Protein AF-0000000077172255 (afdb_homodimer)

Secondary structure (DSSP, 8-state):
--------EEEEEEEEETTS-SS-SSTTS-----HHHHHHHHHHHHT-SEEEEEHHHHHHHSS------HHHHHHHHHTT--SSPEEEEE-SS----TTSGGGGSSS-EEEEE-HHHHHT-S-TTHHHHSEEEE-SSSS--HHHHHHHHHHTT--EEEE---HHHHHHHHHTT---EEEEEEESB----TTS--SS-TT---GGGSPEEEEEEEEEETTEEEEEEEEE----/--------EEEEEEEEETTS-SS-SSTTS-----HHHHHHHHHHHHT-SEEEEEHHHHHHHSS------HHHHHHHHHTT--SSPEEEEE-SS----TTSGGGGSSS-EEEEE-HHHHHT-S-TTHHHHSEEEE-SSSS--HHHHHHHHHHTT--EEEE---HHHHHHHHHTT---EEEEEEESB----TTS--SS-TT---GGGSPEEEEEEEEEETTEEEEEEEEE----

Foldseek 3Di:
DPPPLQAAAEEEQAEAAQVFFRAFLPNQDDDDDDVVSVVVVLQQQLVFQEEEEELVVCVRVLADDWRDDPVSLVVCVVVVHHSTHEYEYEDAQLPHDCPRVHLVDPHAYEYEYAPCNQVVPPCVCVVVRHPYHHAYHNDHDVVSVVVVCSVVVGHYYYYHDDQDVQQVCVVVVRHFKYKYKYAHDDRDDPNGTGNHDDPDDDPVPHWDWDFPDWDDDDRIIITMIGTDGDPD/DPPPLQAAAEEEQAEAAQVFFRAFLPNQDDDDDDVVSVVVVLQQQLVFQEEEEELVVCVRVLADDWRDDPVSLVVCVVVVHHSTHEYEYEDAQLPHDCPRVHLVDPHAYEYEYAPCNQVVPPCVCVVVRHHYHHAYHNDHDVVSVVVVCSVVVGHYYYYHDDQDVQQVCVVVVRHFKYKYKYAHDDRDDPNGTGNHDDPDDDPVPHWDWDFPDWDDDDRIIITMIGTDGPPD

Nearest PDB structures (foldseek):
  5xv0-assembly3_E  TM=9.332E-01  e=1.710E-21  Methanosarcina mazei Go1
  5xux-assembly3_F  TM=9.178E-01  e=1.350E-21  Methanosarcina mazei Go1
  5xux-assembly2_C  TM=9.307E-01  e=4.152E-21  Methanosarcina mazei Go1
  5xv2-assembly1_A-2  TM=9.307E-01  e=8.444E-21  Methanosarcina mazei Go1
  5xv0-assembly1_A  TM=9.180E-01  e=7.071E-21  Methanosarcina mazei Go1

pLDDT: mean 93.25, std 10.15, range [29.97, 98.5]

InterPro domains:
  IPR002734 Bacterial bifunctional deaminase-reductase, C-terminal [PF01872] (12-221)
  IPR024072 Dihydrofolate reductase-like domain superfamily [G3DSA:3.40.430.10] (5-231)
  IPR024072 Dihydrofolate reductase-like domain superfamily [SSF53597] (11-226)
  IPR050765 Riboflavin Biosynthesis HTP Reductase [PTHR38011] (10-226)

Organism: Gloeobacter violaceus (strain ATCC 29082 / PCC 7421) (NCBI:txid251221)

Solvent-accessible surface area (backbone atoms only — not comparable to full-atom values): 24132 Å² total; per-residue (Å²): 123,82,82,69,74,55,76,62,43,26,32,36,51,45,57,25,26,64,45,21,30,56,36,36,44,54,71,81,56,65,67,80,85,49,71,67,61,48,50,50,50,43,54,57,49,50,68,21,47,29,34,37,33,25,43,69,49,38,69,71,64,33,45,75,93,75,73,75,55,63,68,49,34,50,50,20,46,74,72,73,40,63,67,54,44,35,37,31,33,42,31,70,59,48,87,59,71,76,81,38,62,42,73,71,50,99,60,57,42,35,33,39,24,14,45,50,26,66,76,62,37,86,44,72,66,46,65,80,69,26,48,73,41,61,20,37,54,90,50,76,32,63,69,55,43,51,50,52,36,37,75,72,67,35,40,33,35,28,31,61,32,36,19,52,48,44,29,52,35,52,76,69,68,54,51,43,32,39,37,39,34,34,35,41,34,40,29,35,11,60,73,22,43,32,54,27,16,51,80,40,37,57,54,83,71,24,55,40,40,42,78,74,44,79,45,76,55,93,64,32,37,41,37,33,29,37,49,53,70,76,83,126,123,82,83,69,75,55,75,62,43,24,31,38,50,46,57,25,25,64,42,21,31,56,36,37,43,52,71,81,55,65,64,80,86,51,69,67,61,47,52,51,50,42,55,57,48,50,68,22,46,28,35,37,34,24,43,67,49,38,70,71,64,33,45,76,91,74,73,74,54,65,69,48,33,51,50,20,45,74,71,71,40,63,67,56,44,34,39,31,33,42,29,71,59,48,87,59,71,77,80,39,60,42,73,72,50,98,59,55,42,35,34,40,25,15,44,52,26,65,76,62,37,85,42,72,66,44,66,79,70,25,49,74,40,60,18,38,54,89,50,75,31,64,69,54,43,51,50,52,37,37,76,71,66,36,42,32,35,27,31,61,32,37,20,54,48,43,28,52,36,53,75,68,68,54,50,43,32,39,38,38,34,35,34,41,33,40,28,36,11,60,75,21,42,32,54,28,16,52,80,38,38,58,54,82,72,24,53,39,41,41,77,74,43,79,45,76,54,94,64,32,35,42,38,34,28,37,48,53,70,75,84,125

Structure (mmCIF, N/CA/C/O backbone):
data_AF-0000000077172255-model_v1
#
loop_
_entity.id
_entity.type
_entity.pdbx_description
1 polymer 'Riboflavin-specific deaminase'
#
loop_
_atom_site.group_PDB
_atom_site.id
_atom_site.type_symbol
_atom_site.label_atom_id
_atom_site.label_alt_id
_atom_site.label_comp_id
_atom_site.label_asym_id
_atom_site.label_entity_id
_atom_site.label_seq_id
_atom_site.pdbx_PDB_ins_code
_atom_site.Cartn_x
_atom_site.Cartn_y
_atom_site.Cartn_z
_atom_site.occupancy
_atom_site.B_iso_or_equiv
_atom_site.auth_seq_id
_atom_site.auth_comp_id
_atom_site.auth_asym_id
_atom_site.auth_atom_id
_atom_site.pdbx_PDB_model_num
ATOM 1 N N . MET A 1 1 ? 11.172 -45.688 2.016 1 30.52 1 MET A N 1
ATOM 2 C CA . MET A 1 1 ? 10.789 -44.875 0.867 1 30.52 1 MET A CA 1
ATOM 3 C C . MET A 1 1 ? 10.859 -43.406 1.201 1 30.52 1 MET A C 1
ATOM 5 O O . MET A 1 1 ? 10.281 -42.938 2.195 1 30.52 1 MET A O 1
ATOM 9 N N . VAL A 1 2 ? 11.977 -42.781 1.051 1 37.72 2 VAL A N 1
ATOM 10 C CA . VAL A 1 2 ? 12.109 -41.375 1.406 1 37.72 2 VAL A CA 1
ATOM 11 C C . VAL A 1 2 ? 10.82 -40.625 1.043 1 37.72 2 VAL A C 1
ATOM 13 O O . VAL A 1 2 ? 10.375 -40.688 -0.107 1 37.72 2 VAL A O 1
ATOM 16 N N . ASP A 1 3 ? 9.781 -40.656 1.691 1 39.75 3 ASP A N 1
ATOM 17 C CA . ASP A 1 3 ? 8.547 -39.906 1.476 1 39.75 3 ASP A CA 1
ATOM 18 C C . ASP A 1 3 ? 8.844 -38.5 0.929 1 39.75 3 ASP A C 1
ATOM 20 O O . ASP A 1 3 ? 9.281 -37.625 1.67 1 39.75 3 ASP A O 1
ATOM 24 N N . SER A 1 4 ? 9.625 -38.312 -0.141 1 43.28 4 SER A N 1
ATOM 25 C CA . SER A 1 4 ? 10.219 -37.25 -0.945 1 43.28 4 SER A CA 1
ATOM 26 C C . SER A 1 4 ? 9.195 -36.188 -1.261 1 43.28 4 SER A C 1
ATOM 28 O O . SER A 1 4 ? 9.164 -35.656 -2.375 1 43.28 4 SER A O 1
ATOM 30 N N . THR A 1 5 ? 8.008 -36.219 -0.681 1 52 5 THR A N 1
ATOM 31 C CA . THR A 1 5 ? 6.969 -35.281 -1.038 1 52 5 THR A CA 1
ATOM 32 C C . THR A 1 5 ? 7.508 -33.844 -0.984 1 52 5 THR A C 1
ATOM 34 O O . THR A 1 5 ? 8.062 -33.438 0.034 1 52 5 THR A O 1
ATOM 37 N N . VAL A 1 6 ? 8.164 -33.438 -2.051 1 59.06 6 VAL A N 1
ATOM 38 C CA . VAL A 1 6 ? 8.758 -32.094 -2.207 1 59.06 6 VAL A CA 1
ATOM 39 C C . VAL A 1 6 ? 7.832 -31.047 -1.623 1 59.06 6 VAL A C 1
ATOM 41 O O . VAL A 1 6 ? 6.648 -30.984 -1.972 1 59.06 6 VAL A O 1
ATOM 44 N N . ALA A 1 7 ? 8.148 -30.438 -0.528 1 84.62 7 ALA A N 1
ATOM 45 C CA . ALA A 1 7 ? 7.387 -29.328 0.049 1 84.62 7 ALA A CA 1
ATOM 46 C C . ALA A 1 7 ? 7.289 -28.156 -0.927 1 84.62 7 ALA A C 1
ATOM 48 O O . ALA A 1 7 ? 8.305 -27.672 -1.433 1 84.62 7 ALA A O 1
ATOM 49 N N . THR A 1 8 ? 6.008 -27.875 -1.511 1 95 8 THR A N 1
ATOM 50 C CA . THR A 1 8 ? 5.754 -26.797 -2.453 1 95 8 THR A CA 1
ATOM 51 C C . THR A 1 8 ? 5.957 -25.438 -1.783 1 95 8 THR A C 1
ATOM 53 O O . THR A 1 8 ? 5.414 -25.188 -0.706 1 95 8 THR A O 1
ATOM 56 N N . SER A 1 9 ? 6.898 -24.688 -2.291 1 96.94 9 SER A N 1
ATOM 57 C CA . SER A 1 9 ? 7.113 -23.328 -1.811 1 96.94 9 SER A CA 1
ATOM 58 C C . SER A 1 9 ? 6.359 -22.312 -2.668 1 96.94 9 SER A C 1
ATOM 60 O O . SER A 1 9 ? 6.23 -22.484 -3.881 1 96.94 9 SER A O 1
ATOM 62 N N . THR A 1 10 ? 5.84 -21.312 -2.033 1 98.12 10 THR A N 1
ATOM 63 C CA . THR A 1 10 ?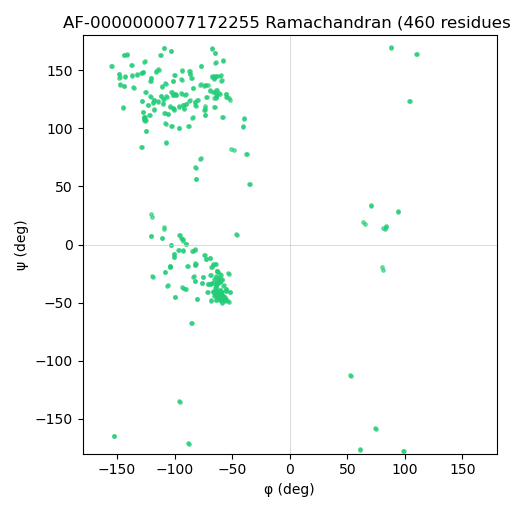 5.082 -20.297 -2.746 1 98.12 10 THR A CA 1
ATOM 64 C C . THR A 1 10 ? 5.703 -18.922 -2.543 1 98.12 10 THR A C 1
ATOM 66 O O . THR A 1 10 ? 5.949 -18.5 -1.409 1 98.12 10 THR A O 1
ATOM 69 N N . THR A 1 11 ? 5.969 -18.234 -3.65 1 98.44 11 THR A N 1
ATOM 70 C CA . THR A 1 11 ? 6.492 -16.875 -3.66 1 98.44 11 THR A CA 1
ATOM 71 C C . THR A 1 11 ? 5.504 -15.914 -4.328 1 98.44 11 THR A C 1
ATOM 73 O O . THR A 1 11 ? 5.051 -16.172 -5.445 1 98.44 11 THR A O 1
ATOM 76 N N . ILE A 1 12 ? 5.141 -14.883 -3.602 1 98.44 12 ILE A N 1
ATOM 77 C CA . ILE A 1 12 ? 4.363 -13.805 -4.199 1 98.44 12 ILE A CA 1
ATOM 78 C C . ILE A 1 12 ? 5.297 -12.82 -4.902 1 98.44 12 ILE A C 1
ATOM 80 O O . ILE A 1 12 ? 6.355 -12.469 -4.371 1 98.44 12 ILE A O 1
ATOM 84 N N . VAL A 1 13 ? 4.965 -12.422 -6.09 1 98 13 VAL A N 1
ATOM 85 C CA . VAL A 1 13 ? 5.723 -11.414 -6.832 1 98 13 VAL A CA 1
ATOM 86 C C . VAL A 1 13 ? 4.789 -10.297 -7.293 1 98 13 VAL A C 1
ATOM 88 O O . VAL A 1 13 ? 3.959 -10.5 -8.18 1 98 13 VAL A O 1
ATOM 91 N N . LEU A 1 14 ? 4.969 -9.133 -6.66 1 97 14 LEU A N 1
ATOM 92 C CA . LEU A 1 14 ? 4.062 -8.023 -6.957 1 97 14 LEU A CA 1
ATOM 93 C C . LEU A 1 14 ? 4.832 -6.719 -7.102 1 97 14 LEU A C 1
ATOM 95 O O . LEU A 1 14 ? 5.855 -6.52 -6.445 1 97 14 LEU A O 1
ATOM 99 N N . GLY A 1 15 ? 4.348 -5.887 -7.996 1 96.06 15 GLY A N 1
ATOM 100 C CA . GLY A 1 15 ? 4.699 -4.477 -8.023 1 96.06 15 GLY A CA 1
ATOM 101 C C . GLY A 1 15 ? 3.629 -3.584 -7.418 1 96.06 15 GLY A C 1
ATOM 102 O O . GLY A 1 15 ? 2.436 -3.807 -7.633 1 96.06 15 GLY A O 1
ATOM 103 N N . MET A 1 16 ? 4.098 -2.613 -6.711 1 96.62 16 MET A N 1
ATOM 104 C CA . MET A 1 16 ? 3.133 -1.73 -6.059 1 96.62 16 MET A CA 1
ATOM 105 C C . MET A 1 16 ? 3.623 -0.286 -6.074 1 96.62 16 MET A C 1
ATOM 107 O O . MET A 1 16 ? 4.828 -0.034 -6.055 1 96.62 16 MET A O 1
ATOM 111 N N . SER A 1 17 ? 2.699 0.69 -6.203 1 96.81 17 SER A N 1
ATOM 112 C CA . SER A 1 17 ? 3.043 2.1 -6.043 1 96.81 17 SER A CA 1
ATOM 113 C C . SER A 1 17 ? 3.484 2.402 -4.613 1 96.81 17 SER A C 1
ATOM 115 O O . SER A 1 17 ? 3.281 1.588 -3.711 1 96.81 17 SER A O 1
ATOM 117 N N . ALA A 1 18 ? 4.078 3.508 -4.422 1 97.56 18 ALA A N 1
ATOM 118 C CA . ALA A 1 18 ? 4.609 3.885 -3.115 1 97.56 18 ALA A CA 1
ATOM 119 C C . ALA A 1 18 ? 3.502 3.939 -2.068 1 97.56 18 ALA A C 1
ATOM 121 O O . ALA A 1 18 ? 3.748 3.705 -0.882 1 97.56 18 ALA A O 1
ATOM 122 N N . ASP A 1 19 ? 2.305 4.176 -2.514 1 98.06 19 ASP A N 1
ATOM 123 C CA . ASP A 1 19 ? 1.179 4.289 -1.59 1 98.06 19 ASP A CA 1
ATOM 124 C C . ASP A 1 19 ? 0.438 2.959 -1.466 1 98.06 19 ASP A C 1
ATOM 126 O O . ASP A 1 19 ? -0.684 2.914 -0.956 1 98.06 19 ASP A O 1
ATOM 130 N N . GLY A 1 20 ? 0.945 1.886 -2.025 1 98.06 20 GLY A N 1
ATOM 131 C CA . GLY A 1 20 ? 0.476 0.55 -1.695 1 98.06 20 GLY A CA 1
ATOM 132 C C . GLY A 1 20 ? -0.599 0.045 -2.639 1 98.06 20 GLY A C 1
ATOM 133 O O . GLY A 1 20 ? -1.466 -0.736 -2.24 1 98.06 20 GLY A O 1
ATOM 134 N N . LYS A 1 21 ? -0.567 0.507 -3.875 1 97.81 21 LYS A N 1
ATOM 135 C CA . LYS A 1 21 ? -1.55 0.049 -4.852 1 97.81 21 LYS A CA 1
ATOM 136 C C . LYS A 1 21 ? -0.894 -0.811 -5.93 1 97.81 21 LYS A C 1
ATOM 138 O O . LYS A 1 21 ? 0.198 -0.492 -6.406 1 97.81 21 LYS A O 1
ATOM 143 N N . ILE A 1 22 ? -1.538 -1.947 -6.289 1 96.5 22 ILE A N 1
ATOM 144 C CA . ILE A 1 22 ? -0.952 -2.809 -7.309 1 96.5 22 ILE A CA 1
ATOM 145 C C . ILE A 1 22 ? -1.647 -2.572 -8.648 1 96.5 22 ILE A C 1
ATOM 147 O O . ILE A 1 22 ? -1.208 -3.08 -9.68 1 96.5 22 ILE A O 1
ATOM 151 N N . ALA A 1 23 ? -2.734 -1.855 -8.672 1 94.69 23 ALA A N 1
ATOM 152 C CA . ALA A 1 23 ? -3.443 -1.366 -9.852 1 94.69 23 ALA A CA 1
ATOM 153 C C . ALA A 1 23 ? -4.125 -0.031 -9.57 1 94.69 23 ALA A C 1
ATOM 155 O O . ALA A 1 23 ? -4.535 0.235 -8.438 1 94.69 23 ALA A O 1
ATOM 156 N N . PRO A 1 24 ? -4.191 0.836 -10.594 1 94.31 24 PRO A N 1
ATOM 157 C CA . PRO A 1 24 ? -4.938 2.078 -10.383 1 94.31 24 PRO A CA 1
ATOM 158 C C . PRO A 1 24 ? -6.441 1.844 -10.219 1 94.31 24 PRO A C 1
ATOM 160 O O . PRO A 1 24 ? -6.914 0.717 -10.383 1 94.31 24 PRO A O 1
ATOM 163 N N . ALA A 1 25 ? -7.121 2.9 -9.805 1 94.25 25 ALA A N 1
ATOM 164 C CA . ALA A 1 25 ? -8.562 2.811 -9.609 1 94.25 25 ALA A CA 1
ATOM 165 C C . ALA A 1 25 ? -9.266 2.334 -10.883 1 94.25 25 ALA A C 1
ATOM 167 O O . ALA A 1 25 ? -10.211 1.544 -10.82 1 94.25 25 ALA A O 1
ATOM 168 N N . ASP A 1 26 ? -8.773 2.801 -11.961 1 93.19 26 ASP A N 1
ATOM 169 C CA . ASP A 1 26 ? -9.125 2.238 -13.258 1 93.19 26 ASP A CA 1
ATOM 170 C C . ASP A 1 26 ? -8.086 1.222 -13.719 1 93.19 26 ASP A C 1
ATOM 172 O O . ASP A 1 26 ? -7.035 1.596 -14.25 1 93.19 26 ASP A O 1
ATOM 176 N N . PRO A 1 27 ? -8.406 0.037 -13.547 1 88.56 27 PRO A N 1
ATOM 177 C CA . PRO A 1 27 ? -7.391 -0.985 -13.828 1 88.56 27 PRO A CA 1
ATOM 178 C C . PRO A 1 27 ? -6.992 -1.025 -15.305 1 88.56 27 PRO A C 1
ATOM 180 O O . PRO A 1 27 ? -5.957 -1.6 -15.648 1 88.56 27 PRO A O 1
ATOM 183 N N . LEU A 1 28 ? -7.773 -0.45 -16.172 1 89.12 28 LEU A N 1
ATOM 184 C CA . LEU A 1 28 ? -7.492 -0.486 -17.594 1 89.12 28 LEU A CA 1
ATOM 185 C C . LEU A 1 28 ? -6.68 0.732 -18.031 1 89.12 28 LEU A C 1
ATOM 187 O O . LEU A 1 28 ? -6.219 0.807 -19.172 1 89.12 28 LEU A O 1
ATOM 191 N N . ALA A 1 29 ? -6.488 1.612 -17.078 1 90.94 29 ALA A N 1
ATOM 192 C CA . ALA A 1 29 ? -5.695 2.795 -17.406 1 90.94 29 ALA A CA 1
ATOM 193 C C . ALA A 1 29 ? -4.262 2.414 -17.75 1 90.94 29 ALA A C 1
ATOM 195 O O . ALA A 1 29 ? -3.652 1.575 -17.094 1 90.94 29 ALA A O 1
ATOM 196 N N . PRO A 1 30 ? -3.797 2.969 -18.812 1 87 30 PRO A N 1
ATOM 197 C CA . PRO A 1 30 ? -2.412 2.67 -19.172 1 87 30 PRO A CA 1
ATOM 198 C C . PRO A 1 30 ? -1.412 3.078 -18.094 1 87 30 PRO A C 1
ATOM 200 O O . PRO A 1 30 ? -1.64 4.055 -17.375 1 87 30 PRO A O 1
ATOM 203 N N . ARG A 1 31 ? -0.385 2.309 -17.984 1 86.31 31 ARG A N 1
ATOM 204 C CA . ARG A 1 31 ? 0.669 2.572 -17.016 1 86.31 31 ARG A CA 1
ATOM 205 C C . ARG A 1 31 ? 2.037 2.607 -17.688 1 86.31 31 ARG A C 1
ATOM 207 O O . ARG A 1 31 ? 2.213 2.068 -18.781 1 86.31 31 ARG A O 1
ATOM 214 N N . ARG A 1 32 ? 2.934 3.26 -17.047 1 83.75 32 ARG A N 1
ATOM 215 C CA . ARG A 1 32 ? 4.309 3.285 -17.547 1 83.75 32 ARG A CA 1
ATOM 216 C C . ARG A 1 32 ? 4.965 1.916 -17.406 1 83.75 32 ARG A C 1
ATOM 218 O O . ARG A 1 32 ? 4.797 1.241 -16.391 1 83.75 32 ARG A O 1
ATOM 225 N N . SER A 1 33 ? 5.578 1.551 -18.547 1 82.5 33 SER A N 1
ATOM 226 C CA . SER A 1 33 ? 6.348 0.311 -18.469 1 82.5 33 SER A CA 1
ATOM 227 C C . SER A 1 33 ? 7.543 0.453 -17.531 1 82.5 33 SER A C 1
ATOM 229 O O . SER A 1 33 ? 8.141 1.527 -17.438 1 82.5 33 SER A O 1
ATOM 231 N N . ASP A 1 34 ? 7.812 -0.536 -16.859 1 89.69 34 ASP A N 1
ATOM 232 C CA . ASP A 1 34 ? 9 -0.61 -16 1 89.69 34 ASP A CA 1
ATOM 233 C C . ASP A 1 34 ? 9.844 -1.839 -16.344 1 89.69 34 ASP A C 1
ATOM 235 O O . ASP A 1 34 ? 9.617 -2.922 -15.805 1 89.69 34 ASP A O 1
ATOM 239 N N . PRO A 1 35 ? 10.883 -1.612 -17.156 1 90.75 35 PRO A N 1
ATOM 240 C CA . PRO A 1 35 ? 11.68 -2.752 -17.609 1 90.75 35 PRO A CA 1
ATOM 241 C C . PRO A 1 35 ? 12.391 -3.473 -16.469 1 90.75 35 PRO A C 1
ATOM 243 O O . PRO A 1 35 ? 12.617 -4.684 -16.531 1 90.75 35 PRO A O 1
ATOM 246 N N . VAL A 1 36 ? 12.766 -2.734 -15.492 1 91.75 36 VAL A N 1
ATOM 247 C CA . VAL A 1 36 ? 13.477 -3.328 -14.367 1 91.75 36 VAL A CA 1
ATOM 248 C C . VAL A 1 36 ? 12.539 -4.238 -13.586 1 91.75 36 VAL A C 1
ATOM 250 O O . VAL A 1 36 ? 12.898 -5.367 -13.242 1 91.75 36 VAL A O 1
ATOM 253 N N . ASP A 1 37 ? 11.383 -3.734 -13.273 1 91.81 37 ASP A N 1
ATOM 254 C CA . ASP A 1 37 ? 10.367 -4.539 -12.594 1 91.81 37 ASP A CA 1
ATOM 255 C C . ASP A 1 37 ? 10 -5.766 -13.43 1 91.81 37 ASP A C 1
ATOM 257 O O . ASP A 1 37 ? 9.852 -6.867 -12.891 1 91.81 37 ASP A O 1
ATOM 261 N N . HIS A 1 38 ? 9.891 -5.566 -14.727 1 93.38 38 HIS A N 1
ATOM 262 C CA . HIS A 1 38 ? 9.562 -6.668 -15.625 1 93.38 38 HIS A CA 1
ATOM 263 C C . HIS A 1 38 ? 10.648 -7.742 -15.594 1 93.38 38 HIS A C 1
ATOM 265 O O . HIS A 1 38 ? 10.344 -8.938 -15.562 1 93.38 38 HIS A O 1
ATOM 271 N N . ALA A 1 39 ? 11.836 -7.289 -15.656 1 93.88 39 ALA A N 1
ATOM 272 C CA . ALA A 1 39 ? 12.953 -8.234 -15.617 1 93.88 39 ALA A CA 1
ATOM 273 C C . ALA A 1 39 ? 12.93 -9.047 -14.328 1 93.88 39 ALA A C 1
ATOM 275 O O . ALA A 1 39 ? 13.211 -10.25 -14.336 1 93.88 39 ALA A O 1
ATOM 276 N N . HIS A 1 40 ? 12.648 -8.414 -13.273 1 94.94 40 HIS A N 1
ATOM 277 C CA . HIS A 1 40 ? 12.562 -9.102 -11.992 1 94.94 40 HIS A CA 1
ATOM 278 C C . HIS A 1 40 ? 11.43 -10.125 -11.992 1 94.94 40 HIS A C 1
ATOM 280 O O . HIS A 1 40 ? 11.609 -11.258 -11.539 1 94.94 40 HIS A O 1
ATOM 286 N N . LEU A 1 41 ? 10.297 -9.727 -12.438 1 95.94 41 LEU A N 1
ATOM 287 C CA . LEU A 1 41 ? 9.148 -10.625 -12.555 1 95.94 41 LEU A CA 1
ATOM 288 C C . LEU A 1 41 ? 9.508 -11.844 -13.406 1 95.94 41 LEU A C 1
ATOM 290 O O . LEU A 1 41 ? 9.203 -12.977 -13.023 1 95.94 41 LEU A O 1
ATOM 294 N N . GLU A 1 42 ? 10.125 -11.562 -14.523 1 96.69 42 GLU A N 1
ATOM 295 C CA . GLU A 1 42 ? 10.5 -12.648 -15.43 1 96.69 42 GLU A CA 1
ATOM 296 C C . GLU A 1 42 ? 11.469 -13.609 -14.758 1 96.69 42 GLU A C 1
ATOM 298 O O . GLU A 1 42 ? 11.32 -14.828 -14.867 1 96.69 42 GLU A O 1
ATOM 303 N N . TYR A 1 43 ? 12.406 -13.109 -14.102 1 96.56 43 TYR A N 1
ATOM 304 C CA . TYR A 1 43 ? 13.359 -13.953 -13.383 1 96.56 43 TYR A CA 1
ATOM 305 C C . TYR A 1 43 ? 12.656 -14.836 -12.367 1 96.56 43 TYR A C 1
ATOM 307 O O . TYR A 1 43 ? 12.836 -16.062 -12.359 1 96.56 43 TYR A O 1
ATOM 315 N N . GLN A 1 44 ? 11.812 -14.211 -11.531 1 96.38 44 GLN A N 1
ATOM 316 C CA . GLN A 1 44 ? 11.117 -14.969 -10.492 1 96.38 44 GLN A CA 1
ATOM 317 C C . GLN A 1 44 ? 10.195 -16.016 -11.102 1 96.38 44 GLN A C 1
ATOM 319 O O . GLN A 1 44 ? 10.133 -17.156 -10.617 1 96.38 44 GLN A O 1
ATOM 324 N N . THR A 1 45 ? 9.5 -15.633 -12.156 1 96.75 45 THR A N 1
ATOM 325 C CA . THR A 1 45 ? 8.57 -16.547 -12.812 1 96.75 45 THR A CA 1
ATOM 326 C C . THR A 1 45 ? 9.328 -17.672 -13.508 1 96.75 45 THR A C 1
ATOM 328 O O . THR A 1 45 ? 8.844 -18.812 -13.578 1 96.75 45 THR A O 1
ATOM 331 N N . SER A 1 46 ? 10.516 -17.359 -14.023 1 97.62 46 SER A N 1
ATOM 332 C CA . SER A 1 46 ? 11.32 -18.375 -14.703 1 97.62 46 SER A CA 1
ATOM 333 C C . SER A 1 46 ? 11.727 -19.5 -13.742 1 97.62 46 SER A C 1
ATOM 335 O O . SER A 1 46 ? 12.023 -20.609 -14.164 1 97.62 46 SER A O 1
ATOM 337 N N . LEU A 1 47 ? 11.742 -19.234 -12.484 1 97.38 47 LEU A N 1
ATOM 338 C CA . LEU A 1 47 ? 12.125 -20.203 -11.469 1 97.38 47 LEU A CA 1
ATOM 339 C C . LEU A 1 47 ? 10.945 -21.109 -11.117 1 97.38 47 LEU A C 1
ATOM 341 O O . LEU A 1 47 ? 11.125 -22.188 -10.539 1 97.38 47 LEU A O 1
ATOM 345 N N . ALA A 1 48 ? 9.773 -20.75 -11.43 1 98 48 ALA A N 1
ATOM 346 C CA . ALA A 1 48 ? 8.562 -21.391 -10.938 1 98 48 ALA A CA 1
ATOM 347 C C . ALA A 1 48 ? 8.172 -22.562 -11.812 1 98 48 ALA A C 1
ATOM 349 O O . ALA A 1 48 ? 8.398 -22.562 -13.023 1 98 48 ALA A O 1
ATOM 350 N N . ASP A 1 49 ? 7.594 -23.562 -11.156 1 97.88 49 ASP A N 1
ATOM 351 C CA . ASP A 1 49 ? 6.941 -24.656 -11.875 1 97.88 49 ASP A CA 1
ATOM 352 C C . ASP A 1 49 ? 5.523 -24.266 -12.281 1 97.88 49 ASP A C 1
ATOM 354 O O . ASP A 1 49 ? 5.016 -24.719 -13.312 1 97.88 49 ASP A O 1
ATOM 358 N N . LEU A 1 50 ? 4.914 -23.453 -11.484 1 98.19 50 LEU A N 1
ATOM 359 C CA . LEU A 1 50 ? 3.516 -23.078 -11.648 1 98.19 50 LEU A CA 1
ATOM 360 C C . LEU A 1 50 ? 3.301 -21.609 -11.258 1 98.19 50 LEU A C 1
ATOM 362 O O . LEU A 1 50 ? 3.836 -21.156 -10.242 1 98.19 50 LEU A O 1
ATOM 366 N N . ILE A 1 51 ? 2.549 -20.922 -12.07 1 98.25 51 ILE A N 1
ATOM 367 C CA . ILE A 1 51 ? 2.092 -19.562 -11.766 1 98.25 51 ILE A CA 1
ATOM 368 C C . ILE A 1 51 ? 0.644 -19.609 -11.289 1 98.25 51 ILE A C 1
ATOM 370 O O . ILE A 1 51 ? -0.204 -20.25 -11.906 1 98.25 51 ILE A O 1
ATOM 374 N N . LEU A 1 52 ? 0.423 -19 -10.195 1 98.19 52 LEU A N 1
ATOM 375 C CA . LEU A 1 52 ? -0.925 -18.859 -9.656 1 98.19 52 LEU A CA 1
ATOM 376 C C . LEU A 1 52 ? -1.453 -17.453 -9.891 1 98.19 52 LEU A C 1
ATOM 378 O O . LEU A 1 52 ? -0.761 -16.469 -9.602 1 98.19 52 LEU A O 1
ATOM 382 N N . ILE A 1 53 ? -2.645 -17.328 -10.406 1 97.94 53 ILE A N 1
ATOM 383 C CA . ILE A 1 53 ? -3.207 -16.016 -10.711 1 97.94 53 ILE A CA 1
ATOM 384 C C . ILE A 1 53 ? -4.723 -16.047 -10.523 1 97.94 53 ILE A C 1
ATOM 386 O O . ILE A 1 53 ? -5.363 -17.062 -10.797 1 97.94 53 ILE A O 1
ATOM 390 N N . GLY A 1 54 ? -5.273 -15 -10.062 1 97.06 54 GLY A N 1
ATOM 391 C CA . GLY A 1 54 ? -6.711 -14.922 -9.852 1 97.06 54 GLY A CA 1
ATOM 392 C C . GLY A 1 54 ? -7.488 -14.711 -11.141 1 97.06 54 GLY A C 1
ATOM 393 O O . GLY A 1 54 ? -7.012 -14.039 -12.055 1 97.06 54 GLY A O 1
ATOM 394 N N . ALA A 1 55 ? -8.719 -15.148 -11.141 1 96.19 55 ALA A N 1
ATOM 395 C CA . ALA A 1 55 ? -9.586 -15.023 -12.305 1 96.19 55 ALA A CA 1
ATOM 396 C C . ALA A 1 55 ? -9.867 -13.555 -12.625 1 96.19 55 ALA A C 1
ATOM 398 O O . ALA A 1 55 ? -10 -13.18 -13.797 1 96.19 55 ALA A O 1
ATOM 399 N N . GLY A 1 56 ? -10.016 -12.773 -11.578 1 93.69 56 GLY A N 1
ATOM 400 C CA . GLY A 1 56 ? -10.234 -11.352 -11.797 1 93.69 56 GLY A CA 1
ATOM 401 C C . GLY A 1 56 ? -9.141 -10.695 -12.617 1 93.69 56 GLY A C 1
ATOM 402 O O . GLY A 1 56 ? -9.422 -9.914 -13.523 1 93.69 56 GLY A O 1
ATOM 403 N N . THR A 1 57 ? -7.934 -10.984 -12.312 1 93.56 57 THR A N 1
ATOM 404 C CA . THR A 1 57 ? -6.785 -10.461 -13.039 1 93.56 57 THR A CA 1
ATOM 405 C C . THR A 1 57 ? -6.828 -10.898 -14.5 1 93.56 57 THR A C 1
ATOM 407 O O . THR A 1 57 ? -6.609 -10.094 -15.406 1 93.56 57 THR A O 1
ATOM 410 N N . ILE A 1 58 ? -7.152 -12.148 -14.734 1 95.62 58 ILE A N 1
ATOM 411 C CA . ILE A 1 58 ? -7.211 -12.688 -16.094 1 95.62 58 ILE A CA 1
ATOM 412 C C . ILE A 1 58 ? -8.312 -11.984 -16.875 1 95.62 58 ILE A C 1
ATOM 414 O O . ILE A 1 58 ? -8.125 -11.648 -18.047 1 95.62 58 ILE A O 1
ATOM 418 N N . ARG A 1 59 ? -9.453 -11.758 -16.25 1 94 59 ARG A N 1
ATOM 419 C CA . ARG A 1 59 ? -10.555 -11.086 -16.938 1 94 59 ARG A CA 1
ATOM 420 C C . ARG A 1 59 ? -10.172 -9.664 -17.328 1 94 59 ARG A C 1
ATOM 422 O O . ARG A 1 59 ? -10.562 -9.188 -18.406 1 94 59 ARG A O 1
ATOM 429 N N . ILE A 1 60 ? -9.375 -9.047 -16.5 1 90.88 60 ILE A N 1
ATOM 430 C CA . ILE A 1 60 ? -8.992 -7.652 -16.719 1 90.88 60 ILE A CA 1
ATOM 431 C C . ILE A 1 60 ? -7.863 -7.586 -17.75 1 90.88 60 ILE A C 1
ATOM 433 O O . ILE A 1 60 ? -7.934 -6.816 -18.703 1 90.88 60 ILE A O 1
ATOM 437 N N . GLU A 1 61 ? -6.852 -8.398 -17.609 1 91.62 61 GLU A N 1
ATOM 438 C CA . GLU A 1 61 ? -5.656 -8.328 -18.453 1 91.62 61 GLU A CA 1
ATOM 439 C C . GLU A 1 61 ? -5.859 -9.07 -19.766 1 91.62 61 GLU A C 1
ATOM 441 O O . GLU A 1 61 ? -5.156 -8.812 -20.75 1 91.62 61 GLU A O 1
ATOM 446 N N . GLY A 1 62 ? -6.734 -10.062 -19.75 1 93.62 62 GLY A N 1
ATOM 447 C CA . GLY A 1 62 ? -7.02 -10.859 -20.938 1 93.62 62 GLY A CA 1
ATOM 448 C C . GLY A 1 62 ? -5.98 -11.93 -21.203 1 93.62 62 GLY A C 1
ATOM 449 O O . GLY A 1 62 ? -6.219 -12.859 -21.969 1 93.62 62 GLY A O 1
ATOM 450 N N . GLN A 1 63 ? -4.828 -11.789 -20.641 1 94.56 63 GLN A N 1
ATOM 451 C CA . GLN A 1 63 ? -3.729 -12.727 -20.812 1 94.56 63 GLN A CA 1
ATOM 452 C C . GLN A 1 63 ? -2.918 -12.875 -19.531 1 94.56 63 GLN A C 1
ATOM 454 O O . GLN A 1 63 ? -3.064 -12.078 -18.609 1 94.56 63 GLN A O 1
ATOM 459 N N . THR A 1 64 ? -2.135 -13.969 -19.5 1 93.75 64 THR A N 1
ATOM 460 C CA . THR A 1 64 ? -1.213 -14.141 -18.375 1 93.75 64 THR A CA 1
ATOM 461 C C . THR A 1 64 ? 0.213 -13.789 -18.797 1 93.75 64 THR A C 1
ATOM 463 O O . THR A 1 64 ? 0.498 -13.633 -19.984 1 93.75 64 THR A O 1
ATOM 466 N N . TYR A 1 65 ? 0.992 -13.664 -17.812 1 92.56 65 TYR A N 1
ATOM 467 C CA . TYR A 1 65 ? 2.414 -13.414 -18.031 1 92.56 65 TYR A CA 1
ATOM 468 C C . TYR A 1 65 ? 3.111 -14.664 -18.547 1 92.56 65 TYR A C 1
ATOM 470 O O . TYR A 1 65 ? 2.824 -15.781 -18.094 1 92.56 65 TYR A O 1
ATOM 478 N N . THR A 1 66 ? 4.027 -14.547 -19.562 1 95.25 66 THR A N 1
ATOM 479 C CA . THR A 1 66 ? 4.852 -15.633 -20.078 1 95.25 66 THR A CA 1
ATOM 480 C C . THR A 1 66 ? 6.324 -15.227 -20.109 1 95.25 66 THR A C 1
ATOM 482 O O . THR A 1 66 ? 6.648 -14.062 -20.328 1 95.25 66 THR A O 1
ATOM 485 N N . VAL A 1 67 ? 7.137 -16.219 -19.891 1 96.88 67 VAL A N 1
ATOM 486 C CA . VAL A 1 67 ? 8.578 -16 -19.984 1 96.88 67 VAL A CA 1
ATOM 487 C C . VAL A 1 67 ? 8.977 -15.828 -21.453 1 96.88 67 VAL A C 1
ATOM 489 O O . VAL A 1 67 ? 8.633 -16.656 -22.297 1 96.88 67 VAL A O 1
ATOM 492 N N . SER A 1 68 ? 9.672 -14.742 -21.75 1 95.31 68 SER A N 1
ATOM 493 C CA . SER A 1 68 ? 9.984 -14.461 -23.141 1 95.31 68 SER A CA 1
ATOM 494 C C . SER A 1 68 ? 11.492 -14.43 -23.375 1 95.31 68 SER A C 1
ATOM 496 O O . SER A 1 68 ? 11.961 -14.695 -24.484 1 95.31 68 SER A O 1
ATOM 498 N N . ASP A 1 69 ? 12.234 -14.102 -22.391 1 96.06 69 ASP A N 1
ATOM 499 C CA . ASP A 1 69 ? 13.688 -14.023 -22.516 1 96.06 69 ASP A CA 1
ATOM 500 C C . ASP A 1 69 ? 14.289 -15.391 -22.828 1 96.06 69 ASP A C 1
ATOM 502 O O . ASP A 1 69 ? 14.117 -16.344 -22.062 1 96.06 69 ASP A O 1
ATOM 506 N N . PRO A 1 70 ? 15.078 -15.477 -23.891 1 96.44 70 PRO A N 1
ATOM 507 C CA . PRO A 1 70 ? 15.656 -16.766 -24.281 1 96.44 70 PRO A CA 1
ATOM 508 C C . PRO A 1 70 ? 16.594 -17.344 -23.219 1 96.44 70 PRO A C 1
ATOM 510 O O . PRO A 1 70 ? 16.672 -18.562 -23.062 1 96.44 70 PRO A O 1
ATOM 513 N N . GLN A 1 71 ? 17.203 -16.469 -22.562 1 97.25 71 GLN A N 1
ATOM 514 C CA . GLN A 1 71 ? 18.109 -16.922 -21.516 1 97.25 71 GLN A CA 1
ATOM 515 C C . GLN A 1 71 ? 17.344 -17.672 -20.422 1 97.25 71 GLN A C 1
ATOM 517 O O . GLN A 1 71 ? 17.812 -18.703 -19.938 1 97.25 71 GLN A O 1
ATOM 522 N N . TRP A 1 72 ? 16.234 -17.172 -20.078 1 97.12 72 TRP A N 1
ATOM 523 C CA . TRP A 1 72 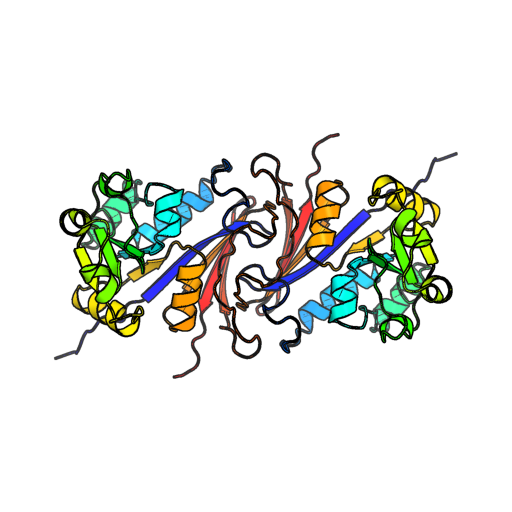? 15.453 -17.797 -19.016 1 97.12 72 TRP A CA 1
ATOM 524 C C . TRP A 1 72 ? 14.766 -19.062 -19.531 1 97.12 72 TRP A C 1
ATOM 526 O O . TRP A 1 72 ? 14.633 -20.047 -18.781 1 97.12 72 TRP A O 1
ATOM 536 N N . ILE A 1 73 ? 14.391 -19.078 -20.75 1 96.88 73 ILE A N 1
ATOM 537 C CA . ILE A 1 73 ? 13.82 -20.266 -21.359 1 96.88 73 ILE A CA 1
ATOM 538 C C . ILE A 1 73 ? 14.859 -21.391 -21.375 1 96.88 73 ILE A C 1
ATOM 540 O O . ILE A 1 73 ? 14.562 -22.531 -21.016 1 96.88 73 ILE A O 1
ATOM 544 N N . ALA A 1 74 ? 16.078 -21.016 -21.719 1 97.5 74 ALA A N 1
ATOM 545 C CA . ALA A 1 74 ? 17.172 -21.969 -21.734 1 97.5 74 ALA A CA 1
ATOM 546 C C . ALA A 1 74 ? 17.469 -22.484 -20.328 1 97.5 74 ALA A C 1
ATOM 548 O O . ALA A 1 74 ? 17.75 -23.672 -20.141 1 97.5 74 ALA A O 1
ATOM 549 N N . ALA A 1 75 ? 17.422 -21.594 -19.422 1 97.56 75 ALA A N 1
ATOM 550 C CA . ALA A 1 75 ? 17.672 -21.969 -18.031 1 97.56 75 ALA A CA 1
ATOM 551 C C . ALA A 1 75 ? 16.625 -22.953 -17.516 1 97.56 75 ALA A C 1
ATOM 553 O O . ALA A 1 75 ? 16.969 -23.906 -16.797 1 97.56 75 ALA A O 1
ATOM 554 N N . ARG A 1 76 ? 15.422 -22.766 -17.859 1 97.62 76 ARG A N 1
ATOM 555 C CA . ARG A 1 76 ? 14.359 -23.688 -17.484 1 97.62 76 ARG A CA 1
ATOM 556 C C . ARG A 1 76 ? 14.602 -25.062 -18.094 1 97.62 76 ARG A C 1
ATOM 558 O O . ARG A 1 76 ? 14.5 -26.078 -17.406 1 97.62 76 ARG A O 1
ATOM 565 N N . GLN A 1 77 ? 14.938 -25.062 -19.328 1 96.5 77 GLN A N 1
ATOM 566 C CA . GLN A 1 77 ? 15.219 -26.312 -20 1 96.5 77 GLN A CA 1
ATOM 567 C C . GLN A 1 77 ? 16.359 -27.062 -19.344 1 96.5 77 GLN A C 1
ATOM 569 O O . GLN A 1 77 ? 16.312 -28.281 -19.172 1 96.5 77 GLN A O 1
ATOM 574 N N . ALA A 1 78 ? 17.297 -26.312 -18.969 1 97.5 78 ALA A N 1
ATOM 575 C CA . ALA A 1 78 ? 18.469 -26.891 -18.312 1 97.5 78 ALA A CA 1
ATOM 576 C C . ALA A 1 78 ? 18.094 -27.531 -16.984 1 97.5 78 ALA A C 1
ATOM 578 O O . ALA A 1 78 ? 18.703 -28.531 -16.562 1 97.5 78 ALA A O 1
ATOM 579 N N . ARG A 1 79 ? 17.062 -27.047 -16.359 1 96.44 79 ARG A N 1
ATOM 580 C CA . ARG A 1 79 ? 16.594 -27.578 -15.078 1 96.44 79 ARG A CA 1
ATOM 581 C C . ARG A 1 79 ? 15.562 -28.688 -15.297 1 96.44 79 ARG A C 1
ATOM 583 O O . ARG A 1 79 ? 14.953 -29.172 -14.344 1 96.44 79 ARG A O 1
ATOM 590 N N . GLY A 1 80 ? 15.297 -28.953 -16.531 1 96.06 80 GLY A N 1
ATOM 591 C CA . GLY A 1 80 ? 14.352 -30 -16.859 1 96.06 80 GLY A CA 1
ATOM 592 C C . GLY A 1 80 ? 12.906 -29.547 -16.812 1 96.06 80 GLY A C 1
ATOM 593 O O . GLY A 1 80 ? 11.984 -30.375 -16.734 1 96.06 80 GLY A O 1
ATOM 594 N N . GLN A 1 81 ? 12.688 -28.266 -16.797 1 96.44 81 GLN A N 1
ATOM 595 C CA . GLN A 1 81 ? 11.344 -27.672 -16.766 1 96.44 81 GLN A CA 1
ATOM 596 C C . GLN A 1 81 ? 10.852 -27.359 -18.172 1 96.44 81 GLN A C 1
ATOM 598 O O . GLN A 1 81 ? 11.648 -27.125 -19.078 1 96.44 81 GLN A O 1
ATOM 603 N N . PRO A 1 82 ? 9.562 -27.422 -18.344 1 96.5 82 PRO A N 1
ATOM 604 C CA . PRO A 1 82 ? 9.039 -26.906 -19.609 1 96.5 82 PRO A CA 1
ATOM 605 C C . PRO A 1 82 ? 9.406 -25.453 -19.844 1 96.5 82 PRO A C 1
ATOM 607 O O . PRO A 1 82 ? 9.727 -24.719 -18.906 1 96.5 82 PRO A O 1
ATOM 610 N N . PRO A 1 83 ? 9.375 -25.031 -21.125 1 96.38 83 PRO A N 1
ATOM 611 C CA . PRO A 1 83 ? 9.758 -23.641 -21.438 1 96.38 83 PRO A CA 1
ATOM 612 C C . PRO A 1 83 ? 8.898 -22.609 -20.719 1 96.38 83 PRO A C 1
ATOM 614 O O . PRO A 1 83 ? 9.352 -21.5 -20.453 1 96.38 83 PRO A O 1
ATOM 617 N N . GLN A 1 84 ? 7.668 -22.953 -20.453 1 97.75 84 GLN A N 1
ATOM 618 C CA . GLN A 1 84 ? 6.746 -22.094 -19.719 1 97.75 84 GLN A CA 1
ATOM 619 C C . GLN A 1 84 ? 6.242 -22.797 -18.453 1 97.75 84 GLN A C 1
ATOM 621 O O . GLN A 1 84 ? 6 -24.016 -18.469 1 97.75 84 GLN A O 1
ATOM 626 N N . PRO A 1 85 ? 6.113 -22.031 -17.359 1 97.94 85 PRO A N 1
ATOM 627 C CA . PRO A 1 85 ? 5.402 -22.625 -16.219 1 97.94 85 PRO A CA 1
ATOM 628 C C . PRO A 1 85 ? 3.932 -22.906 -16.531 1 97.94 85 PRO A C 1
ATOM 630 O O . PRO A 1 85 ? 3.357 -22.281 -17.438 1 97.94 85 PRO A O 1
ATOM 633 N N . ILE A 1 86 ? 3.381 -23.844 -15.781 1 98.12 86 ILE A N 1
ATOM 634 C CA . ILE A 1 86 ? 1.936 -24.031 -15.836 1 98.12 86 ILE A CA 1
ATOM 635 C C . ILE A 1 86 ? 1.23 -22.797 -15.273 1 98.12 86 ILE A C 1
ATOM 637 O O . ILE A 1 86 ? 1.65 -22.25 -14.258 1 98.12 86 ILE A O 1
ATOM 641 N N . THR A 1 87 ? 0.263 -22.281 -15.953 1 98.38 87 THR A N 1
ATOM 642 C CA . THR A 1 87 ? -0.548 -21.219 -15.367 1 98.38 87 THR A CA 1
ATOM 643 C C . THR A 1 87 ? -1.819 -21.797 -14.742 1 98.38 87 THR A C 1
ATOM 645 O O . THR A 1 87 ? -2.602 -22.469 -15.43 1 98.38 87 THR A O 1
ATOM 648 N N . CYS A 1 88 ? -1.923 -21.609 -13.523 1 98.5 88 CYS A N 1
ATOM 649 C CA . CYS A 1 88 ? -3.105 -22.047 -12.789 1 98.5 88 CYS A CA 1
ATOM 650 C C . CYS A 1 88 ? -3.961 -20.859 -12.375 1 98.5 88 CYS A C 1
ATOM 652 O O . CYS A 1 88 ? -3.547 -20.047 -11.531 1 98.5 88 CYS A O 1
ATOM 654 N N . VAL A 1 89 ? -5.152 -20.734 -12.93 1 98.38 89 VAL A N 1
ATOM 655 C CA . VAL A 1 89 ? -6.086 -19.672 -12.594 1 98.38 89 VAL A CA 1
ATOM 656 C C . VAL A 1 89 ? -7 -20.109 -11.461 1 98.38 89 VAL A C 1
ATOM 658 O O . VAL A 1 89 ? -7.551 -21.219 -11.492 1 98.38 89 VAL A O 1
ATOM 661 N N . VAL A 1 90 ? -7.086 -19.312 -10.469 1 98.06 90 VAL A N 1
ATOM 662 C CA . VAL A 1 90 ? -7.992 -19.594 -9.359 1 98.06 90 VAL A CA 1
ATOM 663 C C . VAL A 1 90 ? -9.336 -18.922 -9.609 1 98.06 90 VAL A C 1
ATOM 665 O O . VAL A 1 90 ? -9.414 -17.688 -9.719 1 98.06 90 VAL A O 1
ATOM 668 N N . SER A 1 91 ? -10.344 -19.719 -9.672 1 95.94 91 SER A N 1
ATOM 669 C CA . SER A 1 91 ? -11.688 -19.203 -9.914 1 95.94 91 SER A CA 1
ATOM 670 C C . SER A 1 91 ? -12.734 -20 -9.148 1 95.94 91 SER A C 1
ATOM 672 O O . SER A 1 91 ? -12.977 -21.172 -9.453 1 95.94 91 SER A O 1
ATOM 674 N N . ARG A 1 92 ? -13.398 -19.328 -8.266 1 89.75 92 ARG A N 1
ATOM 675 C CA . ARG A 1 92 ? -14.438 -20.016 -7.508 1 89.75 92 ARG A CA 1
ATOM 676 C C . ARG A 1 92 ? -15.68 -20.234 -8.359 1 89.75 92 ARG A C 1
ATOM 678 O O . ARG A 1 92 ? -16.406 -21.219 -8.172 1 89.75 92 ARG A O 1
ATOM 685 N N . SER A 1 93 ? -15.953 -19.438 -9.297 1 87.94 93 SER A N 1
ATOM 686 C CA . SER A 1 93 ? -17.203 -19.469 -10.047 1 87.94 93 SER A CA 1
ATOM 687 C C . SER A 1 93 ? -17 -20.078 -11.43 1 87.94 93 SER A C 1
ATOM 689 O O . SER A 1 93 ? -17.969 -20.422 -12.109 1 87.94 93 SER A O 1
ATOM 691 N N . LEU A 1 94 ? -15.781 -20.156 -11.93 1 93 94 LEU A N 1
ATOM 692 C CA . LEU A 1 94 ? -15.43 -20.578 -13.273 1 93 94 LEU A CA 1
ATOM 693 C C . LEU A 1 94 ? -16 -19.625 -14.32 1 93 94 LEU A C 1
ATOM 695 O O . LEU A 1 94 ? -16.219 -20.016 -15.469 1 93 94 LEU A O 1
ATOM 699 N N . ASP A 1 95 ? -16.328 -18.453 -13.844 1 91.25 95 ASP A N 1
ATOM 700 C CA . ASP A 1 95 ? -16.812 -17.438 -14.781 1 91.25 95 ASP A CA 1
ATOM 701 C C . ASP A 1 95 ? -15.648 -16.812 -15.555 1 91.25 95 ASP A C 1
ATOM 703 O O . ASP A 1 95 ? -15.266 -15.672 -15.297 1 91.25 95 ASP A O 1
ATOM 707 N N . LEU A 1 96 ? -15.094 -17.562 -16.484 1 95.5 96 LEU A N 1
ATOM 708 C CA . LEU A 1 96 ? -14.023 -17.172 -17.406 1 95.5 96 LEU A CA 1
ATOM 709 C C . LEU A 1 96 ? -14.438 -17.406 -18.844 1 95.5 96 LEU A C 1
ATOM 711 O O . LEU A 1 96 ? -14.5 -18.547 -19.312 1 95.5 96 LEU A O 1
ATOM 715 N N . PRO A 1 97 ? -14.719 -16.375 -19.562 1 95.12 97 PRO A N 1
ATOM 716 C CA . PRO A 1 97 ? -15.094 -16.547 -20.969 1 95.12 97 PRO A CA 1
ATOM 717 C C . PRO A 1 97 ? -14.047 -17.312 -21.766 1 95.12 97 PRO A C 1
ATOM 719 O O . PRO A 1 97 ? -12.867 -16.953 -21.75 1 95.12 97 PRO A O 1
ATOM 722 N N . PRO A 1 98 ? -14.477 -18.328 -22.484 1 95.06 98 PRO A N 1
ATOM 723 C CA . PRO A 1 98 ? -13.531 -19.188 -23.203 1 95.06 98 PRO A CA 1
ATOM 724 C C . PRO A 1 98 ? -12.859 -18.469 -24.375 1 95.06 98 PRO A C 1
ATOM 726 O O . PRO A 1 98 ? -11.898 -18.984 -24.938 1 95.06 98 PRO A O 1
ATOM 729 N N . ASP A 1 99 ? -13.375 -17.297 -24.734 1 95.31 99 ASP A N 1
ATOM 730 C CA . ASP A 1 99 ? -12.836 -16.578 -25.875 1 95.31 99 ASP A CA 1
ATOM 731 C C . ASP A 1 99 ? -11.773 -15.57 -25.453 1 95.31 99 ASP A C 1
ATOM 733 O O . ASP A 1 99 ? -11.25 -14.82 -26.281 1 95.31 99 ASP A O 1
ATOM 737 N N . LEU A 1 100 ? -11.43 -15.555 -24.188 1 96.38 100 LEU A N 1
ATOM 738 C CA . LEU A 1 100 ? -10.336 -14.703 -23.734 1 96.38 100 LEU A CA 1
ATOM 739 C C . LEU A 1 100 ? -9.039 -15.062 -24.453 1 96.38 100 LEU A C 1
ATOM 741 O O . LEU A 1 100 ? -8.742 -16.25 -24.656 1 96.38 100 LEU A O 1
ATOM 745 N N . PRO A 1 101 ? -8.227 -14.055 -24.812 1 97.25 101 PRO A N 1
ATOM 746 C CA . PRO A 1 101 ? -6.922 -14.328 -25.422 1 97.25 101 PRO A CA 1
ATOM 747 C C . PRO A 1 101 ? -6.062 -15.273 -24.578 1 97.25 101 PRO A C 1
ATOM 749 O O . PRO A 1 101 ? -5.215 -15.984 -25.109 1 97.25 101 PRO A O 1
ATOM 752 N N . PHE A 1 102 ? -6.355 -15.266 -23.375 1 97.38 102 PHE A N 1
ATOM 753 C CA . PHE A 1 102 ? -5.676 -16.141 -22.438 1 97.38 102 PHE A CA 1
ATOM 754 C C . PHE A 1 102 ? -5.699 -17.594 -22.922 1 97.38 102 PHE A C 1
ATOM 756 O O . PHE A 1 102 ? -4.68 -18.281 -22.875 1 97.38 102 PHE A O 1
ATOM 763 N N . PHE A 1 103 ? -6.73 -18.031 -23.438 1 97.56 103 PHE A N 1
ATOM 764 C CA . PHE A 1 103 ? -6.93 -19.438 -23.781 1 97.56 103 PHE A CA 1
ATOM 765 C C . PHE A 1 103 ? -6.281 -19.766 -25.125 1 97.56 103 PHE A C 1
ATOM 767 O O . PHE A 1 103 ? -6.207 -20.938 -25.516 1 97.56 103 PHE A O 1
ATOM 774 N N . ALA A 1 104 ? -5.734 -18.781 -25.797 1 96.75 104 ALA A N 1
ATOM 775 C CA . ALA A 1 104 ? -5.043 -19 -27.062 1 96.75 104 ALA A CA 1
ATOM 776 C C . ALA A 1 104 ? -3.529 -19.016 -26.875 1 96.75 104 ALA A C 1
ATOM 778 O O . ALA A 1 104 ? -2.779 -19.344 -27.797 1 96.75 104 ALA A O 1
ATOM 779 N N . GLN A 1 105 ? -3.068 -18.672 -25.688 1 97 105 GLN A N 1
ATOM 780 C CA . GLN A 1 105 ? -1.636 -18.672 -25.406 1 97 105 GLN A CA 1
ATOM 781 C C . GLN A 1 105 ? -1.069 -20.078 -25.406 1 97 105 GLN A C 1
ATOM 783 O O . GLN A 1 105 ? -1.743 -21.031 -25 1 97 105 GLN A O 1
ATOM 788 N N . PRO A 1 106 ? 0.166 -20.234 -25.891 1 94.38 106 PRO A N 1
ATOM 789 C CA . PRO A 1 106 ? 0.788 -21.562 -25.953 1 94.38 106 PRO A CA 1
ATOM 790 C C . PRO A 1 106 ? 1.382 -22 -24.625 1 94.38 106 PRO A C 1
ATOM 792 O O . PRO A 1 106 ? 2.598 -22.172 -24.516 1 94.38 106 PRO A O 1
ATOM 795 N N . ILE A 1 107 ? 0.529 -22.219 -23.609 1 96.69 107 ILE A N 1
ATOM 796 C CA . ILE A 1 107 ? 0.944 -22.609 -22.266 1 96.69 107 ILE A CA 1
ATOM 797 C C . ILE A 1 107 ? 0.009 -23.703 -21.75 1 96.69 107 ILE A C 1
ATOM 799 O O . ILE A 1 107 ? -1.113 -23.844 -22.234 1 96.69 107 ILE A O 1
ATOM 803 N N . GLU A 1 108 ? 0.527 -24.5 -20.828 1 97.69 108 GLU A N 1
ATOM 804 C CA . GLU A 1 108 ? -0.35 -25.406 -20.094 1 97.69 108 GLU A CA 1
ATOM 805 C C . GLU A 1 108 ? -1.194 -24.656 -19.062 1 97.69 108 GLU A C 1
ATOM 807 O O . GLU A 1 108 ? -0.692 -23.766 -18.375 1 97.69 108 GLU A O 1
ATOM 812 N N . ARG A 1 109 ? -2.523 -25.047 -19.016 1 98.06 109 ARG A N 1
ATOM 813 C CA . ARG A 1 109 ? -3.449 -24.297 -18.172 1 98.06 109 ARG A CA 1
ATOM 814 C C . ARG A 1 109 ? -4.18 -25.203 -17.188 1 98.06 109 ARG A C 1
ATOM 816 O O . ARG A 1 109 ? -4.664 -26.266 -17.578 1 98.06 109 ARG A O 1
ATOM 823 N N . TRP A 1 110 ? -4.16 -24.766 -15.969 1 98.31 110 TRP A N 1
ATOM 824 C CA . TRP A 1 110 ? -5.039 -25.328 -14.953 1 98.31 110 TRP A CA 1
ATOM 825 C C . TRP A 1 110 ? -6.027 -24.281 -14.445 1 98.31 110 TRP A C 1
ATOM 827 O O . TRP A 1 110 ? -5.77 -23.078 -14.531 1 98.31 110 TRP A O 1
ATOM 837 N N . ILE A 1 111 ? -7.176 -24.703 -14.062 1 98 111 ILE A N 1
ATOM 838 C CA . ILE A 1 111 ? -8.117 -23.859 -13.328 1 98 111 ILE A CA 1
ATOM 839 C C . ILE A 1 111 ? -8.453 -24.516 -11.992 1 98 111 ILE A C 1
ATOM 841 O O . ILE A 1 111 ? -9.008 -25.625 -11.953 1 98 111 ILE A O 1
ATOM 845 N N . LEU A 1 112 ? -7.992 -23.891 -10.977 1 98.19 112 LEU A N 1
ATOM 846 C CA . LEU A 1 112 ? -8.305 -24.344 -9.625 1 98.19 112 LEU A CA 1
ATOM 847 C C . LEU A 1 112 ? -9.672 -23.828 -9.18 1 98.19 112 LEU A C 1
ATOM 849 O O . LEU A 1 112 ? -9.906 -22.609 -9.172 1 98.19 112 LEU A O 1
ATOM 853 N N . THR A 1 113 ? -10.523 -24.703 -8.828 1 97.38 113 THR A N 1
ATOM 854 C CA . THR A 1 113 ? -11.906 -24.359 -8.539 1 97.38 113 THR A CA 1
ATOM 855 C C . THR A 1 113 ? -12.516 -25.344 -7.539 1 97.38 113 THR A C 1
ATOM 857 O O . THR A 1 113 ? -11.797 -25.938 -6.742 1 97.38 113 THR A O 1
ATOM 860 N N . THR A 1 114 ? -13.844 -25.359 -7.414 1 95.88 114 THR A N 1
ATOM 861 C CA . THR A 1 114 ? -14.555 -26.25 -6.504 1 95.88 114 THR A CA 1
ATOM 862 C C . THR A 1 114 ? -15.383 -27.266 -7.277 1 95.88 114 THR A C 1
ATOM 864 O O . THR A 1 114 ? -15.625 -27.094 -8.477 1 95.88 114 THR A O 1
ATOM 867 N N . GLU A 1 115 ? -15.758 -28.297 -6.539 1 95.5 115 GLU A N 1
ATOM 868 C CA . GLU A 1 115 ? -16.594 -29.328 -7.145 1 95.5 115 GLU A CA 1
ATOM 869 C C . GLU A 1 115 ? -17.922 -28.75 -7.617 1 95.5 115 GLU A C 1
ATOM 871 O O . GLU A 1 115 ? -18.406 -29.078 -8.703 1 95.5 115 GLU A O 1
ATOM 876 N N . GLN A 1 116 ? -18.484 -27.938 -6.848 1 94.94 116 GLN A N 1
ATOM 877 C CA . GLN A 1 116 ? -19.75 -27.312 -7.18 1 94.94 116 GLN A CA 1
ATOM 878 C C . GLN A 1 116 ? -19.641 -26.453 -8.438 1 94.94 116 GLN A C 1
ATOM 880 O O . GLN A 1 116 ? -20.547 -26.438 -9.273 1 94.94 116 GLN A O 1
ATOM 885 N N . ALA A 1 117 ? -18.562 -25.703 -8.508 1 94.06 117 ALA A N 1
ATOM 886 C CA . ALA A 1 117 ? -18.359 -24.844 -9.672 1 94.06 117 ALA A CA 1
ATOM 887 C C . ALA A 1 117 ? -18.203 -25.672 -10.945 1 94.06 117 ALA A C 1
ATOM 889 O O . ALA A 1 117 ? -18.703 -25.266 -12.008 1 94.06 117 ALA A O 1
ATOM 890 N N . VAL A 1 118 ? -17.578 -26.812 -10.852 1 94.06 118 VAL A N 1
ATOM 891 C CA . VAL A 1 118 ? -17.406 -27.688 -12.016 1 94.06 118 VAL A CA 1
ATOM 892 C C . VAL A 1 118 ? -18.766 -28.219 -12.461 1 94.06 118 VAL A C 1
ATOM 894 O O . VAL A 1 118 ? -19.062 -28.234 -13.656 1 94.06 118 VAL A O 1
ATOM 897 N N . ALA A 1 119 ? -19.531 -28.547 -11.516 1 92.81 119 ALA A N 1
ATOM 898 C CA . ALA A 1 119 ? -20.844 -29.125 -11.812 1 92.81 119 ALA A CA 1
ATOM 899 C C . ALA A 1 119 ? -21.781 -28.094 -12.43 1 92.81 119 ALA A C 1
ATOM 901 O O . ALA A 1 119 ? -22.656 -28.422 -13.227 1 92.81 119 ALA A O 1
ATOM 902 N N . ARG A 1 120 ? -21.562 -26.859 -12.156 1 90.44 120 ARG A N 1
ATOM 903 C CA . ARG A 1 120 ? -22.484 -25.812 -12.562 1 90.44 120 ARG A CA 1
ATOM 904 C C . ARG A 1 120 ? -21.812 -24.797 -13.477 1 90.44 120 ARG A C 1
ATOM 906 O O . ARG A 1 120 ? -22.25 -23.656 -13.578 1 90.44 120 ARG A O 1
ATOM 913 N N . SER A 1 121 ? -20.828 -25.188 -14.102 1 87.75 121 SER A N 1
ATOM 914 C CA . SER A 1 121 ? -20.016 -24.25 -14.875 1 87.75 121 SER A CA 1
ATOM 915 C C . SER A 1 121 ? -20.859 -23.578 -15.969 1 87.75 121 SER A C 1
ATOM 917 O O . SER A 1 121 ? -21.531 -24.266 -16.75 1 87.75 121 SER A O 1
ATOM 919 N N . PRO A 1 122 ? -20.812 -22.266 -16.047 1 88.62 122 PRO A N 1
ATOM 920 C CA . PRO A 1 122 ? -21.5 -21.578 -17.156 1 88.62 122 PRO A CA 1
ATOM 921 C C . PRO A 1 122 ? -20.781 -21.75 -18.484 1 88.62 122 PRO A C 1
ATOM 923 O O . PRO A 1 122 ? -21.312 -21.391 -19.531 1 88.62 122 PRO A O 1
ATOM 926 N N . HIS A 1 123 ? -19.594 -22.234 -18.453 1 92.75 123 HIS A N 1
ATOM 927 C CA . HIS A 1 123 ? -18.766 -22.406 -19.641 1 92.75 123 HIS A CA 1
ATOM 928 C C . HIS A 1 123 ? -18.219 -23.812 -19.734 1 92.75 123 HIS A C 1
ATOM 930 O O . HIS A 1 123 ? -17.031 -24.031 -19.453 1 92.75 123 HIS A O 1
ATOM 936 N N . PRO A 1 124 ? -18.938 -24.766 -20.25 1 89.31 124 PRO A N 1
ATOM 937 C CA . PRO A 1 124 ? -18.5 -26.156 -20.297 1 89.31 124 PRO A CA 1
ATOM 938 C C . PRO A 1 124 ? -17.25 -26.359 -21.141 1 89.31 124 PRO A C 1
ATOM 940 O O . PRO A 1 124 ? -16.484 -27.297 -20.922 1 89.31 124 PRO A O 1
ATOM 943 N N . ARG A 1 125 ? -17.031 -25.406 -22.062 1 93.56 125 ARG A N 1
ATOM 944 C CA . ARG A 1 125 ? -15.891 -25.484 -22.969 1 93.56 125 ARG A CA 1
ATOM 945 C C . ARG A 1 125 ? -14.57 -25.344 -22.203 1 93.56 125 ARG A C 1
ATOM 947 O O . ARG A 1 125 ? -13.508 -25.672 -22.734 1 93.56 125 ARG A O 1
ATOM 954 N N . LEU A 1 126 ? -14.625 -24.844 -21 1 95.5 126 LEU A N 1
ATOM 955 C CA . LEU A 1 126 ? -13.414 -24.625 -20.203 1 95.5 126 LEU A CA 1
ATOM 956 C C . LEU A 1 126 ? -12.68 -25.938 -19.953 1 95.5 126 LEU A C 1
ATOM 958 O O . LEU A 1 126 ? -11.453 -25.969 -19.875 1 95.5 126 LEU A O 1
ATOM 962 N N . ALA A 1 127 ? -13.398 -27.016 -19.875 1 94.12 127 ALA A N 1
ATOM 963 C CA . ALA A 1 127 ? -12.812 -28.328 -19.609 1 94.12 127 ALA A CA 1
ATOM 964 C C . ALA A 1 127 ? -11.961 -28.797 -20.781 1 94.12 127 ALA A C 1
ATOM 966 O O . ALA A 1 127 ? -11.109 -29.672 -20.625 1 94.12 127 ALA A O 1
ATOM 967 N N . GLU A 1 128 ? -12.172 -28.203 -21.984 1 95.44 128 GLU A N 1
ATOM 968 C CA . GLU A 1 128 ? -11.391 -28.531 -23.172 1 95.44 128 GLU A CA 1
ATOM 969 C C . GLU A 1 128 ? -10.141 -27.656 -23.266 1 95.44 128 GLU A C 1
ATOM 971 O O . GLU A 1 128 ? -9.195 -27.984 -23.969 1 95.44 128 GLU A O 1
ATOM 976 N N . LEU A 1 129 ? -10.188 -26.609 -22.562 1 96.44 129 LEU A N 1
ATOM 977 C CA . LEU A 1 129 ? -9.172 -25.578 -22.719 1 96.44 129 LEU A CA 1
ATOM 978 C C . LEU A 1 129 ? -8.164 -25.609 -21.578 1 96.44 129 LEU A C 1
ATOM 980 O O . LEU A 1 129 ? -7.074 -25.047 -21.688 1 96.44 129 LEU A O 1
ATOM 984 N N . ALA A 1 130 ? -8.523 -26.25 -20.453 1 97.31 130 ALA A N 1
ATOM 985 C CA . ALA A 1 130 ? -7.688 -26.281 -19.25 1 97.31 130 ALA A CA 1
ATOM 986 C C . ALA A 1 130 ? -8 -27.5 -18.391 1 97.31 130 ALA A C 1
ATOM 988 O O . ALA A 1 130 ? -9.086 -28.078 -18.5 1 97.31 130 ALA A O 1
ATOM 989 N N . THR A 1 131 ? -7.062 -27.938 -17.641 1 97.25 131 THR A N 1
ATOM 990 C CA . THR A 1 131 ? -7.324 -28.953 -16.625 1 97.25 131 THR A CA 1
ATOM 991 C C . THR A 1 131 ? -8.07 -28.344 -15.445 1 97.25 131 THR A C 1
ATOM 993 O O . THR A 1 131 ? -7.551 -27.453 -14.773 1 97.25 131 THR A O 1
ATOM 996 N N . LEU A 1 132 ? -9.258 -28.781 -15.227 1 97 132 LEU A N 1
ATOM 997 C CA . LEU A 1 132 ? -10.023 -28.312 -14.078 1 97 132 LEU A CA 1
ATOM 998 C C . LEU A 1 132 ? -9.633 -29.078 -12.812 1 97 132 LEU A C 1
ATOM 1000 O O . LEU A 1 132 ? -9.703 -30.297 -12.781 1 97 132 LEU A O 1
ATOM 1004 N N . VAL A 1 133 ? -9.156 -28.344 -11.852 1 97.12 133 VAL A N 1
ATOM 1005 C CA . VAL A 1 133 ? -8.75 -28.922 -10.578 1 97.12 133 VAL A CA 1
ATOM 1006 C C . VAL A 1 133 ? -9.766 -28.547 -9.492 1 97.12 133 VAL A C 1
ATOM 1008 O O . VAL A 1 133 ? -9.742 -27.422 -8.984 1 97.12 133 VAL A O 1
ATOM 1011 N N . ALA A 1 134 ? -10.594 -29.469 -9.117 1 96.06 134 ALA A N 1
ATOM 1012 C CA . ALA A 1 134 ? -11.578 -29.219 -8.07 1 96.06 134 ALA A CA 1
ATOM 1013 C C . ALA A 1 134 ? -10.992 -29.516 -6.688 1 96.06 134 ALA A C 1
ATOM 1015 O O . ALA A 1 134 ? -10.805 -30.672 -6.312 1 96.06 134 ALA A O 1
ATOM 1016 N N . ALA A 1 135 ? -10.633 -28.469 -6.004 1 95.62 135 ALA A N 1
ATOM 1017 C CA . ALA A 1 135 ? -10.086 -28.578 -4.652 1 95.62 135 ALA A CA 1
ATOM 1018 C C . ALA A 1 135 ? -11.094 -28.109 -3.611 1 95.62 135 ALA A C 1
ATOM 1020 O O . ALA A 1 135 ? -11.031 -26.953 -3.172 1 95.62 135 ALA A O 1
ATOM 1021 N N . GLY A 1 136 ? -11.961 -28.906 -3.123 1 94.38 136 GLY A N 1
ATOM 1022 C CA . GLY A 1 136 ? -13.016 -28.562 -2.176 1 94.38 136 GLY A CA 1
ATOM 1023 C C . GLY A 1 136 ? -14.406 -28.625 -2.775 1 94.38 136 GLY A C 1
ATOM 1024 O O . GLY A 1 136 ? -14.562 -28.562 -3.996 1 94.38 136 GLY A O 1
ATOM 1025 N N . GLU A 1 137 ? -15.438 -28.656 -1.932 1 93.44 137 GLU A N 1
ATOM 1026 C CA . GLU A 1 137 ? -16.812 -28.797 -2.41 1 93.44 137 GLU A CA 1
ATOM 1027 C C . GLU A 1 137 ? -17.406 -27.453 -2.783 1 93.44 137 GLU A C 1
ATOM 1029 O O . GLU A 1 137 ? -17.625 -27.156 -3.965 1 93.44 137 GLU A O 1
ATOM 1034 N N . ASN A 1 138 ? -17.609 -26.594 -1.761 1 91.31 138 ASN A N 1
ATOM 1035 C CA . ASN A 1 138 ? -18.219 -25.297 -1.979 1 91.31 138 ASN A CA 1
ATOM 1036 C C . ASN A 1 138 ? -17.203 -24.156 -1.839 1 91.31 138 ASN A C 1
ATOM 1038 O O . ASN A 1 138 ? -17.438 -23.047 -2.318 1 91.31 138 ASN A O 1
ATOM 1042 N N . GLU A 1 139 ? -16.172 -24.438 -1.115 1 93.25 139 GLU A N 1
ATOM 1043 C CA . GLU A 1 139 ? -15.07 -23.484 -0.92 1 93.25 139 GLU A CA 1
ATOM 1044 C C . GLU A 1 139 ? -13.727 -24.125 -1.266 1 93.25 139 GLU A C 1
ATOM 1046 O O . GLU A 1 139 ? -13.562 -25.344 -1.16 1 93.25 139 GLU A O 1
ATOM 1051 N N . LEU A 1 140 ? -12.883 -23.297 -1.722 1 95.5 140 LEU A N 1
ATOM 1052 C CA . LEU A 1 140 ? -11.57 -23.812 -2.082 1 95.5 140 LEU A CA 1
ATOM 1053 C C . LEU A 1 140 ? -10.836 -24.344 -0.854 1 95.5 140 LEU A C 1
ATOM 1055 O O . LEU A 1 140 ? -10.789 -23.672 0.183 1 95.5 140 LEU A O 1
ATOM 1059 N N . ASP A 1 141 ? -10.328 -25.516 -0.936 1 96.62 141 ASP A N 1
ATOM 1060 C CA . ASP A 1 141 ? -9.477 -26.141 0.07 1 96.62 141 ASP A CA 1
ATOM 1061 C C . ASP A 1 141 ? -8.008 -26.109 -0.359 1 96.62 141 ASP A C 1
ATOM 1063 O O . ASP A 1 141 ? -7.574 -26.938 -1.166 1 96.62 141 ASP A O 1
ATOM 1067 N N . TRP A 1 142 ? -7.289 -25.203 0.218 1 96.94 142 TRP A N 1
ATOM 1068 C CA . TRP A 1 142 ? -5.91 -24.984 -0.205 1 96.94 142 TRP A CA 1
ATOM 1069 C C . TRP A 1 142 ? -5.027 -26.172 0.15 1 96.94 142 TRP A C 1
ATOM 1071 O O . TRP A 1 142 ? -4.039 -26.438 -0.536 1 96.94 142 TRP A O 1
ATOM 1081 N N . GLU A 1 143 ? -5.285 -26.859 1.24 1 96 143 GLU A N 1
ATOM 1082 C CA . GLU A 1 143 ? -4.535 -28.062 1.555 1 96 143 GLU A CA 1
ATOM 1083 C C . GLU A 1 143 ? -4.664 -29.109 0.44 1 96 143 GLU A C 1
ATOM 1085 O O . GLU A 1 143 ? -3.674 -29.719 0.04 1 96 143 GLU A O 1
ATOM 1090 N N . ARG A 1 144 ? -5.848 -29.25 0.032 1 96.25 144 ARG A N 1
ATOM 1091 C CA . ARG A 1 144 ? -6.082 -30.188 -1.065 1 96.25 144 ARG A CA 1
ATOM 1092 C C . ARG A 1 144 ? -5.406 -29.703 -2.346 1 96.25 144 ARG A C 1
ATOM 1094 O O . ARG A 1 144 ? -4.848 -30.516 -3.096 1 96.25 144 ARG A O 1
ATOM 1101 N N . ALA A 1 145 ? -5.551 -28.438 -2.629 1 96.94 145 ALA A N 1
ATOM 1102 C CA . ALA A 1 145 ? -4.91 -27.875 -3.814 1 96.94 145 ALA A CA 1
ATOM 1103 C C . ALA A 1 145 ? -3.406 -28.125 -3.801 1 96.94 145 ALA A C 1
ATOM 1105 O O . ALA A 1 145 ? -2.842 -28.594 -4.793 1 96.94 145 ALA A O 1
ATOM 1106 N N . TYR A 1 146 ? -2.721 -27.859 -2.695 1 97 146 TYR A N 1
ATOM 1107 C CA . TYR A 1 146 ? -1.271 -28.016 -2.605 1 97 146 TYR A CA 1
ATOM 1108 C C . TYR A 1 146 ? -0.874 -29.484 -2.609 1 97 146 TYR A C 1
ATOM 1110 O O . TYR A 1 146 ? 0.204 -29.844 -3.092 1 97 146 TYR A O 1
ATOM 1118 N N . ALA A 1 147 ? -1.724 -30.344 -2.008 1 95.94 147 ALA A N 1
ATOM 1119 C CA . ALA A 1 147 ? -1.492 -31.781 -2.152 1 95.94 147 ALA A CA 1
ATOM 1120 C C . ALA A 1 147 ? -1.489 -32.188 -3.621 1 95.94 147 ALA A C 1
ATOM 1122 O O . ALA A 1 147 ? -0.638 -32.969 -4.055 1 95.94 147 ALA A O 1
ATOM 1123 N N . PHE A 1 148 ? -2.471 -31.656 -4.34 1 95.62 148 PHE A N 1
ATOM 1124 C CA . PHE A 1 148 ? -2.541 -31.922 -5.773 1 95.62 148 PHE A CA 1
ATOM 1125 C C . PHE A 1 148 ? -1.277 -31.438 -6.477 1 95.62 148 PHE A C 1
ATOM 1127 O O . PHE A 1 148 ? -0.719 -32.156 -7.316 1 95.62 148 PHE A O 1
ATOM 1134 N N . PHE A 1 149 ? -0.842 -30.172 -6.172 1 97.19 149 PHE A N 1
ATOM 1135 C CA . PHE A 1 149 ? 0.395 -29.656 -6.734 1 97.19 149 PHE A CA 1
ATOM 1136 C C . PHE A 1 149 ? 1.56 -30.594 -6.465 1 97.19 149 PHE A C 1
ATOM 1138 O O . PHE A 1 149 ? 2.32 -30.922 -7.375 1 97.19 149 PHE A O 1
ATOM 1145 N N . ALA A 1 150 ? 1.681 -31 -5.227 1 95.56 150 ALA A N 1
ATOM 1146 C CA . ALA A 1 150 ? 2.773 -31.875 -4.816 1 95.56 150 ALA A CA 1
ATOM 1147 C C . ALA A 1 150 ? 2.75 -33.188 -5.602 1 95.56 150 ALA A C 1
ATOM 1149 O O . ALA A 1 150 ? 3.793 -33.656 -6.059 1 95.56 150 ALA A O 1
ATOM 1150 N N . GLU A 1 151 ? 1.586 -33.75 -5.773 1 95.31 151 GLU A N 1
ATOM 1151 C CA . GLU A 1 151 ? 1.411 -35 -6.504 1 95.31 151 GLU A CA 1
ATOM 1152 C C . GLU A 1 151 ? 1.845 -34.875 -7.961 1 95.31 151 GLU A C 1
ATOM 1154 O O . GLU A 1 151 ? 2.289 -35.844 -8.578 1 95.31 151 GLU A O 1
ATOM 1159 N N . ARG A 1 152 ? 1.722 -33.688 -8.461 1 95.5 152 ARG A N 1
ATOM 1160 C CA . ARG A 1 152 ? 2.066 -33.406 -9.859 1 95.5 152 ARG A CA 1
ATOM 1161 C C . ARG A 1 152 ? 3.512 -32.938 -9.984 1 95.5 152 ARG A C 1
ATOM 1163 O O . ARG A 1 152 ? 3.943 -32.531 -11.062 1 95.5 152 ARG A O 1
ATOM 1170 N N . GLY A 1 153 ? 4.258 -32.906 -8.859 1 95.06 153 GLY A N 1
ATOM 1171 C CA . GLY A 1 153 ? 5.672 -32.562 -8.875 1 95.06 153 GLY A CA 1
ATOM 1172 C C . GLY A 1 153 ? 5.934 -31.078 -8.891 1 95.06 153 GLY A C 1
ATOM 1173 O O . GLY A 1 153 ? 7.023 -30.641 -9.25 1 95.06 153 GLY A O 1
ATOM 1174 N N . ILE A 1 154 ? 4.934 -30.328 -8.625 1 96.88 154 ILE A N 1
ATOM 1175 C CA . ILE A 1 154 ? 5.121 -28.875 -8.547 1 96.88 154 ILE A CA 1
ATOM 1176 C C . ILE A 1 154 ? 5.863 -28.531 -7.266 1 96.88 154 ILE A C 1
ATOM 1178 O O . ILE A 1 154 ? 5.363 -28.766 -6.164 1 96.88 154 ILE A O 1
ATOM 1182 N N . GLY A 1 155 ? 7.043 -27.922 -7.391 1 96.62 155 GLY A N 1
ATOM 1183 C CA . GLY A 1 155 ? 7.844 -27.562 -6.234 1 96.62 155 GLY A CA 1
ATOM 1184 C C . GLY A 1 155 ? 7.848 -26.078 -5.953 1 96.62 155 GLY A C 1
ATOM 1185 O O . GLY A 1 155 ? 7.953 -25.656 -4.801 1 96.62 155 GLY A O 1
ATOM 1186 N N . ARG A 1 156 ? 7.82 -25.281 -6.945 1 97.75 156 ARG A N 1
ATOM 1187 C CA . ARG A 1 156 ? 7.898 -23.828 -6.824 1 97.75 156 ARG A CA 1
ATOM 1188 C C . ARG A 1 156 ? 6.691 -23.172 -7.473 1 97.75 156 ARG A C 1
ATOM 1190 O O . ARG A 1 156 ? 6.457 -23.328 -8.672 1 97.75 156 ARG A O 1
ATOM 1197 N N . VAL A 1 157 ? 5.957 -22.438 -6.633 1 98.38 157 VAL A N 1
ATOM 1198 C CA . VAL A 1 157 ? 4.797 -21.703 -7.113 1 98.38 157 VAL A CA 1
ATOM 1199 C C . VAL A 1 157 ? 5.07 -20.203 -7.039 1 98.38 157 VAL A C 1
ATOM 1201 O O . VAL A 1 157 ? 5.551 -19.688 -6.02 1 98.38 157 VAL A O 1
ATOM 1204 N N . ALA A 1 158 ? 4.879 -19.5 -8.109 1 98.44 158 ALA A N 1
ATOM 1205 C CA . ALA A 1 158 ? 4.859 -18.031 -8.125 1 98.44 158 ALA A CA 1
ATOM 1206 C C . ALA A 1 158 ? 3.434 -17.5 -8.234 1 98.44 158 ALA A C 1
ATOM 1208 O O . ALA A 1 158 ? 2.723 -17.812 -9.188 1 98.44 158 ALA A O 1
ATOM 1209 N N . ALA A 1 159 ? 3.029 -16.781 -7.254 1 98.31 159 ALA A N 1
ATOM 1210 C CA . ALA A 1 159 ? 1.716 -16.156 -7.301 1 98.31 159 ALA A CA 1
ATOM 1211 C C . ALA A 1 159 ? 1.83 -14.695 -7.734 1 98.31 159 ALA A C 1
ATOM 1213 O O . ALA A 1 159 ? 2.568 -13.914 -7.129 1 98.31 159 ALA A O 1
ATOM 1214 N N . LEU A 1 160 ? 1.104 -14.305 -8.688 1 96.62 160 LEU A N 1
ATOM 1215 C CA . LEU A 1 160 ? 1.235 -12.977 -9.281 1 96.62 160 LEU A CA 1
ATOM 1216 C C . LEU A 1 160 ? 0.044 -12.094 -8.922 1 96.62 160 LEU A C 1
ATOM 1218 O O . LEU A 1 160 ? -0.094 -10.984 -9.438 1 96.62 160 LEU A O 1
ATOM 1222 N N . GLY A 1 161 ? -0.713 -12.492 -7.957 1 89.81 161 GLY A N 1
ATOM 1223 C CA . GLY A 1 161 ? -1.926 -11.773 -7.594 1 89.81 161 GLY A CA 1
ATOM 1224 C C . GLY A 1 161 ? -3.182 -12.391 -8.188 1 89.81 161 GLY A C 1
ATOM 1225 O O . GLY A 1 161 ? -3.145 -13.5 -8.711 1 89.81 161 GLY A O 1
ATOM 1226 N N . GLY A 1 162 ? -4.285 -11.734 -7.926 1 94.25 162 GLY A N 1
ATOM 1227 C CA . GLY A 1 162 ? -4.578 -10.414 -7.391 1 94.25 162 GLY A CA 1
ATOM 1228 C C . GLY A 1 162 ? -4.645 -10.383 -5.875 1 94.25 162 GLY A C 1
ATOM 1229 O O . GLY A 1 162 ? -4.258 -11.352 -5.215 1 94.25 162 GLY A O 1
ATOM 1230 N N . GLY A 1 163 ? -5.066 -9.305 -5.293 1 96.62 163 GLY A N 1
ATOM 1231 C CA . GLY A 1 163 ? -5.098 -9.07 -3.859 1 96.62 163 GLY A CA 1
ATOM 1232 C C . GLY A 1 163 ? -5.902 -10.109 -3.102 1 96.62 163 GLY A C 1
ATOM 1233 O O . GLY A 1 163 ? -5.543 -10.484 -1.983 1 96.62 163 GLY A O 1
ATOM 1234 N N . ASP A 1 164 ? -6.992 -10.625 -3.678 1 96.31 164 ASP A N 1
ATOM 1235 C CA . ASP A 1 164 ? -7.828 -11.617 -3.012 1 96.31 164 ASP A CA 1
ATOM 1236 C C . ASP A 1 164 ? -7.121 -12.969 -2.938 1 96.31 164 ASP A C 1
ATOM 1238 O O . ASP A 1 164 ? -7.219 -13.672 -1.93 1 96.31 164 ASP A O 1
ATOM 1242 N N . LEU A 1 165 ? -6.488 -13.289 -4.004 1 97.12 165 LEU A N 1
ATOM 1243 C CA . LEU A 1 165 ? -5.719 -14.531 -4.016 1 97.12 165 LEU A CA 1
ATOM 1244 C C . LEU A 1 165 ? -4.629 -14.508 -2.953 1 97.12 165 LEU A C 1
ATOM 1246 O O . LEU A 1 165 ? -4.48 -15.461 -2.188 1 97.12 165 LEU A O 1
ATOM 1250 N N . VAL A 1 166 ? -3.867 -13.414 -2.893 1 97.88 166 VAL A N 1
ATOM 1251 C CA . VAL A 1 166 ? -2.789 -13.281 -1.918 1 97.88 166 VAL A CA 1
ATOM 1252 C C . VAL A 1 166 ? -3.355 -13.391 -0.503 1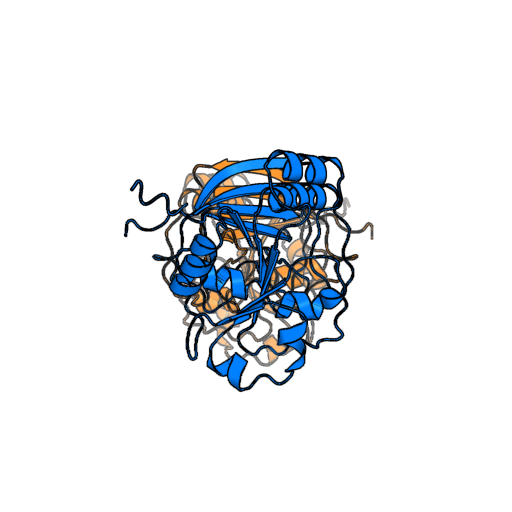 97.88 166 VAL A C 1
ATOM 1254 O O . VAL A 1 166 ? -2.795 -14.094 0.344 1 97.88 166 VAL A O 1
ATOM 1257 N N . ALA A 1 167 ? -4.492 -12.727 -0.281 1 97.31 167 ALA A N 1
ATOM 1258 C CA . ALA A 1 167 ? -5.148 -12.781 1.023 1 97.31 167 ALA A CA 1
ATOM 1259 C C . ALA A 1 167 ? -5.5 -14.219 1.396 1 97.31 167 ALA A C 1
ATOM 1261 O O . ALA A 1 167 ? -5.254 -14.648 2.525 1 97.31 167 ALA A O 1
ATOM 1262 N N . ALA A 1 168 ? -6.039 -14.938 0.49 1 96.25 168 ALA A N 1
ATOM 1263 C CA . ALA A 1 168 ? -6.465 -16.312 0.732 1 96.25 168 ALA A CA 1
ATOM 1264 C C . ALA A 1 168 ? -5.266 -17.203 1.038 1 96.25 168 ALA A C 1
ATOM 1266 O O . ALA A 1 168 ? -5.324 -18.047 1.943 1 96.25 168 ALA A O 1
ATOM 1267 N N . LEU A 1 169 ? -4.199 -17.047 0.297 1 96.75 169 LEU A N 1
ATOM 1268 C CA . LEU A 1 169 ? -3.002 -17.844 0.496 1 96.75 169 LEU A CA 1
ATOM 1269 C C . LEU A 1 169 ? -2.357 -17.547 1.845 1 96.75 169 LEU A C 1
ATOM 1271 O O . LEU A 1 169 ? -1.853 -18.453 2.514 1 96.75 169 LEU A O 1
ATOM 1275 N N . LEU A 1 170 ? -2.338 -16.25 2.219 1 96.44 170 LEU A N 1
ATOM 1276 C CA . LEU A 1 170 ? -1.807 -15.859 3.523 1 96.44 170 LEU A CA 1
ATOM 1277 C C . LEU A 1 170 ? -2.625 -16.484 4.648 1 96.44 170 LEU A C 1
ATOM 1279 O O . LEU A 1 170 ? -2.064 -17.016 5.609 1 96.44 170 LEU A O 1
ATOM 1283 N N . ALA A 1 171 ? -3.916 -16.422 4.523 1 94.19 171 ALA A N 1
ATOM 1284 C CA . ALA A 1 171 ? -4.812 -16.984 5.523 1 94.19 171 ALA A CA 1
ATOM 1285 C C . ALA A 1 171 ? -4.594 -18.484 5.66 1 94.19 171 ALA A C 1
ATOM 1287 O O . ALA A 1 171 ? -4.719 -19.047 6.754 1 94.19 171 ALA A O 1
ATOM 1288 N N . ALA A 1 172 ? -4.23 -19.125 4.555 1 94.25 172 ALA A N 1
ATOM 1289 C CA . ALA A 1 172 ? -4.012 -20.562 4.535 1 94.25 172 ALA A CA 1
ATOM 1290 C C . ALA A 1 172 ? -2.6 -20.906 5 1 94.25 172 ALA A C 1
ATOM 1292 O O . ALA A 1 172 ? -2.242 -22.094 5.086 1 94.25 172 ALA A O 1
ATOM 1293 N N . GLY A 1 173 ? -1.744 -19.922 5.246 1 94.12 173 GLY A N 1
ATOM 1294 C CA . GLY A 1 173 ? -0.373 -20.156 5.668 1 94.12 173 GLY A CA 1
ATOM 1295 C C . GLY A 1 173 ? 0.496 -20.734 4.57 1 94.12 173 GLY A C 1
ATOM 1296 O O . GLY A 1 173 ? 1.4 -21.531 4.84 1 94.12 173 GLY A O 1
ATOM 1297 N N . ARG A 1 174 ? 0.23 -20.328 3.318 1 95.31 174 ARG A N 1
ATOM 1298 C CA . ARG A 1 174 ? 0.868 -21.016 2.201 1 95.31 174 ARG A CA 1
ATOM 1299 C C . ARG A 1 174 ? 1.886 -20.109 1.512 1 95.31 174 ARG A C 1
ATOM 1301 O O . ARG A 1 174 ? 2.461 -20.484 0.488 1 95.31 174 ARG A O 1
ATOM 1308 N N . ILE A 1 175 ? 2.143 -18.984 2 1 96.88 175 ILE A N 1
ATOM 1309 C CA . ILE A 1 175 ? 3.127 -18.094 1.402 1 96.88 175 ILE A CA 1
ATOM 1310 C C . ILE A 1 175 ? 4.445 -18.203 2.166 1 96.88 175 ILE A C 1
ATOM 1312 O O . ILE A 1 175 ? 4.473 -18.094 3.395 1 96.88 175 ILE A O 1
ATOM 1316 N N . ASP A 1 176 ? 5.504 -18.406 1.443 1 97.31 176 ASP A N 1
ATOM 1317 C CA . ASP A 1 176 ? 6.836 -18.469 2.041 1 97.31 176 ASP A CA 1
ATOM 1318 C C . ASP A 1 176 ? 7.578 -17.141 1.873 1 97.31 176 ASP A C 1
ATOM 1320 O O . ASP A 1 176 ? 8.156 -16.625 2.828 1 97.31 176 ASP A O 1
ATOM 1324 N N . ASP A 1 177 ? 7.508 -16.609 0.677 1 97.94 177 ASP A N 1
ATOM 1325 C CA . ASP A 1 177 ? 8.258 -15.406 0.339 1 97.94 177 ASP A CA 1
ATOM 1326 C C . ASP A 1 177 ? 7.367 -14.391 -0.375 1 97.94 177 ASP A C 1
ATOM 1328 O O . ASP A 1 177 ? 6.43 -14.766 -1.077 1 97.94 177 ASP A O 1
ATOM 1332 N N . LEU A 1 178 ? 7.66 -13.148 -0.12 1 98 178 LEU A N 1
ATOM 1333 C CA . LEU A 1 178 ? 6.996 -12.023 -0.777 1 98 178 LEU A CA 1
ATOM 1334 C C . LEU A 1 178 ? 8.016 -11.078 -1.401 1 98 178 LEU A C 1
ATOM 1336 O O . LEU A 1 178 ? 8.797 -10.445 -0.689 1 98 178 LEU A O 1
ATOM 1340 N N . TRP A 1 179 ? 8.07 -11.078 -2.707 1 98 179 TRP A N 1
ATOM 1341 C CA . TRP A 1 179 ? 8.82 -10.062 -3.438 1 98 179 TRP A CA 1
ATOM 1342 C C . TRP A 1 179 ? 7.93 -8.875 -3.793 1 98 179 TRP A C 1
ATOM 1344 O O . TRP A 1 179 ? 6.965 -9.016 -4.551 1 98 179 TRP A O 1
ATOM 1354 N N . LEU A 1 180 ? 8.258 -7.734 -3.266 1 97.62 180 LEU A N 1
ATOM 1355 C CA . LEU A 1 180 ? 7.52 -6.504 -3.529 1 97.62 180 LEU A CA 1
ATOM 1356 C C . LEU A 1 180 ? 8.414 -5.469 -4.207 1 97.62 180 LEU A C 1
ATOM 1358 O O . LEU A 1 180 ? 9.469 -5.113 -3.676 1 97.62 180 LEU A O 1
ATOM 1362 N N . THR A 1 181 ? 8.109 -5.113 -5.371 1 97.06 181 THR A N 1
A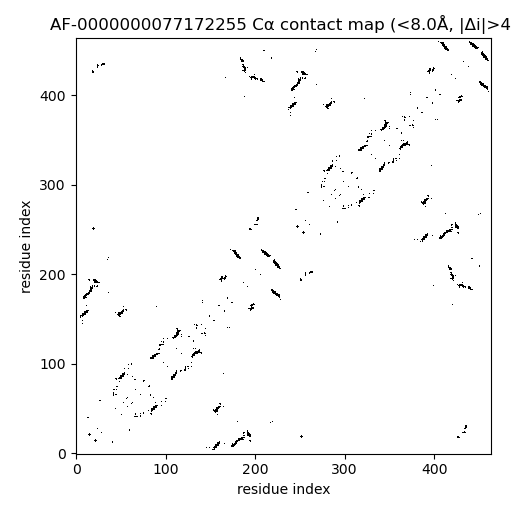TOM 1363 C CA . THR A 1 181 ? 8.719 -3.941 -5.992 1 97.06 181 THR A CA 1
ATOM 1364 C C . THR A 1 181 ? 7.898 -2.688 -5.699 1 97.06 181 THR A C 1
ATOM 1366 O O . THR A 1 181 ? 6.703 -2.637 -5.996 1 97.06 181 THR A O 1
ATOM 1369 N N . VAL A 1 182 ? 8.5 -1.714 -5.082 1 97.12 182 VAL A N 1
ATOM 1370 C CA . VAL A 1 182 ? 7.828 -0.452 -4.789 1 97.12 182 VAL A CA 1
ATOM 1371 C C . VAL A 1 182 ? 8.234 0.602 -5.816 1 97.12 182 VAL A C 1
ATOM 1373 O O . VAL A 1 182 ? 9.398 0.997 -5.879 1 97.12 182 VAL A O 1
ATOM 1376 N N . TRP A 1 183 ? 7.262 1.056 -6.578 1 95.56 183 TRP A N 1
ATOM 1377 C CA . TRP A 1 183 ? 7.488 2.078 -7.594 1 95.56 183 TRP A CA 1
ATOM 1378 C C . TRP A 1 183 ? 7.398 3.475 -6.992 1 95.56 183 TRP A C 1
ATOM 1380 O O . TRP A 1 183 ? 6.574 3.725 -6.109 1 95.56 183 TRP A O 1
ATOM 1390 N N . PRO A 1 184 ? 8.227 4.383 -7.473 1 95.06 184 PRO A N 1
ATOM 1391 C CA . PRO A 1 184 ? 8.195 5.758 -6.969 1 95.06 184 PRO A CA 1
ATOM 1392 C C . PRO A 1 184 ? 7.094 6.598 -7.613 1 95.06 184 PRO A C 1
ATOM 1394 O O . PRO A 1 184 ? 7.371 7.664 -8.164 1 95.06 184 PRO A O 1
ATOM 1397 N N . VAL A 1 185 ? 5.879 6.105 -7.5 1 95.38 185 VAL A N 1
ATOM 1398 C CA . VAL A 1 185 ? 4.695 6.785 -8.016 1 95.38 185 VAL A CA 1
ATOM 1399 C C . VAL A 1 185 ? 3.533 6.617 -7.043 1 95.38 185 VAL A C 1
ATOM 1401 O O . VAL A 1 185 ? 3.58 5.766 -6.152 1 95.38 185 VAL A O 1
ATOM 1404 N N . ILE A 1 186 ? 2.529 7.469 -7.23 1 96.94 186 ILE A N 1
ATOM 1405 C CA . ILE A 1 186 ? 1.309 7.387 -6.438 1 96.94 186 ILE A CA 1
ATOM 1406 C C . ILE A 1 186 ? 0.116 7.117 -7.355 1 96.94 186 ILE A C 1
ATOM 1408 O O . ILE A 1 186 ? -0.154 7.891 -8.273 1 96.94 186 ILE A O 1
ATOM 1412 N N . PHE A 1 187 ? -0.581 6.035 -7.098 1 96.5 187 PHE A N 1
ATOM 1413 C CA . PHE A 1 187 ? -1.798 5.75 -7.848 1 96.5 187 PHE A CA 1
ATOM 1414 C C . PHE A 1 187 ? -3.014 6.355 -7.156 1 96.5 187 PHE A C 1
ATOM 1416 O O . PHE A 1 187 ? -3.906 6.891 -7.816 1 96.5 187 PHE A O 1
ATOM 1423 N N . GLY A 1 188 ? -2.969 6.266 -5.828 1 97.44 188 GLY A N 1
ATOM 1424 C CA . GLY A 1 188 ? -4.133 6.684 -5.062 1 97.44 188 GLY A CA 1
ATOM 1425 C C . GLY A 1 188 ? -5.375 5.879 -5.375 1 97.44 188 GLY A C 1
ATOM 1426 O O . GLY A 1 188 ? -5.305 4.852 -6.055 1 97.44 188 GLY A O 1
ATOM 1427 N N . GLY A 1 189 ? -6.535 6.344 -4.688 1 97.38 189 GLY A N 1
ATOM 1428 C CA . GLY A 1 189 ? -7.82 5.734 -4.988 1 97.38 189 GLY A CA 1
ATOM 1429 C C . GLY A 1 189 ? -8.289 4.766 -3.92 1 97.38 189 GLY A C 1
ATOM 1430 O O . GLY A 1 189 ? -7.652 3.732 -3.693 1 97.38 189 GLY A O 1
ATOM 1431 N N . ARG A 1 190 ? -9.414 5.055 -3.455 1 96.62 190 ARG A N 1
ATOM 1432 C CA . ARG A 1 190 ? -10.031 4.188 -2.455 1 96.62 190 ARG A CA 1
ATOM 1433 C C . ARG A 1 190 ? -10.352 2.816 -3.045 1 96.62 190 ARG A C 1
ATOM 1435 O O . ARG A 1 190 ? -10.258 1.802 -2.352 1 96.62 190 ARG A O 1
ATOM 1442 N N . GLU A 1 191 ? -10.633 2.811 -4.34 1 95.25 191 GLU A N 1
ATOM 1443 C CA . GLU A 1 191 ? -11.07 1.579 -4.992 1 95.25 191 GLU A CA 1
ATOM 1444 C C . GLU A 1 191 ? -9.906 0.869 -5.672 1 95.25 191 GLU A C 1
ATOM 1446 O O . GLU A 1 191 ? -10.086 -0.184 -6.289 1 95.25 191 GLU A O 1
ATOM 1451 N N . ALA A 1 192 ? -8.781 1.486 -5.648 1 96.88 192 ALA A N 1
ATOM 1452 C CA . ALA A 1 192 ? -7.605 0.856 -6.242 1 96.88 192 ALA A CA 1
ATOM 1453 C C . ALA A 1 192 ? -7.234 -0.422 -5.496 1 96.88 192 ALA A C 1
ATOM 1455 O O . ALA A 1 192 ? -7.363 -0.494 -4.273 1 96.88 192 ALA A O 1
ATOM 1456 N N . THR A 1 193 ? -6.746 -1.406 -6.215 1 96.75 193 THR A N 1
ATOM 1457 C CA . THR A 1 193 ? -6.438 -2.717 -5.652 1 96.75 193 THR A CA 1
ATOM 1458 C C . THR A 1 193 ? -5.125 -2.678 -4.875 1 96.75 193 THR A C 1
ATOM 1460 O O . THR A 1 193 ? -4.152 -2.064 -5.32 1 96.75 193 THR A O 1
ATOM 1463 N N . THR A 1 194 ? -5.113 -3.33 -3.711 1 98.19 194 THR A N 1
ATOM 1464 C CA . THR A 1 194 ? -3.908 -3.418 -2.895 1 98.19 194 THR A CA 1
ATOM 1465 C C . THR A 1 194 ? -3.342 -4.836 -2.914 1 98.19 194 THR A C 1
ATOM 1467 O O . THR A 1 194 ? -3.977 -5.754 -3.438 1 98.19 194 THR A O 1
ATOM 1470 N N . PRO A 1 195 ? -2.117 -5.047 -2.404 1 98.44 195 PRO A N 1
ATOM 1471 C CA . PRO A 1 195 ? -1.462 -6.352 -2.473 1 98.44 195 PRO A CA 1
ATOM 1472 C C . PRO A 1 195 ? -2.25 -7.445 -1.754 1 98.44 195 PRO A C 1
ATOM 1474 O O . PRO A 1 195 ? -2.264 -8.594 -2.197 1 98.44 195 PRO A O 1
ATOM 1477 N N . VAL A 1 196 ? -2.812 -7.094 -0.644 1 98.38 196 VAL A N 1
ATOM 1478 C CA . VAL A 1 196 ? -3.553 -8.062 0.157 1 98.38 196 VAL A CA 1
ATOM 1479 C C . VAL A 1 196 ? -4.953 -7.527 0.452 1 98.38 196 VAL A C 1
ATOM 1481 O O . VAL A 1 196 ? -5.113 -6.578 1.224 1 98.38 196 VAL A O 1
ATOM 1484 N N . GLU A 1 197 ? -5.891 -8.117 -0.193 1 97.75 197 GLU A N 1
ATOM 1485 C CA . GLU A 1 197 ? -7.281 -7.73 0.012 1 97.75 197 GLU A CA 1
ATOM 1486 C C . GLU A 1 197 ? -7.961 -8.641 1.034 1 97.75 197 GLU A C 1
ATOM 1488 O O . GLU A 1 197 ? -7.453 -8.82 2.143 1 97.75 197 GLU A O 1
ATOM 1493 N N . GLY A 1 198 ? -9.188 -9.102 0.751 1 96.19 198 GLY A N 1
ATOM 1494 C CA . GLY A 1 198 ? -9.867 -9.953 1.709 1 96.19 198 GLY A CA 1
ATOM 1495 C C . GLY A 1 198 ? -10.398 -9.195 2.914 1 96.19 198 GLY A C 1
ATOM 1496 O O . GLY A 1 198 ? -10.68 -8 2.828 1 96.19 198 GLY A O 1
ATOM 1497 N N . ALA A 1 199 ? -10.633 -9.891 4.031 1 95.69 199 ALA A N 1
ATOM 1498 C CA . ALA A 1 199 ? -11.25 -9.328 5.227 1 95.69 199 ALA A CA 1
ATOM 1499 C C . ALA A 1 199 ? -10.227 -8.578 6.078 1 95.69 199 ALA A C 1
ATOM 1501 O O . ALA A 1 199 ? -10.594 -7.742 6.902 1 95.69 199 ALA A O 1
ATOM 1502 N N . GLY A 1 200 ? -8.914 -8.859 5.781 1 95.81 200 GLY A N 1
ATOM 1503 C CA . GLY A 1 200 ? -7.859 -8.344 6.645 1 95.81 200 GLY A CA 1
ATOM 1504 C C . GLY A 1 200 ? -7.523 -9.266 7.801 1 95.81 200 GLY A C 1
ATOM 1505 O O . GLY A 1 200 ? -8.18 -10.289 7.988 1 95.81 200 GLY A O 1
ATOM 1506 N N . PHE A 1 201 ? -6.453 -8.945 8.484 1 94.38 201 PHE A N 1
ATOM 1507 C CA . PHE A 1 201 ? -5.992 -9.711 9.641 1 94.38 201 PHE A CA 1
ATOM 1508 C C . PHE A 1 201 ? -6.09 -8.875 10.906 1 94.38 201 PHE A C 1
ATOM 1510 O O . PHE A 1 201 ? -6.012 -7.645 10.859 1 94.38 201 PHE A O 1
ATOM 1517 N N . GLU A 1 202 ? -6.285 -9.578 12.008 1 92.44 202 GLU A N 1
ATOM 1518 C CA . GLU A 1 202 ? -6.086 -8.906 13.289 1 92.44 202 GLU A CA 1
ATOM 1519 C C . GLU A 1 202 ? -4.629 -8.508 13.484 1 92.44 202 GLU A C 1
ATOM 1521 O O . GLU A 1 202 ? -3.73 -9.344 13.398 1 92.44 202 GLU A O 1
ATOM 1526 N N . PRO A 1 203 ? -4.469 -7.285 13.758 1 90.12 203 PRO A N 1
ATOM 1527 C CA . PRO A 1 203 ? -3.098 -6.77 13.727 1 90.12 203 PRO A CA 1
ATOM 1528 C C . PRO A 1 203 ? -2.148 -7.562 14.625 1 90.12 203 PRO A C 1
ATOM 1530 O O . PRO A 1 203 ? -1.002 -7.812 14.242 1 90.12 203 PRO A O 1
ATOM 1533 N N . LEU A 1 204 ? -2.568 -7.973 15.805 1 90.19 204 LEU A N 1
ATOM 1534 C CA . LEU A 1 204 ? -1.694 -8.688 16.719 1 90.19 204 LEU A CA 1
ATOM 1535 C C . LEU A 1 204 ? -1.46 -10.117 16.25 1 90.19 204 LEU A C 1
ATOM 1537 O O . LEU A 1 204 ? -0.559 -10.805 16.75 1 90.19 204 LEU A O 1
ATOM 1541 N N . LYS A 1 205 ? -2.227 -10.586 15.195 1 87.19 205 LYS A N 1
ATOM 1542 C CA . LYS A 1 205 ? -2.119 -11.93 14.641 1 87.19 205 LYS A CA 1
ATOM 1543 C C . LYS A 1 205 ? -1.754 -11.883 13.156 1 87.19 205 LYS A C 1
ATOM 1545 O O . LYS A 1 205 ? -1.794 -12.906 12.469 1 87.19 205 LYS A O 1
ATOM 1550 N N . ALA A 1 206 ? -1.474 -10.695 12.781 1 86.88 206 ALA A N 1
ATOM 1551 C CA . ALA A 1 206 ? -1.126 -10.516 11.375 1 86.88 206 ALA A CA 1
ATOM 1552 C C . ALA A 1 206 ? 0.178 -11.234 11.039 1 86.88 206 ALA A C 1
ATOM 1554 O O . ALA A 1 206 ? 1.07 -11.344 11.883 1 86.88 206 ALA A O 1
ATOM 1555 N N . PRO A 1 207 ? 0.292 -11.773 9.836 1 89.5 207 PRO A N 1
ATOM 1556 C CA . PRO A 1 207 ? 1.564 -12.375 9.43 1 89.5 207 PRO A CA 1
ATOM 1557 C C . PRO A 1 207 ? 2.74 -11.406 9.555 1 89.5 207 PRO A C 1
ATOM 1559 O O . PRO A 1 207 ? 2.676 -10.281 9.047 1 89.5 207 PRO A O 1
ATOM 1562 N N . ALA A 1 208 ? 3.764 -11.836 10.258 1 91.44 208 ALA A N 1
ATOM 1563 C CA . ALA A 1 208 ? 4.992 -11.055 10.375 1 91.44 208 ALA A CA 1
ATOM 1564 C C . ALA A 1 208 ? 5.949 -11.344 9.227 1 91.44 208 ALA A C 1
ATOM 1566 O O . ALA A 1 208 ? 5.941 -12.445 8.672 1 91.44 208 ALA A O 1
ATOM 1567 N N . LEU A 1 209 ? 6.676 -10.336 8.914 1 96.81 209 LEU A N 1
ATOM 1568 C CA . LEU A 1 209 ? 7.621 -10.438 7.805 1 96.81 209 LEU A CA 1
ATOM 1569 C C . LEU A 1 209 ? 9.047 -10.18 8.281 1 96.81 209 LEU A C 1
ATOM 1571 O O . LEU A 1 209 ? 9.266 -9.383 9.195 1 96.81 209 LEU A O 1
ATOM 1575 N N . GLU A 1 210 ? 9.906 -10.883 7.707 1 96.31 210 GLU A N 1
ATOM 1576 C CA . GLU A 1 210 ? 11.328 -10.594 7.84 1 96.31 210 GLU A CA 1
ATOM 1577 C C . GLU A 1 210 ? 11.906 -10.062 6.527 1 96.31 210 GLU A C 1
ATOM 1579 O O . GLU A 1 210 ? 11.844 -10.742 5.5 1 96.31 210 GLU A O 1
ATOM 1584 N N . LEU A 1 211 ? 12.453 -8.898 6.57 1 96.56 211 LEU A N 1
ATOM 1585 C CA . LEU A 1 211 ? 13.102 -8.352 5.379 1 96.56 211 LEU A CA 1
ATOM 1586 C C . LEU A 1 211 ? 14.438 -9.047 5.121 1 96.56 211 LEU A C 1
ATOM 1588 O O . LEU A 1 211 ? 15.398 -8.836 5.855 1 96.56 211 LEU A O 1
ATOM 1592 N N . VAL A 1 212 ? 14.492 -9.82 4.027 1 96.12 212 VAL A N 1
ATOM 1593 C CA . VAL A 1 212 ? 15.641 -10.664 3.717 1 96.12 212 VAL A CA 1
ATOM 1594 C C . VAL A 1 212 ? 16.609 -9.906 2.807 1 96.12 212 VAL A C 1
ATOM 1596 O O . VAL A 1 212 ? 17.828 -10.078 2.904 1 96.12 212 VAL A O 1
ATOM 1599 N N . GLU A 1 213 ? 16.031 -9.156 1.942 1 95.19 213 GLU A N 1
ATOM 1600 C CA . GLU A 1 213 ? 16.812 -8.43 0.952 1 95.19 213 GLU A CA 1
ATOM 1601 C C . GLU A 1 213 ? 16.156 -7.094 0.6 1 95.19 213 GLU A C 1
ATOM 1603 O O . GLU A 1 213 ? 14.938 -7.004 0.506 1 95.19 213 GLU A O 1
ATOM 1608 N N . LEU A 1 214 ? 16.984 -6.062 0.485 1 95.62 214 LEU A N 1
ATOM 1609 C CA . LEU A 1 214 ? 16.609 -4.734 0.017 1 95.62 214 LEU A CA 1
ATOM 1610 C C . LEU A 1 214 ? 17.531 -4.266 -1.094 1 95.62 214 LEU A C 1
ATOM 1612 O O . LEU A 1 214 ? 18.766 -4.27 -0.926 1 95.62 214 LEU A O 1
ATOM 1616 N N . ARG A 1 215 ? 16.938 -3.943 -2.209 1 94.88 215 ARG A N 1
ATOM 1617 C CA . ARG A 1 215 ? 17.719 -3.42 -3.326 1 94.88 215 ARG A CA 1
ATOM 1618 C C . ARG A 1 215 ? 17.031 -2.217 -3.957 1 94.88 215 ARG A C 1
ATOM 1620 O O . ARG A 1 215 ? 15.812 -2.217 -4.141 1 94.88 215 ARG A O 1
ATOM 1627 N N . GLN A 1 216 ? 17.797 -1.247 -4.199 1 92.94 216 GLN A N 1
ATOM 1628 C CA . GLN A 1 216 ? 17.312 -0.094 -4.949 1 92.94 216 GLN A CA 1
ATOM 1629 C C . GLN A 1 216 ? 17.875 -0.083 -6.367 1 92.94 216 GLN A C 1
ATOM 1631 O O . GLN A 1 216 ? 19.078 -0.26 -6.566 1 92.94 216 GLN A O 1
ATOM 1636 N N . THR A 1 217 ? 17.031 0.02 -7.305 1 89.62 217 THR A N 1
ATOM 1637 C CA . THR A 1 217 ? 17.422 0.186 -8.703 1 89.62 217 THR A CA 1
ATOM 1638 C C . THR A 1 217 ? 16.719 1.383 -9.32 1 89.62 217 THR A C 1
ATOM 1640 O O . THR A 1 217 ? 15.492 1.373 -9.477 1 89.62 217 THR A O 1
ATOM 1643 N N . ALA A 1 218 ? 17.578 2.428 -9.672 1 83.25 218 ALA A N 1
ATOM 1644 C CA . ALA A 1 218 ? 16.984 3.684 -10.141 1 83.25 218 ALA A CA 1
ATOM 1645 C C . ALA A 1 218 ? 15.953 4.211 -9.148 1 83.25 218 ALA A C 1
ATOM 1647 O O . ALA A 1 218 ? 16.266 4.461 -7.984 1 83.25 218 ALA A O 1
ATOM 1648 N N . GLY A 1 219 ? 14.719 4.246 -9.484 1 84.25 219 GLY A N 1
ATOM 1649 C CA . GLY A 1 219 ? 13.688 4.789 -8.617 1 84.25 219 GLY A CA 1
ATOM 1650 C C . GLY A 1 219 ? 12.859 3.719 -7.926 1 84.25 219 GLY A C 1
ATOM 1651 O O . GLY A 1 219 ? 12.078 4.016 -7.02 1 84.25 219 GLY A O 1
ATOM 1652 N N . ASP A 1 220 ? 13.172 2.426 -8.203 1 92.94 220 ASP A N 1
ATOM 1653 C CA . ASP A 1 220 ? 12.383 1.318 -7.664 1 92.94 220 ASP A CA 1
ATOM 1654 C C . ASP A 1 220 ? 13.078 0.699 -6.449 1 92.94 220 ASP A C 1
ATOM 1656 O O . ASP A 1 220 ? 14.305 0.669 -6.375 1 92.94 220 ASP A O 1
ATOM 1660 N N . LEU A 1 221 ? 12.25 0.273 -5.562 1 96.31 221 LEU A N 1
ATOM 1661 C CA . LEU A 1 221 ? 12.734 -0.516 -4.438 1 96.31 221 LEU A CA 1
ATOM 1662 C C . LEU A 1 221 ? 12.289 -1.969 -4.555 1 96.31 221 LEU A C 1
ATOM 1664 O O . LEU A 1 221 ? 11.102 -2.242 -4.773 1 96.31 221 LEU A O 1
ATOM 1668 N N . PHE A 1 222 ? 13.25 -2.887 -4.5 1 96.69 222 PHE A N 1
ATOM 1669 C CA . PHE A 1 222 ? 12.953 -4.316 -4.469 1 96.69 222 PHE A CA 1
ATOM 1670 C C . PHE A 1 222 ? 13.078 -4.863 -3.053 1 96.69 222 PHE A C 1
ATOM 1672 O O . PHE A 1 222 ? 14.156 -4.812 -2.453 1 96.69 222 PHE A O 1
ATOM 1679 N N . LEU A 1 223 ? 11.984 -5.344 -2.549 1 97.44 223 LEU A N 1
ATOM 1680 C CA . LEU A 1 223 ? 11.93 -5.879 -1.193 1 97.44 223 LEU A CA 1
ATOM 1681 C C . LEU A 1 223 ? 11.648 -7.379 -1.215 1 97.44 223 LEU A C 1
ATOM 1683 O O . LEU A 1 223 ? 10.68 -7.824 -1.835 1 97.44 223 LEU A O 1
ATOM 1687 N N . HIS A 1 224 ? 12.508 -8.164 -0.615 1 97.75 224 HIS A N 1
ATOM 1688 C CA . HIS A 1 224 ? 12.273 -9.586 -0.39 1 97.75 224 HIS A CA 1
ATOM 1689 C C . HIS A 1 224 ? 11.953 -9.859 1.075 1 97.75 224 HIS A C 1
ATOM 1691 O O . HIS A 1 224 ? 12.812 -9.703 1.943 1 97.75 224 HIS A O 1
ATOM 1697 N N . TYR A 1 225 ? 10.734 -10.258 1.339 1 97.88 225 TYR A N 1
ATOM 1698 C CA . TYR A 1 225 ? 10.305 -10.625 2.684 1 97.88 225 TYR A CA 1
ATOM 1699 C C . TYR A 1 225 ? 10.117 -12.133 2.807 1 97.88 225 TYR A C 1
ATOM 1701 O O . TYR A 1 225 ? 9.609 -12.781 1.892 1 97.88 225 TYR A O 1
ATOM 1709 N N . ARG A 1 226 ? 10.547 -12.688 3.893 1 97.62 226 ARG A N 1
ATOM 1710 C CA . ARG A 1 226 ? 10.141 -14.023 4.312 1 97.62 226 ARG A CA 1
ATOM 1711 C C . ARG A 1 226 ? 8.953 -13.961 5.27 1 97.62 226 ARG A C 1
ATOM 1713 O O . ARG A 1 226 ? 8.945 -13.164 6.203 1 97.62 226 ARG A O 1
ATOM 1720 N N . VAL A 1 227 ? 7.941 -14.734 4.988 1 96.56 227 VAL A N 1
ATOM 1721 C CA . VAL A 1 227 ? 6.781 -14.766 5.875 1 96.56 227 VAL A CA 1
ATOM 1722 C C . VAL A 1 227 ? 7.074 -15.664 7.078 1 96.56 227 VAL A C 1
ATOM 1724 O O . VAL A 1 227 ? 7.465 -16.828 6.914 1 96.56 227 VAL A O 1
ATOM 1727 N N . ILE A 1 228 ? 6.91 -15.062 8.219 1 91.69 228 ILE A N 1
ATOM 1728 C CA . ILE A 1 228 ? 7.16 -15.82 9.438 1 91.69 228 ILE A CA 1
ATOM 1729 C C . ILE A 1 228 ? 5.91 -16.609 9.82 1 91.69 228 ILE A C 1
ATOM 1731 O O . ILE A 1 228 ? 4.875 -16.031 10.148 1 91.69 228 ILE A O 1
ATOM 1735 N N . LYS A 1 229 ? 5.938 -17.859 9.68 1 78.19 229 LYS A N 1
ATOM 1736 C CA . LYS A 1 229 ? 4.812 -18.734 9.969 1 78.19 229 LYS A CA 1
ATOM 1737 C C . LYS A 1 229 ? 4.797 -19.141 11.445 1 78.19 229 LYS A C 1
ATOM 1739 O O . LYS A 1 229 ? 5.848 -19.359 12.047 1 78.19 229 LYS A O 1
ATOM 1744 N N . PRO A 1 230 ? 3.564 -18.812 12.062 1 64.56 230 PRO A N 1
ATOM 1745 C CA . PRO A 1 230 ? 3.527 -19.266 13.461 1 64.56 230 PRO A CA 1
ATOM 1746 C C . PRO A 1 230 ? 3.875 -20.734 13.617 1 64.56 230 PRO A C 1
ATOM 1748 O O . PRO A 1 230 ? 3.654 -21.531 12.695 1 64.56 230 PRO A O 1
ATOM 1751 N N . CYS A 1 231 ? 4.852 -21.047 14.461 1 51.31 231 CYS A N 1
ATOM 1752 C CA . CYS A 1 231 ? 5.156 -22.453 14.766 1 51.31 231 CYS A CA 1
ATOM 1753 C C . CYS A 1 231 ? 3.875 -23.25 14.922 1 51.31 231 CYS A C 1
ATOM 1755 O O . CYS A 1 231 ? 2.969 -22.859 15.656 1 51.31 231 CYS A O 1
ATOM 1757 N N . ARG A 1 232 ? 3.467 -24.031 13.891 1 42.19 232 ARG A N 1
ATOM 1758 C CA . ARG A 1 232 ? 2.367 -24.969 14.062 1 42.19 232 ARG A CA 1
ATOM 1759 C C . ARG A 1 232 ? 2.551 -25.812 15.32 1 42.19 232 ARG A C 1
ATOM 1761 O O . ARG A 1 232 ? 3.68 -26.062 15.742 1 42.19 232 ARG A O 1
ATOM 1768 N N . MET B 1 1 ? 10.195 45.875 -0.446 1 29.97 1 MET B N 1
ATOM 1769 C CA . MET B 1 1 ? 9.711 45.062 0.66 1 29.97 1 MET B CA 1
ATOM 1770 C C . MET B 1 1 ? 9.859 43.562 0.339 1 29.97 1 MET B C 1
ATOM 1772 O O . MET B 1 1 ? 9.406 43.125 -0.71 1 29.97 1 MET B O 1
ATOM 1776 N N . VAL B 1 2 ? 10.961 42.969 0.617 1 36.97 2 VAL B N 1
ATOM 1777 C CA . VAL B 1 2 ? 11.156 41.562 0.277 1 36.97 2 VAL B CA 1
ATOM 1778 C C . VAL B 1 2 ? 9.859 40.812 0.501 1 36.97 2 VAL B C 1
ATOM 1780 O O . VAL B 1 2 ? 9.297 40.844 1.598 1 36.97 2 VAL B O 1
ATOM 1783 N N . ASP B 1 3 ? 8.883 40.812 -0.238 1 39.28 3 ASP B N 1
ATOM 1784 C CA . ASP B 1 3 ? 7.645 40.062 -0.171 1 39.28 3 ASP B CA 1
ATOM 1785 C C . ASP B 1 3 ? 7.895 38.656 0.383 1 39.28 3 ASP B C 1
ATOM 1787 O O . ASP B 1 3 ? 8.406 37.781 -0.323 1 39.28 3 ASP B O 1
ATOM 1791 N N . SER B 1 4 ? 8.555 38.469 1.537 1 43.34 4 SER B N 1
ATOM 1792 C CA . SER B 1 4 ? 9.078 37.375 2.377 1 43.34 4 SER B CA 1
ATOM 1793 C C . SER B 1 4 ? 8.047 36.281 2.557 1 43.34 4 SER B C 1
ATOM 1795 O O . SER B 1 4 ? 7.879 35.75 3.656 1 43.34 4 SER B O 1
ATOM 1797 N N . THR B 1 5 ? 6.941 36.312 1.842 1 51.53 5 THR B N 1
ATOM 1798 C CA . THR B 1 5 ? 5.887 35.312 2.051 1 51.53 5 THR B CA 1
ATOM 1799 C C . THR B 1 5 ? 6.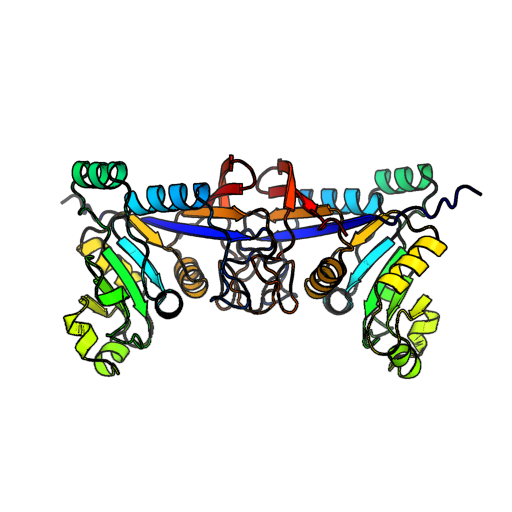457 33.906 2.078 1 51.53 5 THR B C 1
ATOM 1801 O O . THR B 1 5 ? 7.141 33.5 1.141 1 51.53 5 THR B O 1
ATOM 1804 N N . VAL B 1 6 ? 6.984 33.531 3.215 1 58.78 6 VAL B N 1
ATOM 1805 C CA . VAL B 1 6 ? 7.594 32.219 3.459 1 58.78 6 VAL B CA 1
ATOM 1806 C C . VAL B 1 6 ? 6.777 31.125 2.768 1 58.78 6 VAL B C 1
ATOM 1808 O O . VAL B 1 6 ? 5.562 31.047 2.961 1 58.78 6 VAL B O 1
ATOM 1811 N N . ALA B 1 7 ? 7.246 30.531 1.717 1 84.06 7 ALA B N 1
ATOM 1812 C CA . ALA B 1 7 ? 6.594 29.406 1.046 1 84.06 7 ALA B CA 1
ATOM 1813 C C . ALA B 1 7 ? 6.395 28.234 2.002 1 84.06 7 ALA B C 1
ATOM 1815 O O . ALA B 1 7 ? 7.348 27.781 2.645 1 84.06 7 ALA B O 1
ATOM 1816 N N . THR B 1 8 ? 5.051 27.922 2.414 1 95 8 THR B N 1
ATOM 1817 C CA . THR B 1 8 ? 4.699 26.828 3.316 1 95 8 THR B CA 1
ATOM 1818 C C . THR B 1 8 ? 5.027 25.484 2.688 1 95 8 THR B C 1
ATOM 1820 O O . THR B 1 8 ? 4.652 25.219 1.543 1 95 8 THR B O 1
ATOM 1823 N N . SER B 1 9 ? 5.914 24.75 3.32 1 97 9 SER B N 1
ATOM 1824 C CA . SER B 1 9 ? 6.223 23.391 2.879 1 97 9 SER B CA 1
ATOM 1825 C C . SER B 1 9 ? 5.383 22.359 3.629 1 97 9 SER B C 1
ATOM 1827 O O . SER B 1 9 ? 5.082 22.547 4.809 1 97 9 SER B O 1
ATOM 1829 N N . THR B 1 10 ? 4.973 21.359 2.93 1 98.12 10 THR B N 1
ATOM 1830 C CA . THR B 1 10 ? 4.148 20.312 3.533 1 98.12 10 THR B CA 1
ATOM 1831 C C . THR B 1 10 ? 4.824 18.953 3.422 1 98.12 10 THR B C 1
ATOM 1833 O O . THR B 1 10 ? 5.234 18.547 2.332 1 98.12 10 THR B O 1
ATOM 1836 N N . THR B 1 11 ? 4.945 18.281 4.555 1 98.44 11 THR B N 1
ATOM 1837 C CA . THR B 1 11 ? 5.5 16.938 4.641 1 98.44 11 THR B CA 1
ATOM 1838 C C . THR B 1 11 ? 4.457 15.953 5.168 1 98.44 11 THR B C 1
ATOM 1840 O O . THR B 1 11 ? 3.842 16.203 6.211 1 98.44 11 THR B O 1
ATOM 1843 N N . ILE B 1 12 ? 4.223 14.906 4.402 1 98.44 12 ILE B N 1
ATOM 1844 C CA . ILE B 1 12 ? 3.396 13.805 4.891 1 98.44 12 ILE B CA 1
ATOM 1845 C C . ILE B 1 12 ? 4.254 12.844 5.719 1 98.44 12 ILE B C 1
ATOM 1847 O O . ILE B 1 12 ? 5.379 12.523 5.336 1 98.44 12 ILE B O 1
ATOM 1851 N N . VAL B 1 13 ? 3.766 12.438 6.855 1 98.06 13 VAL B N 1
ATOM 1852 C CA . VAL B 1 13 ? 4.441 11.453 7.691 1 98.06 13 VAL B CA 1
ATOM 1853 C C . VAL B 1 13 ? 3.48 10.312 8.023 1 98.06 13 VAL B C 1
ATOM 1855 O O . VAL B 1 13 ? 2.533 10.492 8.789 1 98.06 13 VAL B O 1
ATOM 1858 N N . LEU B 1 14 ? 3.773 9.148 7.426 1 97.06 14 LEU B N 1
ATOM 1859 C CA . LEU B 1 14 ? 2.867 8.016 7.602 1 97.06 14 LEU B CA 1
ATOM 1860 C C . LEU B 1 14 ? 3.643 6.73 7.848 1 97.06 14 LEU B C 1
ATOM 1862 O O . LEU B 1 14 ? 4.754 6.562 7.34 1 97.06 14 LEU B O 1
ATOM 1866 N N . GLY B 1 15 ? 3.057 5.883 8.664 1 96.12 15 GLY B N 1
ATOM 1867 C CA . GLY B 1 15 ? 3.436 4.48 8.734 1 96.12 15 GLY B CA 1
ATOM 1868 C C . GLY B 1 15 ? 2.48 3.568 7.992 1 96.12 15 GLY B C 1
ATOM 1869 O O . GLY B 1 15 ? 1.264 3.762 8.039 1 96.12 15 GLY B O 1
ATOM 1870 N N . MET B 1 16 ? 3.07 2.607 7.355 1 96.69 16 MET B N 1
ATOM 1871 C CA . MET B 1 16 ? 2.232 1.706 6.566 1 96.69 16 MET B CA 1
ATOM 1872 C C . MET B 1 16 ? 2.748 0.273 6.648 1 96.69 16 MET B C 1
ATOM 1874 O O . MET B 1 16 ? 3.951 0.049 6.797 1 96.69 16 MET B O 1
ATOM 1878 N N . SER B 1 17 ? 1.831 -0.717 6.656 1 96.88 17 SER B N 1
ATOM 1879 C CA . SER B 1 17 ? 2.227 -2.117 6.547 1 96.88 17 SER B CA 1
ATOM 1880 C C . SER B 1 17 ? 2.863 -2.41 5.191 1 96.88 17 SER B C 1
ATOM 1882 O O . SER B 1 17 ? 2.764 -1.604 4.266 1 96.88 17 SER B O 1
ATOM 1884 N N . ALA B 1 18 ? 3.502 -3.504 5.09 1 97.62 18 ALA B N 1
ATOM 1885 C CA . ALA B 1 18 ? 4.219 -3.867 3.869 1 97.62 18 ALA B CA 1
ATOM 1886 C C . ALA B 1 18 ? 3.266 -3.953 2.68 1 97.62 18 ALA B C 1
ATOM 1888 O O . ALA B 1 18 ? 3.666 -3.715 1.538 1 97.62 18 ALA B O 1
ATOM 1889 N N . ASP B 1 19 ? 2.025 -4.215 2.961 1 98.06 19 ASP B N 1
ATOM 1890 C CA . ASP B 1 19 ? 1.041 -4.352 1.892 1 98.06 19 ASP B CA 1
ATOM 1891 C C . ASP B 1 19 ? 0.289 -3.045 1.666 1 98.06 19 ASP B C 1
ATOM 1893 O O . ASP B 1 19 ? -0.756 -3.027 1.013 1 98.06 19 ASP B O 1
ATOM 1897 N N . GLY B 1 20 ? 0.695 -1.962 2.289 1 98.06 20 GLY B N 1
ATOM 1898 C CA . GLY B 1 20 ? 0.243 -0.639 1.891 1 98.06 20 GLY B CA 1
ATOM 1899 C C . GLY B 1 20 ? -0.958 -0.156 2.68 1 98.06 20 GLY B C 1
ATOM 1900 O O . GLY B 1 20 ? -1.774 0.614 2.17 1 98.06 20 GLY B O 1
ATOM 1901 N N . LYS B 1 21 ? -1.091 -0.619 3.906 1 97.81 21 LYS B N 1
ATOM 1902 C CA . LYS B 1 21 ? -2.207 -0.185 4.738 1 97.81 21 LYS B CA 1
ATOM 1903 C C . LYS B 1 21 ? -1.726 0.69 5.891 1 97.81 21 LYS B C 1
ATOM 1905 O O . LYS B 1 21 ? -0.702 0.398 6.516 1 97.81 21 LYS B O 1
ATOM 1910 N N . ILE B 1 22 ? -2.439 1.809 6.16 1 96.62 22 ILE B N 1
ATOM 1911 C CA . ILE B 1 22 ? -2.02 2.684 7.25 1 9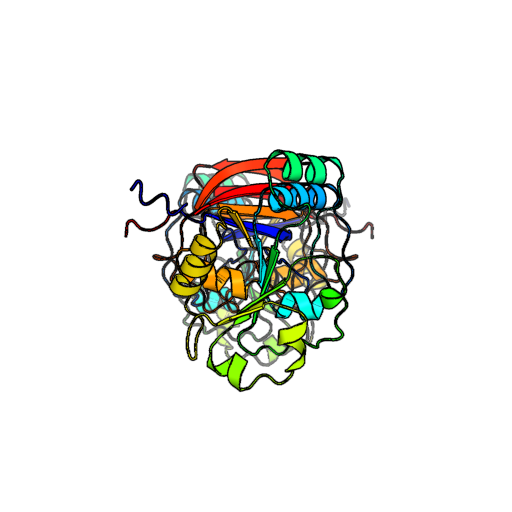6.62 22 ILE B CA 1
ATOM 1912 C C . ILE B 1 22 ? -2.885 2.428 8.477 1 96.62 22 ILE B C 1
ATOM 1914 O O . ILE B 1 22 ? -2.602 2.941 9.562 1 96.62 22 ILE B O 1
ATOM 1918 N N . ALA B 1 23 ? -3.943 1.692 8.359 1 94.81 23 ALA B N 1
ATOM 1919 C CA . ALA B 1 23 ? -4.793 1.185 9.438 1 94.81 23 ALA B CA 1
ATOM 1920 C C . ALA B 1 23 ? -5.398 -0.166 9.062 1 94.81 23 ALA B C 1
ATOM 1922 O O . ALA B 1 23 ? -5.648 -0.437 7.887 1 94.81 23 ALA B O 1
ATOM 1923 N N . PRO B 1 24 ? -5.586 -1.042 10.062 1 94.38 24 PRO B N 1
ATOM 1924 C CA . PRO B 1 24 ? -6.27 -2.301 9.758 1 94.38 24 PRO B CA 1
ATOM 1925 C C . PRO B 1 24 ? -7.738 -2.104 9.391 1 94.38 24 PRO B C 1
ATOM 1927 O O . PRO B 1 24 ? -8.258 -0.988 9.492 1 94.38 24 PRO B O 1
ATOM 1930 N N . ALA B 1 25 ? -8.328 -3.17 8.883 1 94.25 25 ALA B N 1
ATOM 1931 C CA . ALA B 1 25 ? -9.734 -3.115 8.492 1 94.25 25 ALA B CA 1
ATOM 1932 C C . ALA B 1 25 ? -10.609 -2.656 9.656 1 94.25 25 ALA B C 1
ATOM 1934 O O . ALA B 1 25 ? -11.555 -1.89 9.469 1 94.25 25 ALA B O 1
ATOM 1935 N N . ASP B 1 26 ? -10.266 -3.109 10.797 1 93.19 26 ASP B N 1
ATOM 1936 C CA . ASP B 1 26 ? -10.805 -2.555 12.039 1 93.19 26 ASP B CA 1
ATOM 1937 C C . ASP B 1 26 ? -9.859 -1.516 12.633 1 93.19 26 ASP B C 1
ATOM 1939 O O . ASP B 1 26 ? -8.883 -1.866 13.297 1 93.19 26 ASP B O 1
ATOM 1943 N N . PRO B 1 27 ? -10.188 -0.341 12.406 1 88.75 27 PRO B N 1
ATOM 1944 C CA . PRO B 1 27 ? -9.25 0.703 12.828 1 88.75 27 PRO B CA 1
ATOM 1945 C C . PRO B 1 27 ? -9.055 0.749 14.344 1 88.75 27 PRO B C 1
ATOM 1947 O O . PRO B 1 27 ? -8.086 1.348 14.828 1 88.75 27 PRO B O 1
ATOM 1950 N N . LEU B 1 28 ? -9.922 0.148 15.094 1 89.19 28 LEU B N 1
ATOM 1951 C CA . LEU B 1 28 ? -9.844 0.186 16.547 1 89.19 28 LEU B CA 1
ATOM 1952 C C . LEU B 1 28 ? -9.062 -1.013 17.078 1 89.19 28 LEU B C 1
ATOM 1954 O O . LEU B 1 28 ? -8.758 -1.08 18.281 1 89.19 28 LEU B O 1
ATOM 1958 N N . ALA B 1 29 ? -8.727 -1.883 16.172 1 91.06 29 ALA B N 1
ATOM 1959 C CA . ALA B 1 29 ? -7.953 -3.045 16.594 1 91.06 29 ALA B CA 1
ATOM 1960 C C . ALA B 1 29 ? -6.59 -2.627 17.141 1 91.06 29 ALA B C 1
ATOM 1962 O O . ALA B 1 29 ? -5.914 -1.777 16.562 1 91.06 29 ALA B O 1
ATOM 1963 N N . PRO B 1 30 ? -6.262 -3.166 18.25 1 87.25 30 PRO B N 1
ATOM 1964 C CA . PRO B 1 30 ? -4.949 -2.824 18.812 1 87.25 30 PRO B CA 1
ATOM 1965 C C . PRO B 1 30 ? -3.799 -3.215 17.891 1 87.25 30 PRO B C 1
ATOM 1967 O O . PRO B 1 30 ? -3.896 -4.203 17.156 1 87.25 30 PRO B O 1
ATOM 1970 N N . ARG B 1 31 ? -2.793 -2.424 17.906 1 86.62 31 ARG B N 1
ATOM 1971 C CA . ARG B 1 31 ? -1.605 -2.664 17.094 1 86.62 31 ARG B CA 1
ATOM 1972 C C . ARG B 1 31 ? -0.346 -2.672 17.953 1 86.62 31 ARG B C 1
ATOM 1974 O O . ARG B 1 31 ? -0.34 -2.127 19.047 1 86.62 31 ARG B O 1
ATOM 1981 N N . ARG B 1 32 ? 0.65 -3.289 17.453 1 84.38 32 ARG B N 1
ATOM 1982 C CA . ARG B 1 32 ? 1.939 -3.285 18.141 1 84.38 32 ARG B CA 1
ATOM 1983 C C . ARG B 1 32 ? 2.578 -1.901 18.094 1 84.38 32 ARG B C 1
ATOM 1985 O O . ARG B 1 32 ? 2.541 -1.229 17.062 1 84.38 32 ARG B O 1
ATOM 1992 N N . SER B 1 33 ? 3.029 -1.531 19.297 1 83.12 33 SER B N 1
ATOM 1993 C CA . SER B 1 33 ? 3.773 -0.277 19.344 1 83.12 33 SER B CA 1
ATOM 1994 C C . SER B 1 33 ? 5.09 -0.39 18.578 1 83.12 33 SER B C 1
ATOM 1996 O O . SER B 1 33 ? 5.711 -1.453 18.547 1 83.12 33 SER B O 1
ATOM 1998 N N . ASP B 1 34 ? 5.426 0.613 17.938 1 90.25 34 ASP B N 1
ATOM 1999 C CA . ASP B 1 34 ? 6.711 0.715 17.25 1 90.25 34 ASP B CA 1
ATOM 2000 C C . ASP B 1 34 ? 7.473 1.962 17.703 1 90.25 34 ASP B C 1
ATOM 2002 O O . ASP B 1 34 ? 7.301 3.039 17.125 1 90.25 34 ASP B O 1
ATOM 2006 N N . PRO B 1 35 ? 8.406 1.762 18.641 1 91.12 35 PRO B N 1
ATOM 2007 C CA . PRO B 1 35 ? 9.109 2.918 19.188 1 91.12 35 PRO B CA 1
ATOM 2008 C C . PRO B 1 35 ? 9.953 3.656 18.156 1 91.12 35 PRO B C 1
ATOM 2010 O O . PRO B 1 35 ? 10.141 4.871 18.25 1 91.12 35 PRO B O 1
ATOM 2013 N N . VAL B 1 36 ? 10.477 2.916 17.25 1 92.19 36 VAL B N 1
ATOM 2014 C CA . VAL B 1 36 ? 11.32 3.521 16.234 1 92.19 36 VAL B CA 1
ATOM 2015 C C . VAL B 1 36 ? 10.477 4.41 15.32 1 92.19 36 VAL B C 1
ATOM 2017 O O . VAL B 1 36 ? 10.852 5.547 15.023 1 92.19 36 VAL B O 1
ATOM 2020 N N . ASP B 1 37 ? 9.383 3.883 14.867 1 92 37 ASP B N 1
ATOM 2021 C CA . ASP B 1 37 ? 8.453 4.664 14.055 1 92 37 ASP B CA 1
ATOM 2022 C C . ASP B 1 37 ? 7.945 5.883 14.82 1 92 37 ASP B C 1
ATOM 2024 O O . ASP B 1 37 ? 7.844 6.977 14.266 1 92 37 ASP B O 1
ATOM 2028 N N . HIS B 1 38 ? 7.66 5.688 16.094 1 93.5 38 HIS B N 1
ATOM 2029 C CA . HIS B 1 38 ? 7.188 6.777 16.938 1 93.5 38 HIS B CA 1
ATOM 2030 C C . HIS B 1 38 ? 8.234 7.879 17.047 1 93.5 38 HIS B C 1
ATOM 2032 O O . HIS B 1 38 ? 7.91 9.062 16.969 1 93.5 38 HIS B O 1
ATOM 2038 N N . ALA B 1 39 ? 9.422 7.457 17.281 1 94 39 ALA B N 1
ATOM 2039 C CA . ALA B 1 39 ? 10.508 8.43 17.391 1 94 39 ALA B CA 1
ATOM 2040 C C . ALA B 1 39 ? 10.641 9.242 16.094 1 94 39 ALA B C 1
ATOM 2042 O O . ALA B 1 39 ? 10.891 10.453 16.141 1 94 39 ALA B O 1
ATOM 2043 N N . HIS B 1 40 ? 10.516 8.594 15.016 1 95.06 40 HIS B N 1
ATOM 2044 C CA . HIS B 1 40 ? 10.586 9.281 13.734 1 95.06 40 HIS B CA 1
ATOM 2045 C C . HIS B 1 40 ? 9.445 10.281 13.57 1 95.06 40 HIS B C 1
ATOM 2047 O O . HIS B 1 40 ? 9.656 11.414 13.148 1 95.06 40 HIS B O 1
ATOM 2053 N N . LEU B 1 41 ? 8.266 9.852 13.867 1 96.12 41 LEU B N 1
ATOM 2054 C CA . LEU B 1 41 ? 7.098 10.719 13.828 1 96.12 41 LEU B CA 1
ATOM 2055 C C . LEU B 1 41 ? 7.301 11.945 14.711 1 96.12 41 LEU B C 1
ATOM 2057 O O . LEU B 1 41 ? 7.023 13.07 14.289 1 96.12 41 LEU B O 1
ATOM 2061 N N . GLU B 1 42 ? 7.77 11.688 15.906 1 96.75 42 GLU B N 1
ATOM 2062 C CA . GLU B 1 42 ? 7.988 12.781 16.844 1 96.75 42 GLU B CA 1
ATOM 2063 C C . GLU B 1 42 ? 9.016 13.773 16.312 1 96.75 42 GLU B C 1
ATOM 2065 O O . GLU B 1 42 ? 8.82 14.984 16.391 1 96.75 42 GLU B O 1
ATOM 2070 N N . TYR B 1 43 ? 10.047 13.297 15.789 1 96.62 43 TYR B N 1
ATOM 2071 C CA . TYR B 1 43 ? 11.07 14.164 15.211 1 96.62 43 TYR B CA 1
ATOM 2072 C C . TYR B 1 43 ? 10.492 15.023 14.102 1 96.62 43 TYR B C 1
ATOM 2074 O O . TYR B 1 43 ? 10.641 16.25 14.117 1 96.62 43 TYR B O 1
ATOM 2082 N N . GLN B 1 44 ? 9.773 14.383 13.164 1 96.38 44 GLN B N 1
ATOM 2083 C CA . GLN B 1 44 ? 9.203 15.117 12.039 1 96.38 44 GLN B CA 1
ATOM 2084 C C . GLN B 1 44 ? 8.18 16.141 12.508 1 96.38 44 GLN B C 1
ATOM 2086 O O . GLN B 1 44 ? 8.164 17.281 12.023 1 96.38 44 GLN B O 1
ATOM 2091 N N . THR B 1 45 ? 7.375 15.742 13.461 1 96.69 45 THR B N 1
ATOM 2092 C CA . THR B 1 45 ? 6.344 16.641 13.984 1 96.69 45 THR B CA 1
ATOM 2093 C C . THR B 1 45 ? 6.969 17.781 14.766 1 96.69 45 THR B C 1
ATOM 2095 O O . THR B 1 45 ? 6.445 18.891 14.773 1 96.69 45 THR B O 1
ATOM 2098 N N . SER B 1 46 ? 8.078 17.516 15.445 1 97.62 46 SER B N 1
ATOM 2099 C CA . SER B 1 46 ? 8.75 18.547 16.219 1 97.62 46 SER B CA 1
ATOM 2100 C C . SER B 1 46 ? 9.258 19.672 15.32 1 97.62 46 SER B C 1
ATOM 2102 O O . SER B 1 46 ? 9.469 20.797 15.781 1 97.62 46 SER B O 1
ATOM 2104 N N . LEU B 1 47 ? 9.453 19.406 14.078 1 97.38 47 LEU B N 1
ATOM 2105 C CA . LEU B 1 47 ? 9.938 20.391 13.125 1 97.38 47 LEU B CA 1
ATOM 2106 C C . LEU B 1 47 ? 8.797 21.266 12.617 1 97.38 47 LEU B C 1
ATOM 2108 O O . LEU B 1 47 ? 9.031 22.344 12.07 1 97.38 47 LEU B O 1
ATOM 2112 N N . ALA B 1 48 ? 7.609 20.875 12.766 1 98 48 ALA B N 1
ATOM 2113 C CA . ALA B 1 48 ? 6.453 21.484 12.109 1 98 48 ALA B CA 1
ATOM 2114 C C . ALA B 1 48 ? 5.918 22.656 12.922 1 98 48 ALA B C 1
ATOM 2116 O O . ALA B 1 48 ? 5.984 22.656 14.156 1 98 48 ALA B O 1
ATOM 2117 N N . ASP B 1 49 ? 5.418 23.641 12.195 1 97.88 49 ASP B N 1
ATOM 2118 C CA . ASP B 1 49 ? 4.648 24.719 12.82 1 97.88 49 ASP B CA 1
ATOM 2119 C C . ASP B 1 49 ? 3.195 24.297 13.031 1 97.88 49 ASP B C 1
ATOM 2121 O O . ASP B 1 49 ? 2.543 24.75 13.977 1 97.88 49 ASP B O 1
ATOM 2125 N N . LEU B 1 50 ? 2.719 23.469 12.156 1 98.19 50 LEU B N 1
ATOM 2126 C CA . LEU B 1 50 ? 1.32 23.047 12.133 1 98.19 50 LEU B CA 1
ATOM 2127 C C . LEU B 1 50 ? 1.196 21.594 11.719 1 98.19 50 LEU B C 1
ATOM 2129 O O . LEU B 1 50 ? 1.875 21.141 10.789 1 98.19 50 LEU B O 1
ATOM 2133 N N . ILE B 1 51 ? 0.351 20.875 12.422 1 98.19 51 ILE B N 1
ATOM 2134 C CA . ILE B 1 51 ? -0.026 19.516 12.062 1 98.19 51 ILE B CA 1
ATOM 2135 C C . ILE B 1 51 ? -1.397 19.516 11.391 1 98.19 51 ILE B C 1
ATOM 2137 O O . ILE B 1 51 ? -2.336 20.141 11.883 1 98.19 51 ILE B O 1
ATOM 2141 N N . LEU B 1 52 ? -1.447 18.906 10.273 1 98.19 52 LEU B N 1
ATOM 2142 C CA . LEU B 1 52 ? -2.709 18.719 9.562 1 98.19 52 LEU B CA 1
ATOM 2143 C C . LEU B 1 52 ? -3.223 17.297 9.734 1 98.19 52 LEU B C 1
ATOM 2145 O O . LEU B 1 52 ? -2.473 16.344 9.555 1 98.19 52 LEU B O 1
ATOM 2149 N N . ILE B 1 53 ? -4.48 17.141 10.078 1 97.94 53 ILE B N 1
ATOM 2150 C CA . ILE B 1 53 ? -5.043 15.82 10.312 1 97.94 53 ILE B CA 1
ATOM 2151 C C . ILE B 1 53 ? -6.523 15.812 9.93 1 97.94 53 ILE B C 1
ATOM 2153 O O . ILE B 1 53 ? -7.219 16.812 10.102 1 97.94 53 ILE B O 1
ATOM 2157 N N . GLY B 1 54 ? -6.977 14.75 9.398 1 97.06 54 GLY B N 1
ATOM 2158 C CA . GLY B 1 54 ? -8.375 14.641 9 1 97.06 54 GLY B CA 1
ATOM 2159 C C . GLY B 1 54 ? -9.312 14.406 10.164 1 97.06 54 GLY B C 1
ATOM 2160 O O . GLY B 1 54 ? -8.945 13.742 11.141 1 97.06 54 GLY B O 1
ATOM 2161 N N . ALA B 1 55 ? -10.539 14.82 10.008 1 96.19 55 ALA B N 1
ATOM 2162 C CA . ALA B 1 55 ? -11.555 14.672 11.047 1 96.19 55 ALA B CA 1
ATOM 2163 C C . ALA B 1 55 ? -11.844 13.195 11.328 1 96.19 55 ALA B C 1
ATOM 2165 O O . ALA B 1 55 ? -12.117 12.812 12.469 1 96.19 55 ALA B O 1
ATOM 2166 N N . GLY B 1 56 ? -11.828 12.414 10.266 1 93.69 56 GLY B N 1
ATOM 2167 C CA . GLY B 1 56 ? -12.039 10.992 10.453 1 93.69 56 GLY B CA 1
ATOM 2168 C C . GLY B 1 56 ? -11.047 10.359 11.414 1 93.69 56 GLY B C 1
ATOM 2169 O O . GLY B 1 56 ? -11.43 9.562 12.273 1 93.69 56 GLY B O 1
ATOM 2170 N N . THR B 1 57 ? -9.82 10.68 11.266 1 93.69 57 THR B N 1
ATOM 2171 C CA . THR B 1 57 ? -8.766 10.18 12.148 1 93.69 57 THR B CA 1
ATOM 2172 C C . THR B 1 57 ? -9.016 10.617 13.586 1 93.69 57 THR B C 1
ATOM 2174 O O . THR B 1 57 ? -8.898 9.805 14.516 1 93.69 57 THR B O 1
ATOM 2177 N N . ILE B 1 58 ? -9.398 11.859 13.781 1 95.69 58 ILE B N 1
ATOM 2178 C CA . ILE B 1 58 ? -9.648 12.391 15.117 1 95.69 58 ILE B CA 1
ATOM 2179 C C . ILE B 1 58 ? -10.828 11.664 15.75 1 95.69 58 ILE B C 1
ATOM 2181 O O . ILE B 1 58 ? -10.797 11.32 16.938 1 95.69 58 ILE B O 1
ATOM 2185 N N . ARG B 1 59 ? -11.859 11.391 14.977 1 94.06 59 ARG B N 1
ATOM 2186 C CA . ARG B 1 59 ? -13.031 10.688 15.5 1 94.06 59 ARG B CA 1
ATOM 2187 C C . ARG B 1 59 ? -12.672 9.273 15.945 1 94.06 59 ARG B C 1
ATOM 2189 O O . ARG B 1 59 ? -13.195 8.781 16.953 1 94.06 59 ARG B O 1
ATOM 2196 N N . ILE B 1 60 ? -11.758 8.68 15.219 1 90.94 60 ILE B N 1
ATOM 2197 C CA . ILE B 1 60 ? -11.375 7.297 15.492 1 90.94 60 ILE B CA 1
ATOM 2198 C C . ILE B 1 60 ? -10.391 7.254 16.656 1 90.94 60 ILE B C 1
ATOM 2200 O O . ILE B 1 60 ? -10.57 6.48 17.609 1 90.94 60 ILE B O 1
ATOM 2204 N N . GLU B 1 61 ? -9.391 8.094 16.656 1 91.69 61 GLU B N 1
ATOM 2205 C CA . GLU B 1 61 ? -8.312 8.047 17.641 1 91.69 61 GLU B CA 1
ATOM 2206 C C . GLU B 1 61 ? -8.711 8.781 18.922 1 91.69 61 GLU B C 1
ATOM 2208 O O . GLU B 1 61 ? -8.133 8.531 19.984 1 91.69 61 GLU B O 1
ATOM 2213 N N . GLY B 1 62 ? -9.586 9.75 18.797 1 93.56 62 GLY B N 1
ATOM 2214 C CA . GLY B 1 62 ? -10.039 10.531 19.938 1 93.56 62 GLY B CA 1
ATOM 2215 C C . GLY B 1 62 ? -9.078 11.633 20.328 1 93.56 62 GLY B C 1
ATOM 2216 O O . GLY B 1 62 ? -9.445 12.562 21.047 1 93.56 62 GLY B O 1
ATOM 2217 N N . GLN B 1 63 ? -7.859 11.516 19.953 1 94.5 63 GLN B N 1
ATOM 2218 C CA . GLN B 1 63 ? -6.82 12.484 20.266 1 94.5 63 GLN B CA 1
ATOM 2219 C C . GLN B 1 63 ? -5.836 12.641 19.109 1 94.5 63 GLN B C 1
ATOM 2221 O O . GLN B 1 63 ? -5.832 11.828 18.172 1 94.5 63 GLN B O 1
ATOM 2226 N N . THR B 1 64 ? -5.082 13.742 19.172 1 93.62 64 THR B N 1
ATOM 2227 C CA . THR B 1 64 ? -4.023 13.93 18.188 1 93.62 64 THR B CA 1
ATOM 2228 C C . THR B 1 64 ? -2.658 13.617 18.797 1 93.62 64 THR B C 1
ATOM 2230 O O . THR B 1 64 ? -2.531 13.477 20.016 1 93.62 64 THR B O 1
ATOM 2233 N N . TYR B 1 65 ? -1.759 13.5 17.922 1 92.31 65 TYR B N 1
ATOM 2234 C CA . TYR B 1 65 ? -0.372 13.297 18.328 1 92.31 65 TYR B CA 1
ATOM 2235 C C . TYR B 1 65 ? 0.213 14.57 18.938 1 92.31 65 TYR B C 1
ATOM 2237 O O . TYR B 1 65 ? -0.044 15.672 18.438 1 92.31 65 TYR B O 1
ATOM 2245 N N . THR B 1 66 ? 0.989 14.484 20.062 1 95.12 66 THR B N 1
ATOM 2246 C CA . THR B 1 66 ? 1.699 15.602 20.672 1 95.12 66 THR B CA 1
ATOM 2247 C C . THR B 1 66 ? 3.166 15.25 20.906 1 95.12 66 THR B C 1
ATOM 2249 O O . THR B 1 66 ? 3.494 14.094 21.172 1 95.12 66 THR B O 1
ATOM 2252 N N . VAL B 1 67 ? 3.967 16.25 20.797 1 96.94 67 VAL B N 1
ATOM 2253 C CA . VAL B 1 67 ? 5.387 16.094 21.094 1 96.94 67 VAL B CA 1
ATOM 2254 C C . VAL B 1 67 ? 5.59 15.93 22.609 1 96.94 67 VAL B C 1
ATOM 2256 O O . VAL B 1 67 ? 5.113 16.75 23.391 1 96.94 67 VAL B O 1
ATOM 2259 N N . SER B 1 68 ? 6.281 14.867 23 1 95.38 68 SER B N 1
ATOM 2260 C CA . SER B 1 68 ? 6.414 14.602 24.438 1 95.38 68 SER B CA 1
ATOM 2261 C C . SER B 1 68 ? 7.875 14.602 24.859 1 95.38 68 SER B C 1
ATOM 2263 O O . SER B 1 68 ? 8.188 14.875 26.016 1 95.38 68 SER B O 1
ATOM 2265 N N . ASP B 1 69 ? 8.742 14.289 23.984 1 96.19 69 ASP B N 1
ATOM 2266 C CA . ASP B 1 69 ? 10.164 14.242 24.312 1 96.19 69 ASP B CA 1
ATOM 2267 C C . ASP B 1 69 ? 10.688 15.625 24.688 1 96.19 69 ASP B C 1
ATOM 2269 O O . ASP B 1 69 ? 10.594 16.562 23.906 1 96.19 69 ASP B O 1
ATOM 2273 N N . PRO B 1 70 ? 11.336 15.719 25.844 1 96.44 70 PRO B N 1
ATOM 2274 C CA . PRO B 1 70 ? 11.828 17.016 26.297 1 96.44 70 PRO B CA 1
ATOM 2275 C C . PRO B 1 70 ? 12.875 17.625 25.359 1 96.44 70 PRO B C 1
ATOM 2277 O O . PRO B 1 70 ? 12.953 18.844 25.219 1 96.44 70 PRO B O 1
ATOM 2280 N N . GLN B 1 71 ? 13.594 16.766 24.812 1 97.25 71 GLN B N 1
ATOM 2281 C CA . GLN B 1 71 ? 14.617 17.25 23.891 1 97.25 71 GLN B CA 1
ATOM 2282 C C . GLN B 1 71 ? 13.992 17.984 22.703 1 97.25 71 GLN B C 1
ATOM 2284 O O . GLN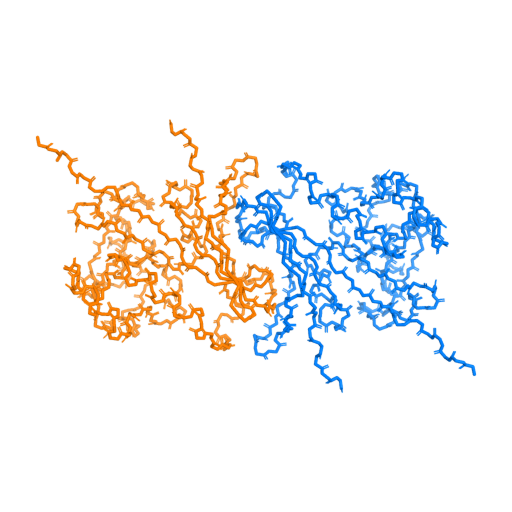 B 1 71 ? 14.492 19.031 22.281 1 97.25 71 GLN B O 1
ATOM 2289 N N . TRP B 1 72 ? 12.945 17.453 22.219 1 97.19 72 TRP B N 1
ATOM 2290 C CA . TRP B 1 72 ? 12.289 18.062 21.062 1 97.19 72 TRP B CA 1
ATOM 2291 C C . TRP B 1 72 ? 11.508 19.297 21.469 1 97.19 72 TRP B C 1
ATOM 2293 O O . TRP B 1 72 ? 11.445 20.281 20.719 1 97.19 72 TRP B O 1
ATOM 2303 N N . ILE B 1 73 ? 10.977 19.297 22.625 1 96.88 73 ILE B N 1
ATOM 2304 C CA . ILE B 1 73 ? 10.305 20.484 23.156 1 96.88 73 ILE B CA 1
ATOM 2305 C C . ILE B 1 73 ? 11.305 21.625 23.297 1 96.88 73 ILE B C 1
ATOM 2307 O O . ILE B 1 73 ? 11.023 22.766 22.891 1 96.88 73 ILE B O 1
ATOM 2311 N N . ALA B 1 74 ? 12.477 21.281 23.812 1 97.56 74 ALA B N 1
ATOM 2312 C CA . ALA B 1 74 ? 13.531 22.281 23.953 1 97.56 74 ALA B CA 1
ATOM 2313 C C . ALA B 1 74 ? 14 22.797 22.594 1 97.56 74 ALA B C 1
ATOM 2315 O O . ALA B 1 74 ? 14.273 23.984 22.438 1 97.56 74 ALA B O 1
ATOM 2316 N N . ALA B 1 75 ? 14.102 21.906 21.703 1 97.62 75 ALA B N 1
ATOM 2317 C CA . ALA B 1 75 ? 14.531 22.281 20.359 1 97.62 75 ALA B CA 1
ATOM 2318 C C . ALA B 1 75 ? 13.547 23.25 19.703 1 97.62 75 ALA B C 1
ATOM 2320 O O . ALA B 1 75 ? 13.945 24.203 19.031 1 97.62 75 ALA B O 1
ATOM 2321 N N . ARG B 1 76 ? 12.297 23.016 19.875 1 97.69 76 ARG B N 1
ATOM 2322 C CA . ARG B 1 76 ? 11.266 23.922 19.359 1 97.69 76 ARG B CA 1
ATOM 2323 C C . ARG B 1 76 ? 11.391 25.297 19.984 1 97.69 76 ARG B C 1
ATOM 2325 O O . ARG B 1 76 ? 11.359 26.312 19.281 1 97.69 76 ARG B O 1
ATOM 2332 N N . GLN B 1 77 ? 11.57 25.297 21.25 1 96.56 77 GLN B N 1
ATOM 2333 C CA . GLN B 1 77 ? 11.719 26.562 21.969 1 96.56 77 GLN B CA 1
ATOM 2334 C C . GLN B 1 77 ? 12.922 27.344 21.453 1 96.56 77 GLN B C 1
ATOM 2336 O O . GLN B 1 77 ? 12.852 28.562 21.266 1 96.56 77 GLN B O 1
ATOM 2341 N N . ALA B 1 78 ? 13.922 26.609 21.219 1 97.56 78 ALA B N 1
ATOM 2342 C CA . ALA B 1 78 ? 15.156 27.234 20.734 1 97.56 78 ALA B CA 1
ATOM 2343 C C . ALA B 1 78 ? 14.938 27.859 19.359 1 97.56 78 ALA B C 1
ATOM 2345 O O . ALA B 1 78 ? 15.57 28.859 19.016 1 97.56 78 ALA B O 1
ATOM 2346 N N . ARG B 1 79 ? 14.016 27.344 18.594 1 96.5 79 ARG B N 1
ATOM 2347 C CA . ARG B 1 79 ? 13.711 27.875 17.266 1 96.5 79 ARG B CA 1
ATOM 2348 C C . ARG B 1 79 ? 12.633 28.938 17.328 1 96.5 79 ARG B C 1
ATOM 2350 O O . ARG B 1 79 ? 12.141 29.406 16.297 1 96.5 79 ARG B O 1
ATOM 2357 N N . GLY B 1 80 ? 12.188 29.203 18.516 1 96.12 80 GLY B N 1
ATOM 2358 C CA . GLY B 1 80 ? 11.172 30.234 18.719 1 96.12 80 GLY B CA 1
ATOM 2359 C C . GLY B 1 80 ? 9.758 29.734 18.484 1 96.12 80 GLY B C 1
ATOM 2360 O O . GLY B 1 80 ? 8.844 30.531 18.281 1 96.12 80 GLY B O 1
ATOM 2361 N N . GLN B 1 81 ? 9.594 28.438 18.453 1 96.44 81 GLN B N 1
ATOM 2362 C CA . GLN B 1 81 ? 8.289 27.812 18.25 1 96.44 81 GLN B CA 1
ATOM 2363 C C . GLN B 1 81 ? 7.617 27.484 19.578 1 96.44 81 GLN B C 1
ATOM 2365 O O . GLN B 1 81 ? 8.297 27.266 20.594 1 96.44 81 GLN B O 1
ATOM 2370 N N . PRO B 1 82 ? 6.316 27.516 19.594 1 96.5 82 PRO B N 1
ATOM 2371 C CA . PRO B 1 82 ? 5.645 26.984 20.781 1 96.5 82 PRO B CA 1
ATOM 2372 C C . PRO B 1 82 ? 6.008 25.531 21.062 1 96.5 82 PRO B C 1
ATOM 2374 O O . PRO B 1 82 ? 6.469 24.828 20.172 1 96.5 82 PRO B O 1
ATOM 2377 N N . PRO B 1 83 ? 5.816 25.109 22.312 1 96.38 83 PRO B N 1
ATOM 2378 C CA . PRO B 1 83 ? 6.184 23.734 22.672 1 96.38 83 PRO B CA 1
ATOM 2379 C C . PRO B 1 83 ? 5.449 22.688 21.844 1 96.38 83 PRO B C 1
ATOM 2381 O O . PRO B 1 83 ? 5.961 21.594 21.641 1 96.38 83 PRO B O 1
ATOM 2384 N N . GLN B 1 84 ? 4.254 23 21.422 1 97.75 84 GLN B N 1
ATOM 2385 C CA . GLN B 1 84 ? 3.459 22.141 20.562 1 97.75 84 GLN B CA 1
ATOM 2386 C C . GLN B 1 84 ? 3.115 22.828 19.25 1 97.75 84 GLN B C 1
ATOM 2388 O O . GLN B 1 84 ? 2.844 24.031 19.219 1 97.75 84 GLN B O 1
ATOM 2393 N N . PRO B 1 85 ? 3.158 22.062 18.141 1 97.94 85 PRO B N 1
ATOM 2394 C CA . PRO B 1 85 ? 2.592 22.641 16.922 1 97.94 85 PRO B CA 1
ATOM 2395 C C . PRO B 1 85 ? 1.088 22.891 17.031 1 97.94 85 PRO B C 1
ATOM 2397 O O . PRO B 1 85 ? 0.411 22.25 17.828 1 97.94 85 PRO B O 1
ATOM 2400 N N . ILE B 1 86 ? 0.618 23.812 16.203 1 98.12 86 ILE B N 1
ATOM 2401 C CA . ILE B 1 86 ? -0.825 23.969 16.062 1 98.12 86 ILE B CA 1
ATOM 2402 C C . ILE B 1 86 ? -1.417 22.719 15.414 1 98.12 86 ILE B C 1
ATOM 2404 O O . ILE B 1 86 ? -0.851 22.188 14.461 1 98.12 86 ILE B O 1
ATOM 2408 N N . THR B 1 87 ? -2.457 22.172 15.953 1 98.38 87 THR B N 1
ATOM 2409 C CA . THR B 1 87 ? -3.154 21.094 15.258 1 98.38 87 THR B CA 1
ATOM 2410 C C . THR B 1 87 ? -4.348 21.641 14.477 1 98.38 87 THR B C 1
ATOM 2412 O O . THR B 1 87 ? -5.227 22.281 15.047 1 98.38 87 THR B O 1
ATOM 2415 N N . CYS B 1 88 ? -4.277 21.438 13.258 1 98.5 88 CYS B N 1
ATOM 2416 C CA . CYS B 1 88 ? -5.363 21.859 12.375 1 98.5 88 CYS B CA 1
ATOM 2417 C C . CYS B 1 88 ? -6.125 20.641 11.844 1 98.5 88 CYS B C 1
ATOM 2419 O O . CYS B 1 88 ? -5.582 19.859 11.07 1 98.5 88 CYS B O 1
ATOM 2421 N N . VAL B 1 89 ? -7.379 20.484 12.242 1 98.38 89 VAL B N 1
ATOM 2422 C CA . VAL B 1 89 ? -8.234 19.391 11.781 1 98.38 89 VAL B CA 1
ATOM 2423 C C . VAL B 1 89 ? -8.992 19.828 10.531 1 98.38 89 VAL B C 1
ATOM 2425 O O . VAL B 1 89 ? -9.57 20.906 10.492 1 98.38 89 VAL B O 1
ATOM 2428 N N . VAL B 1 90 ? -8.922 19.016 9.539 1 98 90 VAL B N 1
ATOM 2429 C CA . VAL B 1 90 ? -9.68 19.281 8.32 1 98 90 VAL B CA 1
ATOM 2430 C C . VAL B 1 90 ? -11.031 18.578 8.383 1 98 90 VAL B C 1
ATOM 2432 O O . VAL B 1 90 ? -11.086 17.344 8.477 1 98 90 VAL B O 1
ATOM 2435 N N . SER B 1 91 ? -12.062 19.344 8.312 1 95.94 91 SER B N 1
ATOM 2436 C CA . SER B 1 91 ? -13.414 18.781 8.367 1 95.94 91 SER B CA 1
ATOM 2437 C C . SER B 1 91 ? -14.359 19.562 7.465 1 95.94 91 SER B C 1
ATOM 2439 O O . SER B 1 91 ? -14.672 20.734 7.73 1 95.94 91 SER B O 1
ATOM 2441 N N . ARG B 1 92 ? -14.891 18.875 6.5 1 89.75 92 ARG B N 1
ATOM 2442 C CA . ARG B 1 92 ? -15.836 19.531 5.605 1 89.75 92 ARG B CA 1
ATOM 2443 C C . ARG B 1 92 ? -17.188 19.719 6.281 1 89.75 92 ARG B C 1
ATOM 2445 O O . ARG B 1 92 ? -17.906 20.672 5.984 1 89.75 92 ARG B O 1
ATOM 2452 N N . SER B 1 93 ? -17.547 18.906 7.184 1 88 93 SER B N 1
ATOM 2453 C CA . SER B 1 93 ? -18.891 18.906 7.766 1 88 93 SER B CA 1
ATOM 2454 C C . SER B 1 93 ? -18.891 19.531 9.156 1 88 93 SER B C 1
ATOM 2456 O O . SER B 1 93 ? -19.953 19.844 9.695 1 88 93 SER B O 1
ATOM 2458 N N . LEU B 1 94 ? -17.75 19.625 9.812 1 93 94 LEU B N 1
ATOM 2459 C CA . LEU B 1 94 ? -17.609 20.078 11.195 1 93 94 LEU B CA 1
ATOM 2460 C C . LEU B 1 94 ? -18.281 19.109 12.156 1 93 94 LEU B C 1
ATOM 2462 O O . LEU B 1 94 ? -18.656 19.484 13.266 1 93 94 LEU B O 1
ATOM 2466 N N . ASP B 1 95 ? -18.516 17.922 11.641 1 91.31 95 ASP B N 1
ATOM 2467 C CA . ASP B 1 95 ? -19.094 16.891 12.516 1 91.31 95 ASP B CA 1
ATOM 2468 C C . ASP B 1 95 ? -18.031 16.297 13.438 1 91.31 95 ASP B C 1
ATOM 2470 O O . ASP B 1 95 ? -17.578 15.172 13.227 1 91.31 95 ASP B O 1
ATOM 2474 N N . LEU B 1 96 ? -17.625 17.047 14.445 1 95.5 96 LEU B N 1
ATOM 2475 C CA . LEU B 1 96 ? -16.672 16.688 15.492 1 95.5 96 LEU B CA 1
ATOM 2476 C C . LEU B 1 96 ? -17.281 16.906 16.875 1 95.5 96 LEU B C 1
ATOM 2478 O O . LEU B 1 96 ? -17.438 18.047 17.312 1 95.5 96 LEU B O 1
ATOM 2482 N N . PRO B 1 97 ? -17.625 15.867 17.531 1 95.06 97 PRO B N 1
ATOM 2483 C CA . PRO B 1 97 ? -18.188 16.031 18.875 1 95.06 97 PRO B CA 1
ATOM 2484 C C . PRO B 1 97 ? -17.266 16.828 19.812 1 95.06 97 PRO B C 1
ATOM 2486 O O . PRO B 1 97 ? -16.094 16.5 19.969 1 95.06 97 PRO B O 1
ATOM 2489 N N . PRO B 1 98 ? -17.828 17.828 20.453 1 95.12 98 PRO B N 1
ATOM 2490 C CA . PRO B 1 98 ? -17 18.703 21.297 1 95.12 98 PRO B CA 1
ATOM 2491 C C . PRO B 1 98 ? -16.484 18 22.547 1 95.12 98 PRO B C 1
ATOM 2493 O O . PRO B 1 98 ? -15.625 18.531 23.25 1 95.12 98 PRO B O 1
ATOM 2496 N N . ASP B 1 99 ? -17.016 16.812 22.844 1 95.31 99 ASP B N 1
ATOM 2497 C CA . ASP B 1 99 ? -16.609 16.125 24.062 1 95.31 99 ASP B CA 1
ATOM 2498 C C . ASP B 1 99 ? -15.477 15.133 23.781 1 95.31 99 ASP B C 1
ATOM 2500 O O . ASP B 1 99 ? -15.055 14.398 24.672 1 95.31 99 ASP B O 1
ATOM 2504 N N . LEU B 1 100 ? -14.977 15.117 22.578 1 96.44 100 LEU B N 1
ATOM 2505 C CA . LEU B 1 100 ? -13.812 14.289 22.281 1 96.44 100 LEU B CA 1
ATOM 2506 C C . LEU B 1 100 ? -12.633 14.688 23.156 1 96.44 100 LEU B C 1
ATOM 2508 O O . LEU B 1 100 ? -12.398 15.875 23.391 1 96.44 100 LEU B O 1
ATOM 2512 N N . PRO B 1 101 ? -11.852 13.703 23.625 1 97.19 101 PRO B N 1
ATOM 2513 C CA . PRO B 1 101 ? -10.641 14 24.391 1 97.19 101 PRO B CA 1
ATOM 2514 C C . PRO B 1 101 ? -9.703 14.969 23.672 1 97.19 101 PRO B C 1
ATOM 2516 O O . PRO B 1 101 ? -8.953 15.703 24.312 1 97.19 101 PRO B O 1
ATOM 2519 N N . PHE B 1 102 ? -9.828 14.961 22.453 1 97.31 102 PHE B N 1
ATOM 2520 C CA . PHE B 1 102 ? -9.047 15.859 21.609 1 97.31 102 PHE B CA 1
ATOM 2521 C C . PHE B 1 102 ? -9.172 17.297 22.094 1 97.31 102 PHE B C 1
ATOM 2523 O O . PHE B 1 102 ? -8.172 18.016 22.172 1 97.31 102 PHE B O 1
ATOM 2530 N N . PHE B 1 103 ? -10.273 17.719 22.469 1 97.56 103 PHE B N 1
ATOM 2531 C CA . PHE B 1 103 ? -10.547 19.109 22.781 1 97.56 103 PHE B CA 1
ATOM 2532 C C . PHE B 1 103 ? -10.094 19.453 24.188 1 97.56 103 PHE B C 1
ATOM 2534 O O . PHE B 1 103 ? -10.102 20.625 24.594 1 97.56 103 PHE B O 1
ATOM 2541 N N . ALA B 1 104 ? -9.625 18.484 24.938 1 96.69 104 ALA B N 1
ATOM 2542 C CA . ALA B 1 104 ? -9.117 18.719 26.281 1 96.69 104 ALA B CA 1
ATOM 2543 C C . ALA B 1 104 ? -7.59 18.766 26.281 1 96.69 104 ALA B C 1
ATOM 2545 O O . ALA B 1 104 ? -6.98 19.109 27.297 1 96.69 104 ALA B O 1
ATOM 2546 N N . GLN B 1 105 ? -6.965 18.438 25.188 1 96.94 105 GLN B N 1
ATOM 2547 C CA . GLN B 1 105 ? -5.508 18.469 25.094 1 96.94 105 GLN B CA 1
ATOM 2548 C C . GLN B 1 105 ? -4.984 19.891 25.172 1 96.94 105 GLN B C 1
ATOM 2550 O O . GLN B 1 105 ? -5.625 20.828 24.656 1 96.94 105 GLN B O 1
ATOM 2555 N N . PRO B 1 106 ? -3.822 20.078 25.797 1 94.25 106 PRO B N 1
ATOM 2556 C CA . PRO B 1 106 ? -3.25 21.422 25.938 1 94.25 106 PRO B CA 1
ATOM 2557 C C . PRO B 1 106 ? -2.5 21.875 24.688 1 94.25 106 PRO B C 1
ATOM 2559 O O . PRO B 1 106 ? -1.284 22.078 24.734 1 94.25 106 PRO B O 1
ATOM 2562 N N . ILE B 1 107 ? -3.221 22.078 23.578 1 96.69 107 ILE B N 1
ATOM 2563 C CA . ILE B 1 107 ? -2.643 22.484 22.312 1 96.69 107 ILE B CA 1
ATOM 2564 C C . ILE B 1 107 ? -3.523 23.547 21.656 1 96.69 107 ILE B C 1
ATOM 2566 O O . ILE B 1 107 ? -4.703 23.672 22 1 96.69 107 ILE B O 1
ATOM 2570 N N . GLU B 1 108 ? -2.906 24.359 20.812 1 97.69 108 GLU B N 1
ATOM 2571 C CA . GLU B 1 108 ? -3.699 25.25 19.969 1 97.69 108 GLU B CA 1
ATOM 2572 C C . GLU B 1 108 ? -4.383 24.484 18.844 1 97.69 108 GLU B C 1
ATOM 2574 O O . GLU B 1 108 ? -3.77 23.625 18.203 1 97.69 108 GLU B O 1
ATOM 2579 N N . ARG B 1 109 ? -5.699 24.844 18.609 1 98.06 109 ARG B N 1
ATOM 2580 C CA . ARG B 1 109 ? -6.484 24.078 17.656 1 98.06 109 ARG B CA 1
ATOM 2581 C C . ARG B 1 109 ? -7.098 24.969 16.594 1 98.06 109 ARG B C 1
ATOM 2583 O O . ARG B 1 109 ? -7.652 26.031 16.906 1 98.06 109 ARG B O 1
ATOM 2590 N N . TRP B 1 110 ? -6.898 24.531 15.375 1 98.31 110 TRP B N 1
ATOM 2591 C CA . TRP B 1 110 ? -7.648 25.078 14.25 1 98.31 110 TRP B CA 1
ATOM 2592 C C . TRP B 1 110 ? -8.531 24 13.609 1 98.31 110 TRP B C 1
ATOM 2594 O O . TRP B 1 110 ? -8.258 22.812 13.734 1 98.31 110 TRP B O 1
ATOM 2604 N N . ILE B 1 111 ? -9.633 24.391 13.086 1 97.94 111 ILE B N 1
ATOM 2605 C CA . ILE B 1 111 ? -10.445 23.531 12.227 1 97.94 111 ILE B CA 1
ATOM 2606 C C . ILE B 1 111 ? -10.617 24.188 10.859 1 97.94 111 ILE B C 1
ATOM 2608 O O . ILE B 1 111 ? -11.195 25.266 10.75 1 97.94 111 ILE B O 1
ATOM 2612 N N . LEU B 1 112 ? -10.008 23.578 9.914 1 98.19 112 LEU B N 1
ATOM 2613 C CA . LEU B 1 112 ? -10.148 24.016 8.531 1 98.19 112 LEU B CA 1
ATOM 2614 C C . LEU B 1 112 ? -11.43 23.469 7.906 1 98.19 112 LEU B C 1
ATOM 2616 O O . LEU B 1 112 ? -11.633 22.25 7.867 1 98.19 112 LEU B O 1
ATOM 2620 N N . THR B 1 113 ? -12.25 24.328 7.438 1 97.38 113 THR B N 1
ATOM 2621 C CA . THR B 1 113 ? -13.578 23.953 6.961 1 97.38 113 THR B CA 1
ATOM 2622 C C . THR B 1 113 ? -14.062 24.922 5.895 1 97.38 113 THR B C 1
ATOM 2624 O O . THR B 1 113 ? -13.258 25.547 5.207 1 97.38 113 THR B O 1
ATOM 2627 N N . THR B 1 114 ? -15.352 24.906 5.582 1 95.94 114 THR B N 1
ATOM 2628 C CA . THR B 1 114 ? -15.961 25.781 4.586 1 95.94 114 THR B CA 1
ATOM 2629 C C . THR B 1 114 ? -16.906 26.781 5.246 1 95.94 114 THR B C 1
ATOM 2631 O O . THR B 1 114 ? -17.297 26.609 6.395 1 95.94 114 THR B O 1
ATOM 2634 N N . GLU B 1 115 ? -17.203 27.797 4.453 1 95.5 115 GLU B N 1
ATOM 2635 C CA . GLU B 1 115 ? -18.141 28.812 4.945 1 95.5 115 GLU B CA 1
ATOM 2636 C C . GLU B 1 115 ? -19.5 28.203 5.234 1 95.5 115 GLU B C 1
ATOM 2638 O O . GLU B 1 115 ? -20.125 28.516 6.25 1 95.5 115 GLU B O 1
ATOM 2643 N N . GLN B 1 116 ? -19.938 27.375 4.406 1 94.94 116 GLN B N 1
ATOM 2644 C CA . GLN B 1 116 ? -21.234 26.719 4.566 1 94.94 116 GLN B CA 1
ATOM 2645 C C . GLN B 1 116 ? -21.25 25.859 5.824 1 94.94 116 GLN B C 1
ATOM 2647 O O . GLN B 1 116 ? -22.266 25.828 6.539 1 94.94 116 GLN B O 1
ATOM 2652 N N . ALA B 1 117 ? -20.172 25.141 6.043 1 94.06 117 ALA B N 1
ATOM 2653 C CA . ALA B 1 117 ? -20.109 24.266 7.219 1 94.06 117 ALA B CA 1
ATOM 2654 C C . ALA B 1 117 ? -20.156 25.094 8.508 1 94.06 117 ALA B C 1
ATOM 2656 O O . ALA B 1 117 ? -20.766 24.688 9.492 1 94.06 117 ALA B O 1
ATOM 2657 N N . VAL B 1 118 ? -19.531 26.25 8.5 1 94 118 VAL B N 1
ATOM 2658 C CA . VAL B 1 118 ? -19.531 27.125 9.672 1 94 118 VAL B CA 1
ATOM 2659 C C . VAL B 1 118 ? -20.953 27.625 9.938 1 94 118 VAL B C 1
ATOM 2661 O O . VAL B 1 118 ? -21.406 27.625 11.078 1 94 118 VAL B O 1
ATOM 2664 N N . ALA B 1 119 ? -21.609 27.953 8.898 1 92.75 119 ALA B N 1
ATOM 2665 C CA . ALA B 1 119 ? -22.953 28.484 9.008 1 92.75 119 ALA B CA 1
ATOM 2666 C C . ALA B 1 119 ? -23.938 27.422 9.492 1 92.75 119 ALA B C 1
ATOM 2668 O O . ALA B 1 119 ? -24.922 27.75 10.172 1 92.75 119 ALA B O 1
ATOM 2669 N N . ARG B 1 120 ? -23.656 26.203 9.25 1 90.38 120 ARG B N 1
ATOM 2670 C CA . ARG B 1 120 ? -24.609 25.141 9.531 1 90.38 120 ARG B CA 1
ATOM 2671 C C . ARG B 1 120 ? -24.031 24.125 10.516 1 90.38 120 ARG B C 1
ATOM 2673 O O . ARG B 1 120 ? -24.438 22.969 10.547 1 90.38 120 ARG B O 1
ATOM 2680 N N . SER B 1 121 ? -23.156 24.547 11.281 1 87.75 121 SER B N 1
ATOM 2681 C CA . SER B 1 121 ? -22.438 23.609 12.156 1 87.75 121 SER B CA 1
ATOM 2682 C C . SER B 1 121 ? -23.391 22.922 13.125 1 87.75 121 SER B C 1
ATOM 2684 O O . SER B 1 121 ? -24.188 23.594 13.805 1 87.75 121 SER B O 1
ATOM 2686 N N . PRO B 1 122 ? -23.328 21.609 13.219 1 88.56 122 PRO B N 1
ATOM 2687 C CA . PRO B 1 122 ? -24.125 20.906 14.211 1 88.56 122 PRO B CA 1
ATOM 2688 C C . PRO B 1 122 ? -23.609 21.078 15.633 1 88.56 122 PRO B C 1
ATOM 2690 O O . PRO B 1 122 ? -24.281 20.703 16.594 1 88.56 122 PRO B O 1
ATOM 2693 N N . HIS B 1 123 ? -22.438 21.594 15.75 1 92.75 123 HIS B N 1
ATOM 2694 C CA . HIS B 1 123 ? -21.797 21.781 17.047 1 92.75 123 HIS B CA 1
ATOM 2695 C C . HIS B 1 123 ? -21.297 23.203 17.203 1 92.75 123 HIS B C 1
ATOM 2697 O O . HIS B 1 123 ? -20.094 23.453 17.094 1 92.75 123 HIS B O 1
ATOM 2703 N N . PRO B 1 124 ? -22.109 24.141 17.609 1 89.44 124 PRO B N 1
ATOM 2704 C CA . PRO B 1 124 ? -21.719 25.547 17.719 1 89.44 124 PRO B CA 1
ATOM 2705 C C . PRO B 1 124 ? -20.594 25.766 18.734 1 89.44 124 PRO B C 1
ATOM 2707 O O . PRO B 1 124 ? -19.844 26.734 18.609 1 89.44 124 PRO B O 1
ATOM 2710 N N . ARG B 1 125 ? -20.484 24.828 19.672 1 93.56 125 ARG B N 1
ATOM 2711 C CA . ARG B 1 125 ? -19.484 24.938 20.734 1 93.56 125 ARG B CA 1
ATOM 2712 C C . ARG B 1 125 ? -18.062 24.828 20.156 1 93.56 125 ARG B C 1
ATOM 2714 O O . ARG B 1 125 ? -17.094 25.172 20.828 1 93.56 125 ARG B O 1
ATOM 2721 N N . LEU B 1 126 ? -17.938 24.328 18.953 1 95.5 126 LEU B N 1
ATOM 2722 C CA . LEU B 1 126 ? -16.625 24.156 18.344 1 95.5 126 LEU B CA 1
ATOM 2723 C C . LEU B 1 126 ? -15.906 25.484 18.188 1 95.5 126 LEU B C 1
ATOM 2725 O O . LEU B 1 126 ? -14.68 25.547 18.281 1 95.5 126 LEU B O 1
ATOM 2729 N N . ALA B 1 127 ? -16.641 26.531 18 1 94.12 127 ALA B N 1
ATOM 2730 C CA . ALA B 1 127 ? -16.062 27.859 17.812 1 94.12 127 ALA B CA 1
ATOM 2731 C C . ALA B 1 127 ? -15.383 28.344 19.094 1 94.12 127 ALA B C 1
ATOM 2733 O O . ALA B 1 127 ? -14.539 29.234 19.047 1 94.12 127 ALA B O 1
ATOM 2734 N N . GLU B 1 128 ? -15.742 27.75 20.25 1 95.44 128 GLU B N 1
ATOM 2735 C CA . GLU B 1 128 ? -15.133 28.094 21.547 1 95.44 128 GLU B CA 1
ATOM 2736 C C . GLU B 1 128 ? -13.891 27.25 21.797 1 95.44 128 GLU B C 1
ATOM 2738 O O . GLU B 1 128 ? -13.055 27.594 22.641 1 95.44 128 GLU B O 1
ATOM 2743 N N . LEU B 1 129 ? -13.805 26.203 21.094 1 96.44 129 LEU B N 1
ATOM 2744 C CA . LEU B 1 129 ? -12.789 25.188 21.406 1 96.44 129 LEU B CA 1
ATOM 2745 C C . LEU B 1 129 ? -11.641 25.266 20.406 1 96.44 129 LEU B C 1
ATOM 2747 O O . LEU B 1 129 ? -10.562 24.719 20.656 1 96.44 129 LEU B O 1
ATOM 2751 N N . ALA B 1 130 ? -11.875 25.891 19.234 1 97.25 130 ALA B N 1
ATOM 2752 C CA . ALA B 1 130 ? -10.883 25.953 18.156 1 97.25 130 ALA B CA 1
ATOM 2753 C C . ALA B 1 130 ? -11.109 27.172 17.281 1 97.25 130 ALA B C 1
ATOM 2755 O O . ALA B 1 130 ? -12.211 27.719 17.234 1 97.25 130 ALA B O 1
ATOM 2756 N N . THR B 1 131 ? -10.078 27.641 16.656 1 97.25 131 THR B N 1
ATOM 2757 C CA . THR B 1 131 ? -10.227 28.641 15.609 1 97.25 131 THR B CA 1
ATOM 2758 C C . THR B 1 131 ? -10.781 28.016 14.336 1 97.25 131 THR B C 1
ATOM 2760 O O . THR B 1 131 ? -10.156 27.141 13.742 1 97.25 131 THR B O 1
ATOM 2763 N N . LEU B 1 132 ? -11.953 28.422 13.953 1 97 132 LEU B N 1
ATOM 2764 C CA . LEU B 1 132 ? -12.547 27.938 12.711 1 97 132 LEU B CA 1
ATOM 2765 C C . LEU B 1 132 ? -12.008 28.703 11.516 1 97 132 LEU B C 1
ATOM 2767 O O . LEU B 1 132 ? -12.094 29.938 11.477 1 97 132 LEU B O 1
ATOM 2771 N N . VAL B 1 133 ? -11.383 27.984 10.625 1 97.06 133 VAL B N 1
ATOM 2772 C CA . VAL B 1 133 ? -10.828 28.578 9.414 1 97.06 133 VAL B CA 1
ATOM 2773 C C . VAL B 1 133 ? -11.664 28.172 8.203 1 97.06 133 VAL B C 1
ATOM 2775 O O . VAL B 1 133 ? -11.555 27.062 7.707 1 97.06 133 VAL B O 1
ATOM 2778 N N . ALA B 1 134 ? -12.453 29.078 7.707 1 96.06 134 ALA B N 1
ATOM 2779 C CA . ALA B 1 134 ? -13.289 28.812 6.535 1 96.06 134 ALA B CA 1
ATOM 2780 C C . ALA B 1 134 ? -12.523 29.125 5.246 1 96.06 134 ALA B C 1
ATOM 2782 O O . ALA B 1 134 ? -12.289 30.281 4.914 1 96.06 134 ALA B O 1
ATOM 2783 N N . ALA B 1 135 ? -12.062 28.094 4.625 1 95.62 135 ALA B N 1
ATOM 2784 C CA . ALA B 1 135 ? -11.352 28.219 3.357 1 95.62 135 ALA B CA 1
ATOM 2785 C C . ALA B 1 135 ? -12.195 27.719 2.191 1 95.62 135 ALA B C 1
ATOM 2787 O O . ALA B 1 135 ? -12.062 26.562 1.772 1 95.62 135 ALA B O 1
ATOM 2788 N N . GLY B 1 136 ? -12.992 28.5 1.579 1 94.44 136 GLY B N 1
ATOM 2789 C CA . GLY B 1 136 ? -13.898 28.141 0.5 1 94.44 136 GLY B CA 1
ATOM 2790 C C . GLY B 1 136 ? -15.359 28.172 0.91 1 94.44 136 GLY B C 1
ATOM 2791 O O . GLY B 1 136 ? -15.68 28.109 2.1 1 94.44 136 GLY B O 1
ATOM 2792 N N . GLU B 1 137 ? -16.281 28.188 -0.073 1 93.5 137 GLU B N 1
ATOM 2793 C CA . GLU B 1 137 ? -17.703 28.281 0.217 1 93.5 137 GLU B CA 1
ATOM 2794 C C . GLU B 1 137 ? -18.312 26.922 0.506 1 93.5 137 GLU B C 1
ATOM 2796 O O . GLU B 1 137 ? -18.672 26.625 1.646 1 93.5 137 GLU B O 1
ATOM 2801 N N . ASN B 1 138 ? -18.359 26.062 -0.529 1 91.44 138 ASN B N 1
ATOM 2802 C CA . ASN B 1 138 ? -18.969 24.75 -0.397 1 91.44 138 ASN B CA 1
ATOM 2803 C C . ASN B 1 138 ? -17.906 23.641 -0.396 1 91.44 138 ASN B C 1
ATOM 2805 O O . ASN B 1 138 ? -18.188 22.531 0.049 1 91.44 138 ASN B O 1
ATOM 2809 N N . GLU B 1 139 ? -16.781 23.938 -0.967 1 93.31 139 GLU B N 1
ATOM 2810 C CA . GLU B 1 139 ? -15.648 23.016 -1.008 1 93.31 139 GLU B CA 1
ATOM 2811 C C . GLU B 1 139 ? -14.383 23.688 -0.483 1 93.31 139 GLU B C 1
ATOM 2813 O O . GLU B 1 139 ? -14.234 24.906 -0.573 1 93.31 139 GLU B O 1
ATOM 2818 N N . LEU B 1 140 ? -13.602 22.891 0.086 1 95.56 140 LEU B N 1
ATOM 2819 C CA . LEU B 1 140 ? -12.352 23.422 0.621 1 95.56 140 LEU B CA 1
ATOM 2820 C C . LEU B 1 140 ? -11.469 23.969 -0.498 1 95.56 140 LEU B C 1
ATOM 2822 O O . LEU B 1 140 ? -11.273 23.297 -1.515 1 95.56 140 LEU B O 1
ATOM 2826 N N . ASP B 1 141 ? -11.016 25.172 -0.349 1 96.75 141 ASP B N 1
ATOM 2827 C CA . ASP B 1 141 ? -10.039 25.812 -1.232 1 96.75 141 ASP B CA 1
ATOM 2828 C C . ASP B 1 141 ? -8.648 25.812 -0.61 1 96.75 141 ASP B C 1
ATOM 2830 O O . ASP B 1 141 ? -8.344 26.641 0.248 1 96.75 141 ASP B O 1
ATOM 2834 N N . TRP B 1 142 ? -7.84 24.906 -1.087 1 97 142 TRP B N 1
ATOM 2835 C CA . TRP B 1 142 ? -6.527 24.719 -0.481 1 97 142 TRP B CA 1
ATOM 2836 C C . TRP B 1 142 ? -5.629 25.922 -0.716 1 97 142 TRP B C 1
ATOM 2838 O O . TRP B 1 142 ? -4.75 26.219 0.096 1 97 142 TRP B O 1
ATOM 2848 N N . GLU B 1 143 ? -5.754 26.609 -1.833 1 96.06 143 GLU B N 1
ATOM 2849 C CA . GLU B 1 143 ? -4.996 27.844 -2.047 1 96.06 143 GLU B CA 1
ATOM 2850 C C . GLU B 1 143 ? -5.301 28.875 -0.964 1 96.06 143 GLU B C 1
ATOM 2852 O O . GLU B 1 143 ? -4.387 29.516 -0.432 1 96.06 143 GLU B O 1
ATOM 2857 N N . ARG B 1 144 ? -6.535 29 -0.721 1 96.38 144 ARG B N 1
ATOM 2858 C CA . ARG B 1 144 ? -6.938 29.922 0.332 1 96.38 144 ARG B CA 1
ATOM 2859 C C . ARG B 1 144 ? -6.43 29.469 1.693 1 96.38 144 ARG B C 1
ATOM 2861 O O . ARG B 1 144 ? -5.996 30.281 2.51 1 96.38 144 ARG B O 1
ATOM 2868 N N . ALA B 1 145 ? -6.574 28.188 1.963 1 97 145 ALA B N 1
ATOM 2869 C CA . ALA B 1 145 ? -6.086 27.641 3.225 1 97 145 ALA B CA 1
ATOM 2870 C C . ALA B 1 145 ? -4.602 27.938 3.414 1 97 145 ALA B C 1
ATOM 2872 O O . ALA B 1 145 ? -4.188 28.406 4.473 1 97 145 ALA B O 1
ATOM 2873 N N . TYR B 1 146 ? -3.764 27.688 2.412 1 97.06 146 TYR B N 1
ATOM 2874 C CA . TYR B 1 146 ? -2.32 27.875 2.518 1 97.06 146 TYR B CA 1
ATOM 2875 C C . TYR B 1 146 ? -1.96 29.344 2.572 1 97.06 146 TYR B C 1
ATOM 2877 O O . TYR B 1 146 ? -0.967 29.734 3.193 1 97.06 146 TYR B O 1
ATOM 2885 N N . ALA B 1 147 ? -2.742 30.188 1.861 1 95.94 147 ALA B N 1
ATOM 2886 C CA . ALA B 1 147 ? -2.566 31.625 2.031 1 95.94 147 ALA B CA 1
ATOM 2887 C C . ALA B 1 147 ? -2.771 32.031 3.486 1 95.94 147 ALA B C 1
ATOM 2889 O O . ALA B 1 147 ? -2.006 32.844 4.027 1 95.94 147 ALA B O 1
ATOM 2890 N N . PHE B 1 148 ? -3.828 31.484 4.07 1 95.62 148 PHE B N 1
ATOM 2891 C CA . PHE B 1 148 ? -4.098 31.75 5.477 1 95.62 148 PHE B CA 1
ATOM 2892 C C . PHE B 1 148 ? -2.93 31.297 6.344 1 95.62 148 PHE B C 1
ATOM 2894 O O . PHE B 1 148 ? -2.504 32 7.25 1 95.62 148 PHE B O 1
ATOM 2901 N N . PHE B 1 149 ? -2.436 30.031 6.098 1 97.19 149 PHE B N 1
ATOM 2902 C CA . PHE B 1 149 ? -1.273 29.531 6.824 1 97.19 149 PHE B CA 1
ATOM 2903 C C . PHE B 1 149 ? -0.106 30.516 6.711 1 97.19 149 PHE B C 1
ATOM 2905 O O . PHE B 1 149 ? 0.517 30.859 7.719 1 97.19 149 PHE B O 1
ATOM 2912 N N . ALA B 1 150 ? 0.176 30.922 5.512 1 95.62 150 ALA B N 1
ATOM 2913 C CA . ALA B 1 150 ? 1.291 31.828 5.25 1 95.62 150 ALA B CA 1
ATOM 2914 C C . ALA B 1 150 ? 1.13 33.125 6.027 1 95.62 150 ALA B C 1
ATOM 2916 O O . ALA B 1 150 ? 2.09 33.625 6.621 1 95.62 150 ALA B O 1
ATOM 2917 N N . GLU B 1 151 ? -0.052 33.688 6.039 1 95.31 151 GLU B N 1
ATOM 2918 C CA . GLU B 1 151 ? -0.355 34.938 6.734 1 95.31 151 GLU B CA 1
ATOM 2919 C C . GLU B 1 151 ? -0.121 34.781 8.234 1 95.31 151 GLU B C 1
ATOM 2921 O O . GLU B 1 151 ? 0.214 35.781 8.914 1 95.31 151 GLU B O 1
ATOM 2926 N N . ARG B 1 152 ? -0.286 33.594 8.727 1 95.56 152 ARG B N 1
ATOM 2927 C CA . ARG B 1 152 ? -0.127 33.344 10.148 1 95.56 152 ARG B CA 1
ATOM 2928 C C . ARG B 1 152 ? 1.298 32.906 10.477 1 95.56 152 ARG B C 1
ATOM 2930 O O . ARG B 1 152 ? 1.59 32.5 11.602 1 95.56 152 ARG B O 1
ATOM 2937 N N . GLY B 1 153 ? 2.193 32.906 9.453 1 95.12 153 GLY B N 1
ATOM 2938 C CA . GLY B 1 153 ? 3.602 32.594 9.656 1 95.12 153 GLY B CA 1
ATOM 2939 C C . GLY B 1 153 ? 3.893 31.109 9.719 1 95.12 153 GLY B C 1
ATOM 2940 O O . GLY B 1 153 ? 4.934 30.688 10.234 1 95.12 153 GLY B O 1
ATOM 2941 N N . ILE B 1 154 ? 2.965 30.328 9.312 1 96.94 154 ILE B N 1
ATOM 2942 C CA . ILE B 1 154 ? 3.193 28.891 9.266 1 96.94 154 ILE B CA 1
ATOM 2943 C C . ILE B 1 154 ? 4.113 28.547 8.094 1 96.94 154 ILE B C 1
ATOM 2945 O O . ILE B 1 154 ? 3.756 28.766 6.934 1 96.94 154 ILE B O 1
ATOM 2949 N N . GLY B 1 155 ? 5.273 28 8.383 1 96.62 155 GLY B N 1
ATOM 2950 C CA . GLY B 1 155 ? 6.23 27.656 7.344 1 96.62 155 GLY B CA 1
ATOM 2951 C C . GLY B 1 155 ? 6.309 26.172 7.07 1 96.62 155 GLY B C 1
ATOM 2952 O O . GLY B 1 155 ? 6.57 25.75 5.941 1 96.62 155 GLY B O 1
ATOM 2953 N N . ARG B 1 156 ? 6.168 25.375 8.047 1 97.75 156 ARG B N 1
ATOM 2954 C CA . ARG B 1 156 ? 6.293 23.922 7.934 1 97.75 156 ARG B CA 1
ATOM 2955 C C . ARG B 1 156 ? 5.027 23.234 8.414 1 97.75 156 ARG B C 1
ATOM 2957 O O . ARG B 1 156 ? 4.633 23.375 9.578 1 97.75 156 ARG B O 1
ATOM 2964 N N . VAL B 1 157 ? 4.438 22.484 7.488 1 98.38 157 VAL B N 1
ATOM 2965 C CA . VAL B 1 157 ? 3.238 21.719 7.809 1 98.38 157 VAL B CA 1
ATOM 2966 C C . VAL B 1 157 ? 3.557 20.219 7.777 1 98.38 157 VAL B C 1
ATOM 2968 O O . VAL B 1 157 ? 4.18 19.734 6.832 1 98.38 157 VAL B O 1
ATOM 2971 N N . ALA B 1 158 ? 3.234 19.516 8.82 1 98.44 158 ALA B N 1
ATOM 2972 C CA . ALA B 1 158 ? 3.248 18.062 8.828 1 98.44 158 ALA B CA 1
ATOM 2973 C C . ALA B 1 158 ? 1.832 17.5 8.75 1 98.44 158 ALA B C 1
ATOM 2975 O O . ALA B 1 158 ? 0.99 17.797 9.594 1 98.44 158 ALA B O 1
ATOM 2976 N N . ALA B 1 159 ? 1.584 16.766 7.73 1 98.25 159 ALA B N 1
ATOM 2977 C CA . ALA B 1 159 ? 0.292 16.094 7.609 1 98.25 159 ALA B CA 1
ATOM 2978 C C . ALA B 1 159 ? 0.384 14.633 8.055 1 98.25 159 ALA B C 1
ATOM 2980 O O . ALA B 1 159 ? 1.212 13.875 7.547 1 98.25 159 ALA B O 1
ATOM 2981 N N . LEU B 1 160 ? -0.447 14.219 8.898 1 96.62 160 LEU B N 1
ATOM 2982 C CA . LEU B 1 160 ? -0.363 12.898 9.508 1 96.62 160 LEU B CA 1
ATOM 2983 C C . LEU B 1 160 ? -1.469 11.992 8.984 1 96.62 160 LEU B C 1
ATOM 2985 O O . LEU B 1 160 ? -1.621 10.859 9.453 1 96.62 160 LEU B O 1
ATOM 2989 N N . GLY B 1 161 ? -2.113 12.367 7.953 1 89.88 161 GLY B N 1
ATOM 2990 C CA . GLY B 1 161 ? -3.248 11.633 7.426 1 89.88 161 GLY B CA 1
ATOM 2991 C C . GLY B 1 161 ? -4.586 12.211 7.84 1 89.88 161 GLY B C 1
ATOM 2992 O O . GLY B 1 161 ? -4.648 13.328 8.359 1 89.88 161 GLY B O 1
ATOM 2993 N N . GLY B 1 162 ? -5.633 11.531 7.41 1 94.31 162 GLY B N 1
ATOM 2994 C CA . GLY B 1 162 ? -5.805 10.203 6.844 1 94.31 162 GLY B CA 1
ATOM 2995 C C . GLY B 1 162 ? -5.656 10.18 5.332 1 94.31 162 GLY B C 1
ATOM 2996 O O . GLY B 1 162 ? -5.191 11.148 4.734 1 94.31 162 GLY B O 1
ATOM 2997 N N . GLY B 1 163 ? -5.977 9.078 4.703 1 96.75 163 GLY B N 1
ATOM 2998 C CA . GLY B 1 163 ? -5.805 8.852 3.279 1 96.75 163 GLY B CA 1
ATOM 2999 C C . GLY B 1 163 ? -6.523 9.867 2.418 1 96.75 163 GLY B C 1
ATOM 3000 O O . GLY B 1 163 ? -6.027 10.258 1.361 1 96.75 163 GLY B O 1
ATOM 3001 N N . ASP B 1 164 ? -7.699 10.344 2.836 1 96.38 164 ASP B N 1
ATOM 3002 C CA . ASP B 1 164 ? -8.461 11.32 2.061 1 96.38 164 ASP B CA 1
ATOM 3003 C C . ASP B 1 164 ? -7.789 12.688 2.08 1 96.38 164 ASP B C 1
ATOM 3005 O O . ASP B 1 164 ? -7.77 13.391 1.069 1 96.38 164 ASP B O 1
ATOM 3009 N N . LEU B 1 165 ? -7.312 13.031 3.219 1 97.19 165 LEU B N 1
ATOM 3010 C CA . LEU B 1 165 ? -6.586 14.289 3.336 1 97.19 165 LEU B CA 1
ATOM 3011 C C . LEU B 1 165 ? -5.359 14.297 2.432 1 97.19 165 LEU B C 1
ATOM 3013 O O . LEU B 1 165 ? -5.133 15.258 1.693 1 97.19 165 LEU B O 1
ATOM 3017 N N . VAL B 1 166 ? -4.574 13.219 2.484 1 97.88 166 VAL B N 1
ATOM 3018 C CA . VAL B 1 166 ? -3.369 13.117 1.666 1 97.88 166 VAL B CA 1
ATOM 3019 C C . VAL B 1 166 ? -3.738 13.211 0.188 1 97.88 166 VAL B C 1
ATOM 3021 O O . VAL B 1 166 ? -3.086 13.93 -0.577 1 97.88 166 VAL B O 1
ATOM 3024 N N . ALA B 1 167 ? -4.816 12.523 -0.189 1 97.38 167 ALA B N 1
ATOM 3025 C CA . ALA B 1 167 ? -5.293 12.562 -1.57 1 97.38 167 ALA B CA 1
ATOM 3026 C C . ALA B 1 167 ? -5.625 13.992 -1.992 1 97.38 167 ALA B C 1
ATOM 3028 O O . ALA B 1 167 ? -5.238 14.43 -3.078 1 97.38 167 ALA B O 1
ATOM 3029 N N . ALA B 1 168 ? -6.297 14.695 -1.172 1 96.31 168 ALA B N 1
ATOM 3030 C CA . ALA B 1 168 ? -6.719 16.062 -1.471 1 96.31 168 ALA B CA 1
ATOM 3031 C C . ALA B 1 168 ? -5.512 16.984 -1.613 1 96.31 168 ALA B C 1
ATOM 3033 O O . ALA B 1 168 ? -5.469 17.828 -2.518 1 96.31 168 ALA B O 1
ATOM 3034 N N . LEU B 1 169 ? -4.551 16.844 -0.734 1 96.81 169 LEU B N 1
ATOM 3035 C CA . LEU B 1 169 ? -3.355 17.688 -0.769 1 96.81 169 LEU B CA 1
ATOM 3036 C C . LEU B 1 169 ? -2.527 17.391 -2.016 1 96.81 169 LEU B C 1
ATOM 3038 O O . LEU B 1 169 ? -1.958 18.312 -2.613 1 96.81 169 LEU B O 1
ATOM 3042 N N . LEU B 1 170 ? -2.43 16.094 -2.369 1 96.44 170 LEU B N 1
ATOM 3043 C CA . LEU B 1 170 ? -1.716 15.727 -3.588 1 96.44 170 LEU B CA 1
ATOM 3044 C C . LEU B 1 170 ? -2.389 16.328 -4.816 1 96.44 170 LEU B C 1
ATOM 3046 O O . LEU B 1 170 ? -1.716 16.875 -5.691 1 96.44 170 LEU B O 1
ATOM 3050 N N . ALA B 1 171 ? -3.686 16.234 -4.875 1 94.25 171 ALA B N 1
ATOM 3051 C CA . ALA B 1 171 ? -4.453 16.781 -5.992 1 94.25 171 ALA B CA 1
ATOM 3052 C C . ALA B 1 171 ? -4.258 18.281 -6.102 1 94.25 171 ALA B C 1
ATOM 3054 O O . ALA B 1 171 ? -4.246 18.844 -7.203 1 94.25 171 ALA B O 1
ATOM 3055 N N . ALA B 1 172 ? -4.055 18.922 -4.961 1 94.38 172 ALA B N 1
ATOM 3056 C CA . ALA B 1 172 ? -3.879 20.375 -4.914 1 94.38 172 ALA B CA 1
ATOM 3057 C C . ALA B 1 172 ? -2.426 20.766 -5.184 1 94.38 172 ALA B C 1
ATOM 3059 O O . ALA B 1 172 ? -2.088 21.953 -5.227 1 94.38 172 ALA B O 1
ATOM 3060 N N . GLY B 1 173 ? -1.525 19.781 -5.309 1 94.19 173 GLY B N 1
ATOM 3061 C CA . GLY B 1 173 ? -0.116 20.062 -5.539 1 94.19 173 GLY B CA 1
ATOM 3062 C C . GLY B 1 173 ? 0.581 20.656 -4.336 1 94.19 173 GLY B C 1
ATOM 3063 O O . GLY B 1 173 ? 1.496 21.469 -4.484 1 94.19 173 GLY B O 1
ATOM 3064 N N . ARG B 1 174 ? 0.161 20.25 -3.129 1 95.44 174 ARG B N 1
ATOM 3065 C CA . ARG B 1 174 ? 0.624 20.953 -1.938 1 95.44 174 ARG B CA 1
ATOM 3066 C C . ARG B 1 174 ? 1.562 20.078 -1.114 1 95.44 174 ARG B C 1
ATOM 3068 O O . ARG B 1 174 ? 1.978 20.453 -0.02 1 95.44 174 ARG B O 1
ATOM 3075 N N . ILE B 1 175 ? 1.912 18.938 -1.565 1 96.94 175 ILE B N 1
ATOM 3076 C CA . ILE B 1 175 ? 2.83 18.078 -0.835 1 96.94 175 ILE B CA 1
ATOM 3077 C C . ILE B 1 175 ? 4.238 18.203 -1.41 1 96.94 175 ILE B C 1
ATOM 3079 O O . ILE B 1 175 ? 4.43 18.109 -2.623 1 96.94 175 ILE B O 1
ATOM 3083 N N . ASP B 1 176 ? 5.176 18.438 -0.553 1 97.38 176 ASP B N 1
ATOM 3084 C CA . ASP B 1 176 ? 6.57 18.547 -0.966 1 97.38 176 ASP B CA 1
ATOM 3085 C C . ASP B 1 176 ? 7.32 17.25 -0.696 1 97.38 176 ASP B C 1
ATOM 3087 O O . ASP B 1 176 ? 8.039 16.75 -1.563 1 97.38 176 ASP B O 1
ATOM 3091 N N . ASP B 1 177 ? 7.098 16.703 0.481 1 97.94 177 ASP B N 1
ATOM 3092 C CA . ASP B 1 177 ? 7.824 15.523 0.919 1 97.94 177 ASP B CA 1
ATOM 3093 C C . ASP B 1 177 ? 6.871 14.477 1.507 1 97.94 177 ASP B C 1
ATOM 3095 O O . ASP B 1 177 ? 5.84 14.828 2.08 1 97.94 177 ASP B O 1
ATOM 3099 N N . LEU B 1 178 ? 7.227 13.242 1.288 1 98 178 LEU B N 1
ATOM 3100 C CA . LEU B 1 178 ? 6.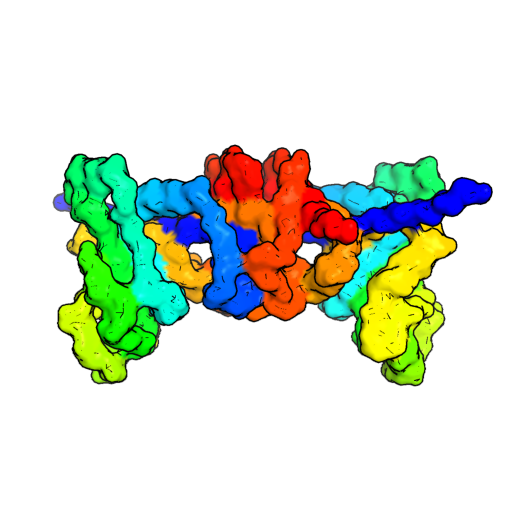508 12.102 1.851 1 98 178 LEU B CA 1
ATOM 3101 C C . LEU B 1 178 ? 7.457 11.188 2.611 1 98 178 LEU B C 1
ATOM 3103 O O . LEU B 1 178 ? 8.352 10.578 2.018 1 98 178 LEU B O 1
ATOM 3107 N N . TRP B 1 179 ? 7.324 11.18 3.912 1 98.06 179 TRP B N 1
ATOM 3108 C CA . TRP B 1 179 ? 7.992 10.18 4.738 1 98.06 179 TRP B CA 1
ATOM 3109 C C . TRP B 1 179 ? 7.09 8.969 4.973 1 98.06 179 TRP B C 1
ATOM 3111 O O . TRP B 1 179 ? 6.027 9.094 5.582 1 98.06 179 TRP B O 1
ATOM 3121 N N . LEU B 1 180 ? 7.523 7.836 4.496 1 97.69 180 LEU B N 1
ATOM 3122 C CA . LEU B 1 180 ? 6.789 6.586 4.664 1 97.69 180 LEU B CA 1
ATOM 3123 C C . LEU B 1 180 ? 7.613 5.578 5.457 1 97.69 180 LEU B C 1
ATOM 3125 O O . LEU B 1 180 ? 8.734 5.246 5.07 1 97.69 180 LEU B O 1
ATOM 3129 N N . THR B 1 181 ? 7.16 5.219 6.57 1 97.12 181 THR B N 1
ATOM 3130 C CA . THR B 1 181 ? 7.707 4.062 7.27 1 97.12 181 THR B CA 1
ATOM 3131 C C . THR B 1 181 ? 6.969 2.787 6.867 1 97.12 181 THR B C 1
ATOM 3133 O O . THR B 1 181 ? 5.746 2.707 6.996 1 97.12 181 THR B O 1
ATOM 3136 N N . VAL B 1 182 ? 7.672 1.828 6.34 1 97.25 182 VAL B N 1
ATOM 3137 C CA . VAL B 1 182 ? 7.078 0.55 5.961 1 97.25 182 VAL B CA 1
ATOM 3138 C C . VAL B 1 182 ? 7.371 -0.495 7.035 1 97.25 182 VAL B C 1
ATOM 3140 O O . VAL B 1 182 ? 8.531 -0.862 7.254 1 97.25 182 VAL B O 1
ATOM 3143 N N . TRP B 1 183 ? 6.316 -0.968 7.676 1 95.69 183 TRP B N 1
ATOM 3144 C CA . TRP B 1 183 ? 6.426 -1.985 8.711 1 95.69 183 TRP B CA 1
ATOM 3145 C C . TRP B 1 183 ? 6.453 -3.385 8.109 1 95.69 183 TRP B C 1
ATOM 3147 O O . TRP B 1 183 ? 5.758 -3.654 7.125 1 95.69 183 TRP B O 1
ATOM 3157 N N . PRO B 1 184 ? 7.227 -4.277 8.688 1 95.25 184 PRO B N 1
ATOM 3158 C CA . PRO B 1 184 ? 7.297 -5.652 8.188 1 95.25 184 PRO B CA 1
ATOM 3159 C C . PRO B 1 184 ? 6.141 -6.52 8.68 1 95.25 184 PRO B C 1
ATOM 3161 O O . PRO B 1 184 ? 6.367 -7.582 9.258 1 95.25 184 PRO B O 1
ATOM 3164 N N . VAL B 1 185 ? 4.941 -6.062 8.391 1 95.5 185 VAL B N 1
ATOM 3165 C CA . VAL B 1 185 ? 3.717 -6.773 8.742 1 95.5 185 VAL B CA 1
ATOM 3166 C C . VAL B 1 185 ? 2.695 -6.629 7.617 1 95.5 185 VAL B C 1
ATOM 3168 O O . VAL B 1 185 ? 2.842 -5.773 6.742 1 95.5 185 VAL B O 1
ATOM 3171 N N . ILE B 1 186 ? 1.695 -7.5 7.668 1 96.94 186 ILE B N 1
ATOM 3172 C CA . ILE B 1 186 ? 0.59 -7.445 6.719 1 96.94 186 ILE B CA 1
ATOM 3173 C C . ILE B 1 186 ? -0.721 -7.203 7.465 1 96.94 186 ILE B C 1
ATOM 3175 O O . ILE B 1 186 ? -1.093 -7.984 8.344 1 96.94 186 ILE B O 1
ATOM 3179 N N . PHE B 1 187 ? -1.403 -6.141 7.109 1 96.5 187 PHE B N 1
ATOM 3180 C CA . PHE B 1 187 ? -2.717 -5.891 7.691 1 96.5 187 PHE B CA 1
ATOM 3181 C C . PHE B 1 187 ? -3.812 -6.523 6.844 1 96.5 187 PHE B C 1
ATOM 3183 O O . PHE B 1 187 ? -4.773 -7.082 7.379 1 96.5 187 PHE B O 1
ATOM 3190 N N . GLY B 1 188 ? -3.588 -6.438 5.523 1 97.44 188 GLY B N 1
ATOM 3191 C CA . GLY B 1 188 ? -4.629 -6.887 4.613 1 97.44 188 GLY B CA 1
ATOM 3192 C C . GLY B 1 188 ? -5.922 -6.109 4.754 1 97.44 188 GLY B C 1
ATOM 3193 O O . GLY B 1 188 ? -5.965 -5.086 5.438 1 97.44 188 GLY B O 1
ATOM 3194 N N . GLY B 1 189 ? -6.957 -6.602 3.914 1 97.38 189 GLY B N 1
ATOM 3195 C CA . GLY B 1 189 ? -8.289 -6.02 4.035 1 97.38 189 GLY B CA 1
ATOM 3196 C C . GLY B 1 189 ? -8.625 -5.066 2.906 1 97.38 189 GLY B C 1
ATOM 3197 O O . GLY B 1 189 ? -7.992 -4.016 2.764 1 97.38 189 GLY B O 1
ATOM 3198 N N . ARG B 1 190 ? -9.672 -5.375 2.297 1 96.56 190 ARG B N 1
ATOM 3199 C CA . ARG B 1 190 ? -10.156 -4.523 1.219 1 96.56 190 ARG B CA 1
ATOM 3200 C C . ARG B 1 190 ? -10.594 -3.164 1.752 1 96.56 190 ARG B C 1
ATOM 3202 O O . ARG B 1 190 ? -10.438 -2.145 1.077 1 96.56 190 ARG B O 1
ATOM 3209 N N . GLU B 1 191 ? -11.055 -3.166 2.996 1 95.25 191 GLU B N 1
ATOM 3210 C CA . GLU B 1 191 ? -11.617 -1.948 3.574 1 95.25 191 GLU B CA 1
ATOM 3211 C C . GLU B 1 191 ? -10.578 -1.206 4.41 1 95.25 191 GLU B C 1
ATOM 3213 O O . GLU B 1 191 ? -10.875 -0.162 4.996 1 95.25 191 GLU B O 1
ATOM 3218 N N . ALA B 1 192 ? -9.453 -1.795 4.547 1 96.88 192 ALA B N 1
ATOM 3219 C CA . ALA B 1 192 ? -8.383 -1.133 5.293 1 96.88 192 ALA B CA 1
ATOM 3220 C C . ALA B 1 192 ? -7.949 0.155 4.602 1 96.88 192 ALA B C 1
ATOM 3222 O O . ALA B 1 192 ? -7.922 0.228 3.373 1 96.88 192 ALA B O 1
ATOM 3223 N N . THR B 1 193 ? -7.582 1.153 5.375 1 96.81 193 THR B N 1
ATOM 3224 C CA . THR B 1 193 ? -7.23 2.471 4.859 1 96.81 193 THR B CA 1
ATOM 3225 C C . THR B 1 193 ? -5.82 2.465 4.273 1 96.81 193 THR B C 1
ATOM 3227 O O . THR B 1 193 ? -4.906 1.877 4.855 1 96.81 193 THR B O 1
ATOM 3230 N N . THR B 1 194 ? -5.66 3.111 3.129 1 98.19 194 THR B N 1
ATOM 3231 C CA . THR B 1 194 ? -4.352 3.229 2.488 1 98.19 194 THR B CA 1
ATOM 3232 C C . THR B 1 194 ? -3.832 4.66 2.58 1 98.19 194 THR B C 1
ATOM 3234 O O . THR B 1 194 ? -4.555 5.562 3.008 1 98.19 194 THR B O 1
ATOM 3237 N N . PRO B 1 195 ? -2.551 4.906 2.242 1 98.44 195 PRO B N 1
ATOM 3238 C CA . PRO B 1 195 ? -1.945 6.23 2.398 1 98.44 195 PRO B CA 1
ATOM 3239 C C . PRO B 1 195 ? -2.654 7.305 1.575 1 98.44 195 PRO B C 1
ATOM 3241 O O . PRO B 1 195 ? -2.764 8.453 2.014 1 98.44 195 PRO B O 1
ATOM 3244 N N . VAL B 1 196 ? -3.051 6.938 0.398 1 98.38 196 VAL B N 1
ATOM 3245 C CA . VAL B 1 196 ? -3.695 7.887 -0.5 1 98.38 196 VAL B CA 1
ATOM 3246 C C . VAL B 1 196 ? -5.027 7.32 -0.982 1 98.38 196 VAL B C 1
ATOM 3248 O O . VAL B 1 196 ? -5.059 6.375 -1.773 1 98.38 196 VAL B O 1
ATOM 3251 N N . GLU B 1 197 ? -6.062 7.887 -0.469 1 97.75 197 GLU B N 1
ATOM 3252 C CA . GLU B 1 197 ? -7.406 7.469 -0.859 1 97.75 197 GLU B CA 1
ATOM 3253 C C . GLU B 1 197 ? -7.957 8.352 -1.976 1 97.75 197 GLU B C 1
ATOM 3255 O O . GLU B 1 197 ? -7.305 8.539 -3.004 1 97.75 197 GLU B O 1
ATOM 3260 N N . GLY B 1 198 ? -9.227 8.781 -1.86 1 96.19 198 GLY B N 1
ATOM 3261 C CA . GLY B 1 198 ? -9.797 9.625 -2.9 1 96.19 198 GLY B CA 1
ATOM 3262 C C . GLY B 1 198 ? -10.133 8.859 -4.168 1 96.19 198 GLY B C 1
ATOM 3263 O O . GLY B 1 198 ? -10.398 7.66 -4.125 1 96.19 198 GLY B O 1
ATOM 3264 N N . ALA B 1 199 ? -10.219 9.555 -5.301 1 95.75 199 ALA B N 1
ATOM 3265 C CA . ALA B 1 199 ? -10.656 8.984 -6.574 1 95.75 199 ALA B CA 1
ATOM 3266 C C . ALA B 1 199 ? -9.508 8.266 -7.277 1 95.75 199 ALA B C 1
ATOM 3268 O O . ALA B 1 199 ? -9.742 7.422 -8.148 1 95.75 199 ALA B O 1
ATOM 3269 N N . GLY B 1 200 ? -8.258 8.555 -6.805 1 95.81 200 GLY B N 1
ATOM 3270 C CA . GLY B 1 200 ? -7.09 8.062 -7.52 1 95.81 200 GLY B CA 1
ATOM 3271 C C . GLY B 1 200 ? -6.621 9 -8.617 1 95.81 200 GLY B C 1
ATOM 3272 O O . GLY B 1 200 ? -7.273 10.008 -8.898 1 95.81 200 GLY B O 1
ATOM 3273 N N . PHE B 1 201 ? -5.457 8.719 -9.148 1 94.44 201 PHE B N 1
ATOM 3274 C CA . PHE B 1 201 ? -4.863 9.492 -10.227 1 94.44 201 PHE B CA 1
ATOM 3275 C C . PHE B 1 201 ? -4.766 8.656 -11.5 1 94.44 201 PHE B C 1
ATOM 3277 O O . PHE B 1 201 ? -4.66 7.43 -11.438 1 94.44 201 PHE B O 1
ATOM 3284 N N . GLU B 1 202 ? -4.836 9.359 -12.617 1 92.38 202 GLU B N 1
ATOM 3285 C CA . GLU B 1 202 ? -4.449 8.695 -13.859 1 92.38 202 GLU B CA 1
ATOM 3286 C C . GLU B 1 202 ? -2.969 8.32 -13.844 1 92.38 202 GLU B C 1
ATOM 3288 O O . GLU B 1 202 ? -2.109 9.188 -13.648 1 92.38 202 GLU B O 1
ATOM 3293 N N . PRO B 1 203 ? -2.734 7.102 -14.102 1 90.19 203 PRO B N 1
ATOM 3294 C CA . PRO B 1 203 ? -1.37 6.617 -13.883 1 90.19 203 PRO B CA 1
ATOM 3295 C C . PRO B 1 203 ? -0.325 7.43 -14.648 1 90.19 203 PRO B C 1
ATOM 3297 O O . PRO B 1 203 ? 0.756 7.703 -14.117 1 90.19 203 PRO B O 1
ATOM 3300 N N . LEU B 1 204 ? -0.593 7.832 -15.867 1 90.19 204 LEU B N 1
ATOM 3301 C CA . LEU B 1 204 ? 0.38 8.57 -16.656 1 90.19 204 LEU B CA 1
ATOM 3302 C C . LEU B 1 204 ? 0.52 10.008 -16.172 1 90.19 204 LEU B C 1
ATOM 3304 O O . LEU B 1 204 ? 1.466 10.703 -16.531 1 90.19 204 LEU B O 1
ATOM 3308 N N . LYS B 1 205 ? -0.397 10.453 -15.227 1 87.12 205 LYS B N 1
ATOM 3309 C CA . LYS B 1 205 ? -0.395 11.797 -14.656 1 87.12 205 LYS B CA 1
ATOM 3310 C C . LYS B 1 205 ? -0.232 11.758 -13.141 1 87.12 205 LYS B C 1
ATOM 3312 O O . LYS B 1 205 ? -0.385 12.781 -12.469 1 87.12 205 LYS B O 1
ATOM 3317 N N . ALA B 1 206 ? 0.021 10.586 -12.734 1 86.88 206 ALA B N 1
ATOM 3318 C CA . ALA B 1 206 ? 0.179 10.406 -11.297 1 86.88 206 ALA B CA 1
ATOM 3319 C C . ALA B 1 206 ? 1.406 11.156 -10.781 1 86.88 206 ALA B C 1
ATOM 3321 O O . ALA B 1 206 ? 2.402 11.289 -11.492 1 86.88 206 ALA B O 1
ATOM 3322 N N . PRO B 1 207 ? 1.345 11.703 -9.586 1 89.44 207 PRO B N 1
ATOM 3323 C CA . PRO B 1 207 ? 2.533 12.336 -9.008 1 89.44 207 PRO B CA 1
ATOM 3324 C C . PRO B 1 207 ? 3.738 11.398 -8.969 1 89.44 207 PRO B C 1
ATOM 3326 O O . PRO B 1 207 ? 3.633 10.273 -8.469 1 89.44 207 PRO B O 1
ATOM 3329 N N . ALA B 1 208 ? 4.832 11.859 -9.516 1 91.38 208 ALA B N 1
ATOM 3330 C CA . ALA B 1 208 ? 6.086 11.102 -9.469 1 91.38 208 ALA B CA 1
ATOM 3331 C C . ALA B 1 208 ? 6.859 11.422 -8.188 1 91.38 208 ALA B C 1
ATOM 3333 O O . ALA B 1 208 ? 6.75 12.516 -7.645 1 91.38 208 ALA B O 1
ATOM 3334 N N . LEU B 1 209 ? 7.566 10.422 -7.781 1 96.75 209 LEU B N 1
ATOM 3335 C CA . LEU B 1 209 ? 8.344 10.547 -6.555 1 96.75 209 LEU B CA 1
ATOM 3336 C C . LEU B 1 209 ? 9.828 10.328 -6.832 1 96.75 209 LEU B C 1
ATOM 3338 O O . LEU B 1 209 ? 10.195 9.531 -7.703 1 96.75 209 LEU B O 1
ATOM 3342 N N . GLU B 1 210 ? 10.586 11.055 -6.148 1 96.31 210 GLU B N 1
ATOM 3343 C CA . GLU B 1 210 ? 12.023 10.805 -6.082 1 96.31 210 GLU B CA 1
ATOM 3344 C C . GLU B 1 210 ? 12.43 10.289 -4.703 1 96.31 210 GLU B C 1
ATOM 3346 O O . GLU B 1 210 ? 12.211 10.961 -3.693 1 96.31 210 GLU B O 1
ATOM 3351 N N . LEU B 1 211 ? 13.008 9.125 -4.66 1 96.5 211 LEU B N 1
ATOM 3352 C CA . LEU B 1 211 ? 13.5 8.594 -3.395 1 96.5 211 LEU B CA 1
ATOM 3353 C C . LEU B 1 211 ? 14.773 9.32 -2.959 1 96.5 211 LEU B C 1
ATOM 3355 O O . LEU B 1 211 ? 15.836 9.133 -3.553 1 96.5 211 LEU B O 1
ATOM 3359 N N . VAL B 1 212 ? 14.656 10.086 -1.875 1 96.06 212 VAL B N 1
ATOM 3360 C CA . VAL B 1 212 ? 15.734 10.961 -1.415 1 96.06 212 VAL B CA 1
ATOM 3361 C C . VAL B 1 212 ? 16.578 10.227 -0.379 1 96.06 212 VAL B C 1
ATOM 3363 O O . VAL B 1 212 ? 17.797 10.422 -0.312 1 96.06 212 VAL B O 1
ATOM 3366 N N . GLU B 1 213 ? 15.906 9.461 0.395 1 95.19 213 GLU B N 1
ATOM 3367 C CA . GLU B 1 213 ? 16.562 8.758 1.484 1 95.19 213 GLU B CA 1
ATOM 3368 C C . GLU B 1 213 ? 15.898 7.406 1.753 1 95.19 213 GLU B C 1
ATOM 3370 O O . GLU B 1 213 ? 14.68 7.289 1.684 1 95.19 213 GLU B O 1
ATOM 3375 N N . LEU B 1 214 ? 16.719 6.398 1.976 1 95.62 214 LEU B N 1
ATOM 3376 C CA . LEU B 1 214 ? 16.312 5.059 2.395 1 95.62 214 LEU B CA 1
ATOM 3377 C C . LEU B 1 214 ? 17.094 4.609 3.621 1 95.62 214 LEU B C 1
ATOM 3379 O O . LEU B 1 214 ? 18.328 4.648 3.623 1 95.62 214 LEU B O 1
ATOM 3383 N N . ARG B 1 215 ? 16.359 4.27 4.641 1 94.94 215 ARG B N 1
ATOM 3384 C CA . ARG B 1 215 ? 17 3.764 5.852 1 94.94 215 ARG B CA 1
ATOM 3385 C C . ARG B 1 215 ? 16.25 2.545 6.391 1 94.94 215 ARG B C 1
ATOM 3387 O O . ARG B 1 215 ? 15.023 2.516 6.406 1 94.94 215 ARG B O 1
ATOM 3394 N N . GLN B 1 216 ? 17.016 1.593 6.746 1 93.12 216 GLN B N 1
ATOM 3395 C CA . GLN B 1 216 ? 16.453 0.428 7.426 1 93.12 216 GLN B CA 1
ATOM 3396 C C . GLN B 1 216 ? 16.828 0.432 8.906 1 93.12 216 GLN B C 1
ATOM 3398 O O . GLN B 1 216 ? 17.984 0.639 9.266 1 93.12 216 GLN B O 1
ATOM 3403 N N . THR B 1 217 ? 15.867 0.309 9.727 1 89.81 217 THR B N 1
ATOM 3404 C CA . THR B 1 217 ? 16.062 0.149 11.164 1 89.81 217 THR B CA 1
ATOM 3405 C C . THR B 1 217 ? 15.305 -1.066 11.68 1 89.81 217 THR B C 1
ATOM 3407 O O . THR B 1 217 ? 14.07 -1.086 11.672 1 89.81 217 THR B O 1
ATOM 3410 N N . ALA B 1 218 ? 16.125 -2.092 12.156 1 83.44 218 ALA B N 1
ATOM 3411 C CA . ALA B 1 218 ? 15.516 -3.361 12.539 1 83.44 218 ALA B CA 1
ATOM 3412 C C . ALA B 1 218 ? 14.641 -3.912 11.422 1 83.44 218 ALA B C 1
ATOM 3414 O O . ALA B 1 218 ? 15.117 -4.16 10.312 1 83.44 218 ALA B O 1
ATOM 3415 N N . GLY B 1 219 ? 13.375 -3.973 11.586 1 84.75 219 GLY B N 1
ATOM 3416 C CA . GLY B 1 219 ? 12.484 -4.543 10.586 1 84.75 219 GLY B CA 1
ATOM 3417 C C . GLY B 1 219 ? 11.734 -3.49 9.789 1 84.75 219 GLY B C 1
ATOM 3418 O O . GLY B 1 219 ? 11.102 -3.805 8.781 1 84.75 219 GLY B O 1
ATOM 3419 N N . ASP B 1 220 ? 11.961 -2.189 10.094 1 93.19 220 ASP B N 1
ATOM 3420 C CA . ASP B 1 220 ? 11.234 -1.1 9.453 1 93.19 220 ASP B CA 1
ATOM 3421 C C . ASP B 1 220 ? 12.07 -0.467 8.336 1 93.19 220 ASP B C 1
ATOM 3423 O O . ASP B 1 220 ? 13.297 -0.406 8.43 1 93.19 220 ASP B O 1
ATOM 3427 N N . LEU B 1 221 ? 11.367 -0.063 7.344 1 96.38 221 LEU B N 1
ATOM 3428 C CA . LEU B 1 221 ? 11.977 0.732 6.285 1 96.38 221 LEU B CA 1
ATOM 3429 C C . LEU B 1 221 ? 11.477 2.174 6.332 1 96.38 221 LEU B C 1
ATOM 3431 O O . LEU B 1 221 ? 10.273 2.416 6.375 1 96.38 221 LEU B O 1
ATOM 3435 N N . PHE B 1 222 ? 12.414 3.107 6.41 1 96.81 222 PHE B N 1
ATOM 3436 C CA . PHE B 1 222 ? 12.094 4.527 6.332 1 96.81 222 PHE B CA 1
ATOM 3437 C C . PHE B 1 222 ? 12.398 5.078 4.941 1 96.81 222 PHE B C 1
ATOM 3439 O O . PHE B 1 222 ? 13.539 5.051 4.492 1 96.81 222 PHE B O 1
ATOM 3446 N N . LEU B 1 223 ? 11.367 5.539 4.293 1 97.5 223 LEU B N 1
ATOM 3447 C CA . LEU B 1 223 ? 11.477 6.078 2.941 1 97.5 223 LEU B CA 1
ATOM 3448 C C . LEU B 1 223 ? 11.164 7.57 2.922 1 97.5 223 LEU B C 1
ATOM 3450 O O . LEU B 1 223 ? 10.109 7.992 3.4 1 97.5 223 LEU B O 1
ATOM 3454 N N . HIS B 1 224 ? 12.086 8.367 2.453 1 97.81 224 HIS B N 1
ATOM 3455 C CA . HIS B 1 224 ? 11.852 9.789 2.197 1 97.81 224 HIS B CA 1
ATOM 3456 C C . HIS B 1 224 ? 11.727 10.062 0.703 1 97.81 224 HIS B C 1
ATOM 3458 O O . HIS B 1 224 ? 12.703 9.93 -0.038 1 97.81 224 HIS B O 1
ATOM 3464 N N . TYR B 1 225 ? 10.555 10.438 0.269 1 97.88 225 TYR B N 1
ATOM 3465 C CA . TYR B 1 225 ? 10.305 10.797 -1.123 1 97.88 225 TYR B CA 1
ATOM 3466 C C . TYR B 1 225 ? 10.102 12.305 -1.271 1 97.88 225 TYR B C 1
ATOM 3468 O O . TYR B 1 225 ? 9.445 12.938 -0.437 1 97.88 225 TYR B O 1
ATOM 3476 N N . ARG B 1 226 ? 10.656 12.875 -2.287 1 97.62 226 ARG B N 1
ATOM 3477 C CA . ARG B 1 226 ? 10.281 14.203 -2.762 1 97.62 226 ARG B CA 1
ATOM 3478 C C . ARG B 1 226 ? 9.234 14.109 -3.869 1 97.62 226 ARG B C 1
ATOM 3480 O O . ARG B 1 226 ? 9.375 13.305 -4.793 1 97.62 226 ARG B O 1
ATOM 3487 N N . VAL B 1 227 ? 8.164 14.844 -3.729 1 96.62 227 VAL B N 1
ATOM 3488 C CA . VAL B 1 227 ? 7.137 14.844 -4.762 1 96.62 227 VAL B CA 1
ATOM 3489 C C . VAL B 1 227 ? 7.559 15.75 -5.914 1 96.62 227 VAL B C 1
ATOM 3491 O O . VAL B 1 227 ? 7.887 16.922 -5.703 1 96.62 227 VAL B O 1
ATOM 3494 N N . ILE B 1 228 ? 7.574 15.148 -7.051 1 91.75 228 ILE B N 1
ATOM 3495 C CA . ILE B 1 228 ? 7.961 15.922 -8.227 1 91.75 228 ILE B CA 1
ATOM 3496 C C . ILE B 1 228 ? 6.746 16.672 -8.773 1 91.75 228 ILE B C 1
ATOM 3498 O O . ILE B 1 228 ? 5.781 16.047 -9.234 1 91.75 228 ILE B O 1
ATOM 3502 N N . LYS B 1 229 ? 6.723 17.938 -8.648 1 77.5 229 LYS B N 1
ATOM 3503 C CA . LYS B 1 229 ? 5.613 18.781 -9.086 1 77.5 229 LYS B CA 1
ATOM 3504 C C . LYS B 1 229 ? 5.785 19.188 -10.547 1 77.5 229 LYS B C 1
ATOM 3506 O O . LYS B 1 229 ? 6.902 19.422 -11.008 1 77.5 229 LYS B O 1
ATOM 3511 N N . PRO B 1 230 ? 4.664 18.797 -11.32 1 64.12 230 PRO B N 1
ATOM 3512 C CA . PRO B 1 230 ? 4.801 19.234 -12.711 1 64.12 230 PRO B CA 1
ATOM 3513 C C . PRO B 1 230 ? 5.117 20.734 -12.828 1 64.12 230 PRO B C 1
ATOM 3515 O O . PRO B 1 230 ? 4.742 21.516 -11.953 1 64.12 230 PRO B O 1
ATOM 3518 N N . CYS B 1 231 ? 6.195 21.062 -13.508 1 51.09 231 CYS B N 1
ATOM 3519 C CA . CYS B 1 231 ? 6.48 22.469 -13.789 1 51.09 231 CYS B CA 1
ATOM 3520 C C . CYS B 1 231 ? 5.207 23.219 -14.148 1 51.09 231 CYS B C 1
ATOM 3522 O O . CYS B 1 231 ? 4.445 22.781 -15.008 1 51.09 231 CYS B O 1
ATOM 3524 N N . ARG B 1 232 ? 4.66 24 -13.148 1 42 232 ARG B N 1
ATOM 3525 C CA . ARG B 1 232 ? 3.549 24.891 -13.477 1 42 232 ARG B CA 1
ATOM 3526 C C . ARG B 1 232 ? 3.865 25.719 -14.719 1 42 232 ARG B C 1
ATOM 3528 O O . ARG B 1 232 ? 5.027 26.047 -14.977 1 42 232 ARG B O 1
#

Sequence (464 aa):
MVDSTVATSTTIVLGMSADGKIAPADPLAPRRSDPVDHAHLEYQTSLADLILIGAGTIRIEGQTYTVSDPQWIAARQARGQPPQPITCVVSRSLDLPPDLPFFAQPIERWILTTEQAVARSPHPRLAELATLVAAGENELDWERAYAFFAERGIGRVAALGGGDLVAALLAAGRIDDLWLTVWPVIFGGREATTPVEGAGFEPLKAPALELVELRQTAGDLFLHYRVIKPCRMVDSTVATSTTIVLGMSADGKIAPADPLAPRRSDPVDHAHLEYQTSLADLILIGAGTIRIEGQTYTVSDPQWIAARQARGQPPQPITCVVSRSLDLPPDLPFFAQPIERWILTTEQAVARSPHPRLAELATLVAAGENELDWERAYAFFAERGIGRVAALGGGDLVAALLAAGRIDDLWLTVWPVIFGGREATTPVEGAGFEPLKAPALELVELRQTAGDLFLHYRVIKPCR

Radius of gyration: 24.87 Å; Cα contacts (8 Å, |Δi|>4): 1050; chains: 2; bounding box: 43×90×53 Å